Protein 1ICP (pdb70)

InterPro domains:
  IPR001155 NADH:flavin oxidoreductase/NADH oxidase, N-terminal [PF00724] (16-349)
  IPR013785 Aldolase-type TIM barrel [G3DSA:3.20.20.70] (1-376)
  IPR045247 Oxidoreductase Oye-like [PTHR22893] (13-373)

Nearest PDB structures (foldseek):
  1icp-assembly1_A  TM=1.003E+00  e=3.507E-84  Solanum lycopersicum
  6s32-assembly1_A  TM=9.638E-01  e=7.001E-47  Chroococcidiopsis thermalis
  6s32-assembly4_D  TM=9.660E-01  e=2.104E-46  Chroococcidiopsis thermalis
  6s32-assembly3_C  TM=9.618E-01  e=3.647E-46  Chroococcidiopsis thermalis
  3gx9-assembly1_A-2  TM=9.369E-01  e=1.648E-46  Pseudomonas putida

Secondary structure (DSSP, 8-state):
-PPP-GGGS-EEETTEEES-SEEE--------GGGS--HHHHHHHHHT--TT-EEEPPPEE-SGGG--STT--B-SSHHHHHHHHHHHHHHHHTT-EEEEEEE--TTSS-TTTSGGGPPPEESSS-PPPPEE-TTSS-EE--PPPEEPPTTTHHHHHHHHHHHHHHHHHTT-SEEEEEE-TTSHHHHHH-TTT----STTSSSHHHHHHHHHHHHHHHHHHH-GGGEEEEE-TT--TTT---S-HHHHHHHHHHHHGGG--SEEEEEPPS-------SHHHHHH--S-EEEESS--HHHHHHHHHTTS-SEEEESHHHHH-TTHHHHHHHT---PPP-GGGSS---SSTTTT-SPPP-/-----GGG--EEETTEEES-SEEE--------GGG---HHHHHHHHHT--TT-EEEPPPEE-SGGG--STT--B-SSHHHHHHHHHHHHHHHHTT-EEEEEEE--TTSS-GGGSGGGPPPEESSSPPPPPEE-TTSSSEE--PPPEEPPTTTHHHHHHHHHHHHHHHHHTT-SEEEEEE-TTSHHHHHH-TTT---SSTTSSSHHHHHHHHHHHHHHHHHHH-GGGEEEEE-TT--GGG---S-HHHHHHHHHHHHGGG--SEEEEEPPSS-----SHHHHHH--S-EEEESS--HHHHHHHHHTTS-SEEEESHHHHH-TTHHHHHHHT-------GGGSS---SSTTTT-SPPSP-

CATH classification: 3.20.20.70

Organism: Solanum lycopersicum (NCBI:txid4081)

Structure (mmCIF, N/CA/C/O backbone):
data_1ICP
#
_entry.id   1ICP
#
_cell.length_a   53.391
_cell.length_b   71.323
_cell.length_c   71.525
_cell.angle_alpha   63.71
_cell.angle_beta   83.85
_cell.angle_gamma   77.36
#
_symmetry.space_group_name_H-M   'P 1'
#
loop_
_entity.id
_entity.type
_entity.pdbx_description
1 polymer '12-OXOPHYTODIENOATE REDUCTASE 1'
2 non-polymer 'CHLORIDE ION'
3 non-polymer 'SULFATE ION'
4 non-polymer 'FLAVIN MONONUCLEOTIDE'
5 non-polymer 'NONAETHYLENE GLYCOL'
6 water water
#
loop_
_atom_site.group_PDB
_atom_site.id
_atom_site.type_symbol
_atom_site.label_atom_id
_atom_site.label_alt_id
_atom_site.label_comp_id
_atom_site.label_asym_id
_atom_site.label_entity_id
_atom_site.label_seq_id
_atom_site.pdbx_PDB_ins_code
_atom_site.Cartn_x
_atom_site.Cartn_y
_atom_site.Cartn_z
_atom_site.occupancy
_atom_site.B_iso_or_equiv
_atom_site.auth_seq_id
_atom_site.auth_comp_id
_atom_site.auth_asym_id
_atom_site.auth_atom_id
_atom_site.pdbx_PDB_model_num
ATOM 1 N N . GLN A 1 10 ? -27.429 -12.633 -21.255 1.00 51.29 10 GLN A N 1
ATOM 2 C CA . GLN A 1 10 ? -26.307 -12.337 -20.316 1.00 52.12 10 GLN A CA 1
ATOM 3 C C . GLN A 1 10 ? -26.211 -10.838 -20.041 1.00 51.79 10 GLN A C 1
ATOM 4 O O . GLN A 1 10 ? -27.030 -10.049 -20.522 1.00 53.86 10 GLN A O 1
ATOM 6 N N . VAL A 1 11 ? -25.204 -10.450 -19.267 1.00 48.62 11 VAL A N 1
ATOM 7 C CA . VAL A 1 11 ? -25.001 -9.047 -18.928 1.00 43.97 11 VAL A CA 1
ATOM 8 C C . VAL A 1 11 ? -23.973 -8.417 -19.870 1.00 39.02 11 VAL A C 1
ATOM 9 O O . VAL A 1 11 ? -23.062 -9.091 -20.348 1.00 37.61 11 VAL A O 1
ATOM 13 N N . ASP A 1 12 ? -24.134 -7.125 -20.135 1.00 35.34 12 ASP A N 1
ATOM 14 C CA . ASP A 1 12 ? -23.225 -6.392 -21.011 1.00 31.35 12 ASP A CA 1
ATOM 15 C C . ASP A 1 12 ? -21.807 -6.385 -20.453 1.00 30.43 12 ASP A C 1
ATOM 16 O O . ASP A 1 12 ? -21.616 -6.194 -19.251 1.00 25.78 12 ASP A O 1
ATOM 21 N N . LYS A 1 13 ? -20.818 -6.584 -21.323 1.00 27.68 13 LYS A N 1
ATOM 22 C CA . LYS A 1 13 ? -19.421 -6.547 -20.899 1.00 26.40 13 LYS A CA 1
ATOM 23 C C . LYS A 1 13 ? -19.085 -5.143 -20.417 1.00 25.54 13 LYS A C 1
ATOM 24 O O . LYS A 1 13 ? -19.661 -4.160 -20.887 1.00 24.90 13 LYS A O 1
ATOM 30 N N . ILE A 1 14 ? -18.143 -5.048 -19.487 1.00 24.29 14 ILE A N 1
ATOM 31 C CA . ILE A 1 14 ? -17.730 -3.759 -18.958 1.00 21.58 14 ILE A CA 1
ATOM 32 C C . ILE A 1 14 ? -16.221 -3.628 -19.015 1.00 21.52 14 ILE A C 1
ATOM 33 O O . ILE A 1 14 ? -15.496 -4.628 -18.968 1.00 21.14 14 ILE A O 1
ATOM 38 N N . PRO A 1 15 ? -15.724 -2.386 -19.105 1.00 19.89 15 PRO A N 1
ATOM 39 C CA . PRO A 1 15 ? -14.289 -2.088 -19.170 1.00 19.92 15 PRO A CA 1
ATOM 40 C C . PRO A 1 15 ? -13.498 -2.693 -18.003 1.00 18.81 15 PRO A C 1
ATOM 41 O O . PRO A 1 15 ? -12.337 -3.077 -18.165 1.00 18.68 15 PRO A O 1
ATOM 45 N N . LEU A 1 16 ? -14.107 -2.751 -16.821 1.00 17.40 16 LEU A N 1
ATOM 46 C CA . LEU A 1 16 ? -13.400 -3.307 -15.661 1.00 18.69 16 LEU A CA 1
ATOM 47 C C . LEU A 1 16 ? -12.957 -4.763 -15.851 1.00 18.00 16 LEU A C 1
ATOM 48 O O . LEU A 1 16 ? -12.012 -5.204 -15.204 1.00 21.16 16 LEU A O 1
ATOM 53 N N . MET A 1 17 ? -13.645 -5.497 -16.725 1.00 17.79 17 MET A N 1
ATOM 54 C CA . MET A 1 17 ? -13.327 -6.901 -16.993 1.00 17.69 17 MET A CA 1
ATOM 55 C C . MET A 1 17 ? -12.380 -7.083 -18.182 1.00 18.35 17 MET A C 1
ATOM 56 O O . MET A 1 17 ? -12.080 -8.211 -18.579 1.00 19.56 17 MET A O 1
ATOM 61 N N . SER A 1 18 ? -11.918 -5.981 -18.752 1.00 19.25 18 SER A N 1
ATOM 62 C CA . SER A 1 18 ? -11.024 -6.050 -19.909 1.00 21.35 18 SER A CA 1
ATOM 63 C C . SER A 1 18 ? -9.594 -6.444 -19.560 1.00 19.88 18 SER A C 1
ATOM 64 O O . SER A 1 18 ? -9.038 -5.974 -18.573 1.00 22.10 18 SER A O 1
ATOM 67 N N . PRO A 1 19 ? -8.984 -7.326 -20.364 1.00 22.59 19 PRO A N 1
ATOM 68 C CA . PRO A 1 19 ? -7.602 -7.725 -20.095 1.00 21.18 19 PRO A CA 1
ATOM 69 C C . PRO A 1 19 ? -6.731 -6.464 -20.166 1.00 22.30 19 PRO A C 1
ATOM 70 O O . PRO A 1 19 ? -7.104 -5.469 -20.797 1.00 22.30 19 PRO A O 1
ATOM 74 N N . CYS A 1 20 ? -5.576 -6.500 -19.514 1.00 22.67 20 CYS A N 1
ATOM 75 C CA . CYS A 1 20 ? -4.686 -5.354 -19.496 1.00 24.68 20 CYS A CA 1
ATOM 76 C C . CYS A 1 20 ? -3.242 -5.825 -19.417 1.00 28.83 20 CYS A C 1
ATOM 77 O O . CYS A 1 20 ? -2.906 -6.731 -18.645 1.00 26.41 20 CYS A O 1
ATOM 80 N N . LYS A 1 21 ? -2.388 -5.218 -20.225 1.00 29.11 21 LYS A N 1
ATOM 81 C CA . LYS A 1 21 ? -0.981 -5.575 -20.208 1.00 34.58 21 LYS A CA 1
ATOM 82 C C . LYS A 1 21 ? -0.300 -4.610 -19.238 1.00 34.55 21 LYS A C 1
ATOM 83 O O . LYS A 1 21 ? -0.429 -3.390 -19.363 1.00 35.44 21 LYS A O 1
ATOM 89 N N . MET A 1 22 ? 0.402 -5.156 -18.253 1.00 33.29 22 MET A N 1
ATOM 90 C CA . MET A 1 22 ? 1.098 -4.325 -17.284 1.00 33.93 22 MET A CA 1
ATOM 91 C C . MET A 1 22 ? 2.503 -4.844 -17.028 1.00 35.31 22 MET A C 1
ATOM 92 O O . MET A 1 22 ? 2.684 -5.920 -16.463 1.00 32.62 22 MET A O 1
ATOM 97 N N . GLY A 1 23 ? 3.499 -4.063 -17.422 1.00 39.78 23 GLY A N 1
ATOM 98 C CA . GLY A 1 23 ? 4.869 -4.498 -17.232 1.00 41.37 23 GLY A CA 1
ATOM 99 C C . GLY A 1 23 ? 5.053 -5.763 -18.045 1.00 38.21 23 GLY A C 1
ATOM 100 O O . GLY A 1 23 ? 4.779 -5.781 -19.241 1.00 40.42 23 GLY A O 1
ATOM 101 N N . LYS A 1 24 ? 5.495 -6.827 -17.390 1.00 38.70 24 LYS A N 1
ATOM 102 C CA . LYS A 1 24 ? 5.709 -8.106 -18.054 1.00 35.53 24 LYS A CA 1
ATOM 103 C C . LYS A 1 24 ? 4.509 -9.013 -17.819 1.00 34.53 24 LYS A C 1
ATOM 104 O O . LYS A 1 24 ? 4.514 -10.180 -18.207 1.00 32.54 24 LYS A O 1
ATOM 110 N N . PHE A 1 25 ? 3.465 -8.478 -17.196 1.00 31.77 25 PHE A N 1
ATOM 111 C CA . PHE A 1 25 ? 2.305 -9.305 -16.906 1.00 29.35 25 PHE A CA 1
ATOM 112 C C . PHE A 1 25 ? 1.094 -9.088 -17.792 1.00 28.61 25 PHE A C 1
ATOM 113 O O . PHE A 1 25 ? 0.816 -7.978 -18.241 1.00 26.08 25 PHE A O 1
ATOM 121 N N . GLU A 1 26 ? 0.374 -10.177 -18.030 1.00 29.18 26 GLU A N 1
ATOM 122 C CA . GLU A 1 26 ? -0.844 -10.143 -18.825 1.00 30.71 26 GLU A CA 1
ATOM 123 C C . GLU A 1 26 ? -2.015 -10.365 -17.868 1.00 28.18 26 GLU A C 1
ATOM 124 O O . GLU A 1 26 ? -2.309 -11.496 -17.482 1.00 28.03 26 GLU A O 1
ATOM 130 N N . LEU A 1 27 ? -2.660 -9.275 -17.462 1.00 25.49 27 LEU A N 1
ATOM 131 C CA . LEU A 1 27 ? -3.799 -9.369 -16.551 1.00 23.61 27 LEU A CA 1
ATOM 132 C C . LEU A 1 27 ? -5.046 -9.699 -17.369 1.00 25.37 27 LEU A C 1
ATOM 133 O O . LEU A 1 27 ? -5.132 -9.338 -18.544 1.00 24.46 27 LEU A O 1
ATOM 138 N N . CYS A 1 28 ? -6.004 -10.388 -16.751 1.00 24.81 28 CYS A N 1
ATOM 139 C CA . CYS A 1 28 ? -7.235 -10.770 -17.432 1.00 25.30 28 CYS A CA 1
ATOM 140 C C . CYS A 1 28 ? -8.370 -9.792 -17.137 1.00 23.69 28 CYS A C 1
ATOM 141 O O . CYS A 1 28 ? -9.424 -9.855 -17.756 1.00 22.50 28 CYS A O 1
ATOM 144 N N . HIS A 1 29 ? -8.152 -8.899 -16.179 1.00 22.55 29 HIS A N 1
ATOM 145 C CA . HIS A 1 29 ? -9.152 -7.895 -15.847 1.00 20.67 29 HIS A CA 1
ATOM 146 C C . HIS A 1 29 ? -8.504 -6.753 -15.059 1.00 22.37 29 HIS A C 1
ATOM 147 O O . HIS A 1 29 ? -7.329 -6.831 -14.687 1.00 20.07 29 HIS A O 1
ATOM 154 N N . ARG A 1 30 ? -9.268 -5.696 -14.808 1.00 19.57 30 ARG A N 1
ATOM 155 C CA . ARG A 1 30 ? -8.722 -4.519 -14.154 1.00 20.57 30 ARG A CA 1
ATOM 156 C C . ARG A 1 30 ? -9.199 -4.216 -12.737 1.00 20.14 30 ARG A C 1
ATOM 157 O O . ARG A 1 30 ? -9.002 -3.109 -12.242 1.00 19.92 30 ARG A O 1
ATOM 165 N N . VAL A 1 31 ? -9.829 -5.193 -12.093 1.00 19.80 31 VAL A N 1
ATOM 166 C CA . VAL A 1 31 ? -10.285 -5.019 -10.715 1.00 19.69 31 VAL A CA 1
ATOM 167 C C . VAL A 1 31 ? -9.114 -5.488 -9.853 1.00 21.02 31 VAL A C 1
ATOM 168 O O . VAL A 1 31 ? -8.795 -6.677 -9.808 1.00 20.90 31 VAL A O 1
ATOM 172 N N . VAL A 1 32 ? -8.459 -4.544 -9.191 1.00 19.93 32 VAL A N 1
ATOM 173 C CA . VAL A 1 32 ? -7.289 -4.866 -8.377 1.00 19.32 32 VAL A CA 1
ATOM 174 C C . VAL A 1 32 ? -7.595 -4.916 -6.894 1.00 20.49 32 VAL A C 1
ATOM 175 O O . VAL A 1 32 ? -8.384 -4.113 -6.392 1.00 18.15 32 VAL A O 1
ATOM 179 N N . LEU A 1 33 ? -6.995 -5.882 -6.201 1.00 19.79 33 LEU A N 1
ATOM 180 C CA . LEU A 1 33 ? -7.166 -5.978 -4.753 1.00 18.18 33 LEU A CA 1
ATOM 181 C C . LEU A 1 33 ? -6.179 -4.972 -4.162 1.00 18.92 33 LEU A C 1
ATOM 182 O O . LEU A 1 33 ? -4.954 -5.113 -4.311 1.00 19.89 33 LEU A O 1
ATOM 187 N N . ALA A 1 34 ? -6.711 -3.947 -3.504 1.00 15.07 34 ALA A N 1
ATOM 188 C CA . ALA A 1 34 ? -5.874 -2.933 -2.888 1.00 14.82 34 ALA A CA 1
ATOM 189 C C . ALA A 1 34 ? -5.169 -3.532 -1.675 1.00 14.87 34 ALA A C 1
ATOM 190 O O . ALA A 1 34 ? -5.616 -4.546 -1.124 1.00 15.15 34 ALA A O 1
ATOM 192 N N . PRO A 1 35 ? -4.052 -2.917 -1.251 1.00 16.34 35 PRO A N 1
ATOM 193 C CA . PRO A 1 35 ? -3.259 -3.353 -0.089 1.00 15.73 35 PRO A CA 1
ATOM 194 C C . PRO A 1 35 ? -4.133 -3.091 1.137 1.00 16.88 35 PRO A C 1
ATOM 195 O O . PRO A 1 35 ? -4.611 -1.961 1.309 1.00 17.18 35 PRO A O 1
ATOM 199 N N . LEU A 1 36 ? -4.335 -4.102 1.980 1.00 14.74 36 LEU A N 1
ATOM 200 C CA . LEU A 1 36 ? -5.181 -3.941 3.159 1.00 18.36 36 LEU A CA 1
ATOM 201 C C . LEU A 1 36 ? -4.617 -4.568 4.438 1.00 18.25 36 LEU A C 1
ATOM 202 O O . LEU A 1 36 ? -4.621 -5.787 4.605 1.00 18.76 36 LEU A O 1
ATOM 207 N N . THR A 1 37 ? -4.137 -3.723 5.338 1.00 17.02 37 THR A N 1
ATOM 208 C CA . THR A 1 37 ? -3.617 -4.185 6.618 1.00 19.22 37 THR A CA 1
ATOM 209 C C . THR A 1 37 ? -4.791 -4.788 7.391 1.00 20.72 37 THR A C 1
ATOM 210 O O . THR A 1 37 ? -5.805 -4.112 7.597 1.00 20.53 37 THR A O 1
ATOM 214 N N . ARG A 1 38 ? -4.671 -6.047 7.808 1.00 21.37 38 ARG A N 1
ATOM 215 C CA . ARG A 1 38 ? -5.755 -6.698 8.548 1.00 19.60 38 ARG A CA 1
ATOM 216 C C . ARG A 1 38 ? -5.363 -7.117 9.974 1.00 20.02 38 ARG A C 1
ATOM 217 O O . ARG A 1 38 ? -6.181 -7.652 10.719 1.00 18.90 38 ARG A O 1
ATOM 225 N N . GLN A 1 39 ? -4.111 -6.861 10.340 1.00 18.64 39 GLN A N 1
ATOM 226 C CA . GLN A 1 39 ? -3.578 -7.178 11.664 1.00 18.14 39 GLN A CA 1
ATOM 227 C C . GLN A 1 39 ? -3.923 -8.560 12.206 1.00 19.25 39 GLN A C 1
ATOM 228 O O . GLN A 1 39 ? -4.388 -8.716 13.341 1.00 19.27 39 GLN A O 1
ATOM 234 N N . ARG A 1 40 ? -3.688 -9.575 11.389 1.00 19.55 40 ARG A N 1
ATOM 235 C CA . ARG A 1 40 ? -3.953 -10.932 11.816 1.00 20.04 40 ARG A CA 1
ATOM 236 C C . ARG A 1 40 ? -2.704 -11.787 11.619 1.00 20.30 40 ARG A C 1
ATOM 237 O O . ARG A 1 40 ? -2.778 -13.006 11.557 1.00 21.95 40 ARG A O 1
ATOM 245 N N . SER A 1 41 ? -1.551 -11.125 11.535 1.00 20.41 41 SER A N 1
ATOM 246 C CA . SER A 1 41 ? -0.270 -11.808 11.362 1.00 21.01 41 SER A CA 1
ATOM 247 C C . SER A 1 41 ? 0.445 -11.879 12.720 1.00 20.64 41 SER A C 1
ATOM 248 O O . SER A 1 41 ? 1.400 -11.150 12.970 1.00 20.72 41 SER A O 1
ATOM 251 N N . TYR A 1 42 ? -0.034 -12.774 13.585 1.00 21.62 42 TYR A N 1
ATOM 252 C CA . TYR A 1 42 ? 0.498 -12.953 14.942 1.00 19.90 42 TYR A CA 1
ATOM 253 C C . TYR A 1 42 ? 2.026 -13.014 15.003 1.00 20.65 42 TYR A C 1
ATOM 254 O O . TYR A 1 42 ? 2.663 -13.724 14.220 1.00 20.28 42 TYR A O 1
ATOM 263 N N . GLY A 1 43 ? 2.599 -12.259 15.939 1.00 18.68 43 GLY A N 1
ATOM 264 C CA . GLY A 1 43 ? 4.040 -12.218 16.107 1.00 19.15 43 GLY A CA 1
ATOM 265 C C . GLY A 1 43 ? 4.761 -11.675 14.884 1.00 21.08 43 GLY A C 1
ATOM 266 O O . GLY A 1 43 ? 5.941 -11.966 14.678 1.00 18.55 43 GLY A O 1
ATOM 267 N N . TYR A 1 44 ? 4.051 -10.888 14.076 1.00 22.07 44 TYR A N 1
ATOM 268 C CA . TYR A 1 44 ? 4.609 -10.295 12.857 1.00 21.78 44 TYR A CA 1
ATOM 269 C C . TYR A 1 44 ? 4.975 -11.354 11.828 1.00 22.18 44 TYR A C 1
ATOM 270 O O . TYR A 1 44 ? 5.816 -11.130 10.954 1.00 21.28 44 TYR A O 1
ATOM 279 N N . ILE A 1 45 ? 4.327 -12.505 11.931 1.00 22.81 45 ILE A N 1
ATOM 280 C CA . ILE A 1 45 ? 4.581 -13.601 11.011 1.00 22.57 45 ILE A CA 1
ATOM 281 C C . ILE A 1 45 ? 3.311 -13.920 10.235 1.00 21.19 45 ILE A C 1
ATOM 282 O O . ILE A 1 45 ? 2.241 -14.059 10.828 1.00 22.18 45 ILE A O 1
ATOM 287 N N . PRO A 1 46 ? 3.408 -14.023 8.893 1.00 22.58 46 PRO A N 1
ATOM 288 C CA . PRO A 1 46 ? 2.234 -14.335 8.068 1.00 22.70 46 PRO A CA 1
ATOM 289 C C . PRO A 1 46 ? 1.639 -15.637 8.600 1.00 25.48 46 PRO A C 1
ATOM 290 O O . PRO A 1 46 ? 2.381 -16.558 8.957 1.00 26.91 46 PRO A O 1
ATOM 294 N N . GLN A 1 47 ? 0.312 -15.716 8.640 1.00 23.60 47 GLN A N 1
ATOM 295 C CA . GLN A 1 47 ? -0.376 -16.884 9.182 1.00 23.48 47 GLN A CA 1
ATOM 296 C C . GLN A 1 47 ? -1.128 -17.738 8.160 1.00 23.15 47 GLN A C 1
ATOM 297 O O . GLN A 1 47 ? -1.416 -17.294 7.051 1.00 23.32 47 GLN A O 1
ATOM 303 N N . PRO A 1 48 ? -1.459 -18.988 8.535 1.00 25.43 48 PRO A N 1
ATOM 304 C CA . PRO A 1 48 ? -2.179 -19.931 7.672 1.00 24.42 48 PRO A CA 1
ATOM 305 C C . PRO A 1 48 ? -3.495 -19.392 7.129 1.00 24.21 48 PRO A C 1
ATOM 306 O O . PRO A 1 48 ? -3.829 -19.623 5.968 1.00 23.29 48 PRO A O 1
ATOM 310 N N . HIS A 1 49 ? -4.251 -18.689 7.968 1.00 22.41 49 HIS A N 1
ATOM 311 C CA . HIS A 1 49 ? -5.528 -18.149 7.519 1.00 22.53 49 HIS A CA 1
ATOM 312 C C . HIS A 1 49 ? -5.409 -17.158 6.354 1.00 23.65 49 HIS A C 1
ATOM 313 O O . HIS A 1 49 ? -6.368 -16.962 5.605 1.00 24.61 49 HIS A O 1
ATOM 320 N N . ALA A 1 50 ? -4.241 -16.547 6.186 1.00 23.53 50 ALA A N 1
ATOM 321 C CA . ALA A 1 50 ? -4.051 -15.611 5.077 1.00 23.66 50 ALA A CA 1
ATOM 322 C C . ALA A 1 50 ? -4.016 -16.401 3.771 1.00 23.37 50 ALA A C 1
ATOM 323 O O . ALA A 1 50 ? -4.341 -15.879 2.703 1.00 20.06 50 ALA A O 1
ATOM 325 N N . ILE A 1 51 ? -3.614 -17.668 3.857 1.00 24.63 51 ILE A N 1
ATOM 326 C CA . ILE A 1 51 ? -3.570 -18.526 2.673 1.00 22.95 51 ILE A CA 1
ATOM 327 C C . ILE A 1 51 ? -4.980 -18.556 2.087 1.00 22.59 51 ILE A C 1
ATOM 328 O O . ILE A 1 51 ? -5.188 -18.367 0.885 1.00 21.04 51 ILE A O 1
ATOM 333 N N . LEU A 1 52 ? -5.953 -18.810 2.953 1.00 22.82 52 LEU A N 1
ATOM 334 C CA . LEU A 1 52 ? -7.333 -18.859 2.509 1.00 21.88 52 LEU A CA 1
ATOM 335 C C . LEU A 1 52 ? -7.818 -17.478 2.083 1.00 21.03 52 LEU A C 1
ATOM 336 O O . LEU A 1 52 ? -8.420 -17.330 1.022 1.00 24.09 52 LEU A O 1
ATOM 341 N N . HIS A 1 53 ? -7.557 -16.469 2.907 1.00 20.38 53 HIS A N 1
ATOM 342 C CA . HIS A 1 53 ? -8.002 -15.115 2.575 1.00 21.59 53 HIS A CA 1
ATOM 343 C C . HIS A 1 53 ? -7.592 -14.682 1.162 1.00 19.25 53 HIS A C 1
ATOM 344 O O . HIS A 1 53 ? -8.433 -14.307 0.347 1.00 19.32 53 HIS A O 1
ATOM 351 N N . TYR A 1 54 ? -6.297 -14.717 0.879 1.00 19.88 54 TYR A N 1
ATOM 352 C CA . TYR A 1 54 ? -5.815 -14.327 -0.440 1.00 20.75 54 TYR A CA 1
ATOM 353 C C . TYR A 1 54 ? -6.294 -15.278 -1.534 1.00 21.63 54 TYR A C 1
ATOM 354 O O . TYR A 1 54 ? -6.599 -14.852 -2.654 1.00 21.88 54 TYR A O 1
ATOM 363 N N . SER A 1 55 ? -6.361 -16.566 -1.216 1.00 21.72 55 SER A N 1
ATOM 364 C CA . SER A 1 55 ? -6.826 -17.546 -2.182 1.00 21.73 55 SER A CA 1
ATOM 365 C C . SER A 1 55 ? -8.277 -17.244 -2.580 1.00 20.58 55 SER A C 1
ATOM 366 O O . SER A 1 55 ? -8.634 -17.295 -3.758 1.00 20.16 55 SER A O 1
ATOM 369 N N . GLN A 1 56 ? -9.114 -16.924 -1.598 1.00 20.26 56 GLN A N 1
ATOM 370 C CA . GLN A 1 56 ? -10.513 -16.622 -1.881 1.00 21.02 56 GLN A CA 1
ATOM 371 C C . GLN A 1 56 ? -10.668 -15.463 -2.865 1.00 21.68 56 GLN A C 1
ATOM 372 O O . GLN A 1 56 ? -11.649 -15.403 -3.608 1.00 21.60 56 GLN A O 1
ATOM 378 N N . ARG A 1 57 ? -9.713 -14.535 -2.846 1.00 21.77 57 ARG A N 1
ATOM 379 C CA . ARG A 1 57 ? -9.762 -13.345 -3.700 1.00 20.59 57 ARG A CA 1
ATOM 380 C C . ARG A 1 57 ? -8.926 -13.416 -4.974 1.00 21.64 57 ARG A C 1
ATOM 381 O O . ARG A 1 57 ? -8.849 -12.444 -5.734 1.00 22.69 57 ARG A O 1
ATOM 389 N N . SER A 1 58 ? -8.305 -14.567 -5.214 1.00 22.12 58 SER A N 1
ATOM 390 C CA . SER A 1 58 ? -7.481 -14.742 -6.401 1.00 20.61 58 SER A CA 1
ATOM 391 C C . SER A 1 58 ? -8.318 -15.141 -7.610 1.00 22.77 58 SER A C 1
ATOM 392 O O . SER A 1 58 ? -9.285 -15.902 -7.493 1.00 23.74 58 SER A O 1
ATOM 395 N N . THR A 1 59 ? -7.949 -14.614 -8.773 1.00 19.64 59 THR A N 1
ATOM 396 C CA . THR A 1 59 ? -8.628 -14.950 -10.020 1.00 20.93 59 THR A CA 1
ATOM 397 C C . THR A 1 59 ? -7.515 -15.109 -11.049 1.00 19.30 59 THR A C 1
ATOM 398 O O . THR A 1 59 ? -6.404 -14.610 -10.854 1.00 16.82 59 THR A O 1
ATOM 402 N N . ASN A 1 60 ? -7.801 -15.809 -12.135 1.00 21.03 60 ASN A N 1
ATOM 403 C CA . ASN A 1 60 ? -6.783 -15.998 -13.155 1.00 23.48 60 ASN A CA 1
ATOM 404 C C . ASN A 1 60 ? -6.464 -14.662 -13.820 1.00 22.61 60 ASN A C 1
ATOM 405 O O . ASN A 1 60 ? -7.353 -14.012 -14.382 1.00 24.45 60 ASN A O 1
ATOM 410 N N . GLY A 1 61 ? -5.196 -14.255 -13.740 1.00 22.98 61 GLY A N 1
ATOM 411 C CA . GLY A 1 61 ? -4.765 -13.000 -14.336 1.00 21.21 61 GLY A CA 1
ATOM 412 C C . GLY A 1 61 ? -5.177 -11.758 -13.557 1.00 21.38 61 GLY A C 1
ATOM 413 O O . GLY A 1 61 ? -5.112 -10.639 -14.075 1.00 22.30 61 GLY A O 1
ATOM 414 N N . GLY A 1 62 ? -5.619 -11.950 -12.320 1.00 21.20 62 GLY A N 1
ATOM 415 C CA . GLY A 1 62 ? -6.026 -10.825 -11.492 1.00 22.01 62 GLY A CA 1
ATOM 416 C C . GLY A 1 62 ? -4.875 -10.324 -10.645 1.00 22.34 62 GLY A C 1
ATOM 417 O O . GLY A 1 62 ? -4.079 -11.120 -10.133 1.00 23.26 62 GLY A O 1
ATOM 418 N N . LEU A 1 63 ? -4.770 -9.005 -10.496 1.00 22.22 63 LEU A N 1
ATOM 419 C CA . LEU A 1 63 ? -3.691 -8.431 -9.705 1.00 18.04 63 LEU A CA 1
ATOM 420 C C . LEU A 1 63 ? -4.079 -8.265 -8.244 1.00 20.25 63 LEU A C 1
ATOM 421 O O . LEU A 1 63 ? -5.113 -7.673 -7.935 1.00 17.57 63 LEU A O 1
ATOM 426 N N . LEU A 1 64 ? -3.255 -8.815 -7.356 1.00 16.94 64 LEU A N 1
ATOM 427 C CA . LEU A 1 64 ? -3.477 -8.698 -5.922 1.00 20.28 64 LEU A CA 1
ATOM 428 C C . LEU A 1 64 ? -2.288 -7.982 -5.296 1.00 20.80 64 LEU A C 1
ATOM 429 O O . LEU A 1 64 ? -1.129 -8.307 -5.577 1.00 19.18 64 LEU A O 1
ATOM 434 N N . ILE A 1 65 ? -2.567 -6.983 -4.469 1.00 17.10 65 ILE A N 1
ATOM 435 C CA . ILE A 1 65 ? -1.491 -6.289 -3.787 1.00 19.40 65 ILE A CA 1
ATOM 436 C C . ILE A 1 65 ? -1.675 -6.667 -2.320 1.00 21.45 65 ILE A C 1
ATOM 437 O O . ILE A 1 65 ? -2.750 -6.465 -1.738 1.00 17.54 65 ILE A O 1
ATOM 442 N N . GLY A 1 66 ? -0.638 -7.252 -1.735 1.00 21.55 66 GLY A N 1
ATOM 443 C CA . GLY A 1 66 ? -0.733 -7.671 -0.348 1.00 20.64 66 GLY A CA 1
ATOM 444 C C . GLY A 1 66 ? -0.731 -6.537 0.659 1.00 18.55 66 GLY A C 1
ATOM 445 O O . GLY A 1 66 ? -0.374 -5.401 0.352 1.00 17.68 66 GLY A O 1
ATOM 446 N N . GLU A 1 67 ? -1.134 -6.862 1.878 1.00 19.81 67 GLU A N 1
ATOM 447 C CA . GLU A 1 67 ? -1.179 -5.899 2.971 1.00 19.70 67 GLU A CA 1
ATOM 448 C C . GLU A 1 67 ? 0.216 -5.341 3.213 1.00 18.59 67 GLU A C 1
ATOM 449 O O . GLU A 1 67 ? 1.210 -6.013 2.928 1.00 18.14 67 GLU A O 1
ATOM 455 N N . ALA A 1 68 ? 0.288 -4.114 3.724 1.00 17.89 68 ALA A N 1
ATOM 456 C CA . ALA A 1 68 ? 1.576 -3.482 4.019 1.00 18.59 68 ALA A CA 1
ATOM 457 C C . ALA A 1 68 ? 2.424 -4.486 4.804 1.00 19.44 68 ALA A C 1
ATOM 458 O O . ALA A 1 68 ? 1.975 -5.042 5.820 1.00 17.37 68 ALA A O 1
ATOM 460 N N . THR A 1 69 ? 3.644 -4.714 4.322 1.00 16.77 69 THR A N 1
ATOM 461 C CA . THR A 1 69 ? 4.563 -5.677 4.937 1.00 17.97 69 THR A CA 1
ATOM 462 C C . THR A 1 69 ? 5.835 -4.965 5.389 1.00 16.98 69 THR A C 1
ATOM 463 O O . THR A 1 69 ? 6.542 -4.354 4.587 1.00 17.66 69 THR A O 1
ATOM 467 N N . VAL A 1 70 ? 6.107 -5.048 6.688 1.00 18.16 70 VAL A N 1
ATOM 468 C CA . VAL A 1 70 ? 7.247 -4.381 7.315 1.00 18.11 70 VAL A CA 1
ATOM 469 C C . VAL A 1 70 ? 8.618 -4.854 6.839 1.00 18.37 70 VAL A C 1
ATOM 470 O O . VAL A 1 70 ? 8.903 -6.046 6.819 1.00 22.18 70 VAL A O 1
ATOM 474 N N . ILE A 1 71 ? 9.468 -3.902 6.472 1.00 19.71 71 ILE A N 1
ATOM 475 C CA . ILE A 1 71 ? 10.804 -4.214 5.958 1.00 21.33 71 ILE A CA 1
ATOM 476 C C . ILE A 1 71 ? 11.887 -4.476 7.012 1.00 24.59 71 ILE A C 1
ATOM 477 O O . ILE A 1 71 ? 12.950 -5.016 6.688 1.00 24.69 71 ILE A O 1
ATOM 482 N N . SER A 1 72 ? 11.630 -4.105 8.264 1.00 22.60 72 SER A N 1
ATOM 483 C CA . SER A 1 72 ? 12.619 -4.310 9.324 1.00 23.58 72 SER A CA 1
ATOM 484 C C . SER A 1 72 ? 12.019 -4.097 10.703 1.00 24.76 72 SER A C 1
ATOM 485 O O . SER A 1 72 ? 10.877 -3.658 10.829 1.00 22.53 72 SER A O 1
ATOM 488 N N . GLU A 1 73 ? 12.803 -4.392 11.737 1.00 25.58 73 GLU A N 1
ATOM 489 C CA . GLU A 1 73 ? 12.337 -4.234 13.111 1.00 27.67 73 GLU A CA 1
ATOM 490 C C . GLU A 1 73 ? 11.863 -2.825 13.453 1.00 26.36 73 GLU A C 1
ATOM 491 O O . GLU A 1 73 ? 10.900 -2.664 14.207 1.00 28.50 73 GLU A O 1
ATOM 497 N N . THR A 1 74 ? 12.531 -1.811 12.909 1.00 22.14 74 THR A N 1
ATOM 498 C CA . THR A 1 74 ? 12.160 -0.429 13.193 1.00 21.86 74 THR A CA 1
ATOM 499 C C . THR A 1 74 ? 10.908 0.049 12.451 1.00 22.66 74 THR A C 1
ATOM 500 O O . THR A 1 74 ? 10.369 1.105 12.774 1.00 22.54 74 THR A O 1
ATOM 504 N N . GLY A 1 75 ? 10.434 -0.727 11.479 1.00 21.34 75 GLY A N 1
ATOM 505 C CA . GLY A 1 75 ? 9.261 -0.311 10.725 1.00 21.53 75 GLY A CA 1
ATOM 506 C C . GLY A 1 75 ? 7.917 -0.719 11.311 1.00 21.22 75 GLY A C 1
ATOM 507 O O . GLY A 1 75 ? 6.869 -0.526 10.689 1.00 18.49 75 GLY A O 1
ATOM 508 N N . ILE A 1 76 ? 7.946 -1.283 12.511 1.00 17.44 76 ILE A N 1
ATOM 509 C CA . ILE A 1 76 ? 6.736 -1.736 13.176 1.00 18.33 76 ILE A CA 1
ATOM 510 C C . ILE A 1 76 ? 6.059 -0.586 13.911 1.00 17.39 76 ILE A C 1
ATOM 511 O O . ILE A 1 76 ? 6.704 0.140 14.670 1.00 20.94 76 ILE A O 1
ATOM 516 N N . GLY A 1 77 ? 4.759 -0.437 13.690 1.00 19.90 77 GLY A N 1
ATOM 517 C CA . GLY A 1 77 ? 4.001 0.611 14.358 1.00 20.09 77 GLY A CA 1
ATOM 518 C C . GLY A 1 77 ? 2.616 0.131 14.785 1.00 23.01 77 GLY A C 1
ATOM 519 O O . GLY A 1 77 ? 1.819 0.904 15.325 1.00 22.54 77 GLY A O 1
ATOM 520 N N . TYR A 1 78 ? 2.327 -1.147 14.546 1.00 22.56 78 TYR A N 1
ATOM 521 C CA . TYR A 1 78 ? 1.033 -1.734 14.893 1.00 23.47 78 TYR A CA 1
ATOM 522 C C . TYR A 1 78 ? 1.220 -3.206 15.225 1.00 23.79 78 TYR A C 1
ATOM 523 O O . TYR A 1 78 ? 2.147 -3.850 14.731 1.00 25.14 78 TYR A O 1
ATOM 532 N N . LYS A 1 79 ? 0.316 -3.748 16.032 1.00 22.75 79 LYS A N 1
ATOM 533 C CA . LYS A 1 79 ? 0.397 -5.157 16.400 1.00 25.96 79 LYS A CA 1
ATOM 534 C C . LYS A 1 79 ? -0.083 -6.081 15.287 1.00 23.47 79 LYS A C 1
ATOM 535 O O . LYS A 1 79 ? -1.005 -5.754 14.539 1.00 20.48 79 LYS A O 1
ATOM 541 N N . ASP A 1 80 ? 0.553 -7.242 15.200 1.00 21.45 80 ASP A N 1
ATOM 542 C CA . ASP A 1 80 ? 0.164 -8.286 14.264 1.00 22.89 80 ASP A CA 1
ATOM 543 C C . ASP A 1 80 ? 0.147 -7.994 12.764 1.00 20.19 80 ASP A C 1
ATOM 544 O O . ASP A 1 80 ? -0.697 -8.520 12.030 1.00 20.84 80 ASP A O 1
ATOM 549 N N . VAL A 1 81 ? 1.069 -7.156 12.311 1.00 19.21 81 VAL A N 1
ATOM 550 C CA . VAL A 1 81 ? 1.181 -6.874 10.885 1.00 17.85 81 VAL A CA 1
ATOM 551 C C . VAL A 1 81 ? 2.377 -7.720 10.463 1.00 17.41 81 VAL A C 1
ATOM 552 O O . VAL A 1 81 ? 3.330 -7.867 11.224 1.00 19.38 81 VAL A O 1
ATOM 556 N N . PRO A 1 82 ? 2.347 -8.290 9.255 1.00 17.25 82 PRO A N 1
ATOM 557 C CA . PRO A 1 82 ? 3.479 -9.117 8.829 1.00 16.59 82 PRO A CA 1
ATOM 558 C C . PRO A 1 82 ? 4.730 -8.357 8.415 1.00 20.14 82 PRO A C 1
ATOM 559 O O . PRO A 1 82 ? 4.662 -7.206 7.975 1.00 18.67 82 PRO A O 1
ATOM 563 N N . GLY A 1 83 ? 5.877 -9.018 8.572 1.00 18.73 83 GLY A N 1
ATOM 564 C CA . GLY A 1 83 ? 7.144 -8.436 8.183 1.00 18.39 83 GLY A CA 1
ATOM 565 C C . GLY A 1 83 ? 7.734 -9.369 7.136 1.00 19.22 83 GLY A C 1
ATOM 566 O O . GLY A 1 83 ? 7.135 -10.395 6.808 1.00 19.92 83 GLY A O 1
ATOM 567 N N . ILE A 1 84 ? 8.896 -9.029 6.598 1.00 20.11 84 ILE A N 1
ATOM 568 C CA . ILE A 1 84 ? 9.507 -9.891 5.605 1.00 20.89 84 ILE A CA 1
ATOM 569 C C . ILE A 1 84 ? 11.027 -9.721 5.628 1.00 23.24 84 ILE A C 1
ATOM 570 O O . ILE A 1 84 ? 11.695 -9.795 4.592 1.00 23.16 84 ILE A O 1
ATOM 575 N N . TRP A 1 85 ? 11.564 -9.500 6.828 1.00 23.93 85 TRP A N 1
ATOM 576 C CA . TRP A 1 85 ? 13.001 -9.322 6.998 1.00 25.67 85 TRP A CA 1
ATOM 577 C C . TRP A 1 85 ? 13.693 -10.575 7.565 1.00 25.28 85 TRP A C 1
ATOM 578 O O . TRP A 1 85 ? 14.922 -10.645 7.586 1.00 27.66 85 TRP A O 1
ATOM 589 N N . THR A 1 86 ? 12.914 -11.563 8.008 1.00 24.61 86 THR A N 1
ATOM 590 C CA . THR A 1 86 ? 13.500 -12.803 8.545 1.00 25.14 86 THR A CA 1
ATOM 591 C C . THR A 1 86 ? 13.163 -14.012 7.674 1.00 25.96 86 THR A C 1
ATOM 592 O O . THR A 1 86 ? 12.207 -13.976 6.896 1.00 23.26 86 THR A O 1
ATOM 596 N N . LYS A 1 87 ? 13.944 -15.084 7.816 1.00 23.61 87 LYS A N 1
ATOM 597 C CA . LYS A 1 87 ? 13.698 -16.309 7.058 1.00 26.74 87 LYS A CA 1
ATOM 598 C C . LYS A 1 87 ? 12.331 -16.875 7.402 1.00 25.18 87 LYS A C 1
ATOM 599 O O . LYS A 1 87 ? 11.608 -17.361 6.529 1.00 26.21 87 LYS A O 1
ATOM 605 N N . GLU A 1 88 ? 11.993 -16.828 8.688 1.00 25.22 88 GLU A N 1
ATOM 606 C CA . GLU A 1 88 ? 10.711 -17.341 9.173 1.00 25.95 88 GLU A CA 1
ATOM 607 C C . GLU A 1 88 ? 9.544 -16.667 8.460 1.00 24.09 88 GLU A C 1
ATOM 608 O O . GLU A 1 88 ? 8.578 -17.329 8.066 1.00 24.34 88 GLU A O 1
ATOM 614 N N . GLN A 1 89 ? 9.635 -15.353 8.291 1.00 22.32 89 GLN A N 1
ATOM 615 C CA . GLN A 1 89 ? 8.571 -14.611 7.612 1.00 23.74 89 GLN A CA 1
ATOM 616 C C . GLN A 1 89 ? 8.542 -14.959 6.123 1.00 22.75 89 GLN A C 1
ATOM 617 O O . GLN A 1 89 ? 7.475 -15.163 5.538 1.00 23.91 89 GLN A O 1
ATOM 623 N N . VAL A 1 90 ? 9.718 -15.036 5.512 1.00 23.92 90 VAL A N 1
ATOM 624 C CA . VAL A 1 90 ? 9.789 -15.384 4.102 1.00 23.73 90 VAL A CA 1
ATOM 625 C C . VAL A 1 90 ? 9.130 -16.739 3.878 1.00 24.12 90 VAL A C 1
ATOM 626 O O . VAL A 1 90 ? 8.294 -16.886 2.985 1.00 25.36 90 VAL A O 1
ATOM 630 N N . GLU A 1 91 ? 9.484 -17.726 4.703 1.00 22.58 91 GLU A N 1
ATOM 631 C CA . GLU A 1 91 ? 8.912 -19.059 4.572 1.00 22.87 91 GLU A CA 1
ATOM 632 C C . GLU A 1 91 ? 7.413 -19.075 4.825 1.00 24.37 91 GLU A C 1
ATOM 633 O O . GLU A 1 91 ? 6.679 -19.846 4.201 1.00 26.42 91 GLU A O 1
ATOM 639 N N . ALA A 1 92 ? 6.955 -18.237 5.751 1.00 23.27 92 ALA A N 1
ATOM 640 C CA . ALA A 1 92 ? 5.532 -18.181 6.065 1.00 21.75 92 ALA A CA 1
ATOM 641 C C . ALA A 1 92 ? 4.764 -17.549 4.906 1.00 21.95 92 ALA A C 1
ATOM 642 O O . ALA A 1 92 ? 3.582 -17.838 4.704 1.00 22.97 92 ALA A O 1
ATOM 644 N N . TRP A 1 93 ? 5.434 -16.695 4.140 1.00 22.13 93 TRP A N 1
ATOM 645 C CA . TRP A 1 93 ? 4.790 -16.051 2.993 1.00 22.43 93 TRP A CA 1
ATOM 646 C C . TRP A 1 93 ? 4.581 -17.000 1.809 1.00 25.74 93 TRP A C 1
ATOM 647 O O . TRP A 1 93 ? 3.595 -16.878 1.069 1.00 22.41 93 TRP A O 1
ATOM 658 N N . LYS A 1 94 ? 5.500 -17.949 1.634 1.00 23.92 94 LYS A N 1
ATOM 659 C CA . LYS A 1 94 ? 5.432 -18.878 0.506 1.00 26.67 94 LYS A CA 1
ATOM 660 C C . LYS A 1 94 ? 4.102 -19.577 0.231 1.00 26.12 94 LYS A C 1
ATOM 661 O O . LYS A 1 94 ? 3.602 -19.531 -0.896 1.00 27.39 94 LYS A O 1
ATOM 667 N N . PRO A 1 95 ? 3.504 -20.225 1.244 1.00 26.16 95 PRO A N 1
ATOM 668 C CA . PRO A 1 95 ? 2.225 -20.917 1.029 1.00 26.21 95 PRO A CA 1
ATOM 669 C C . PRO A 1 95 ? 1.097 -19.970 0.606 1.00 26.07 95 PRO A C 1
ATOM 670 O O . PRO A 1 95 ? 0.179 -20.356 -0.122 1.00 26.00 95 PRO A O 1
ATOM 674 N N . ILE A 1 96 ? 1.157 -18.736 1.091 1.00 25.26 96 ILE A N 1
ATOM 675 C CA . ILE A 1 96 ? 0.136 -17.748 0.758 1.00 23.23 96 ILE A CA 1
ATOM 676 C C . ILE A 1 96 ? 0.310 -17.385 -0.710 1.00 21.58 96 ILE A C 1
ATOM 677 O O . ILE A 1 96 ? -0.651 -17.358 -1.473 1.00 23.56 96 ILE A O 1
ATOM 682 N N . VAL A 1 97 ? 1.551 -17.130 -1.106 1.00 22.81 97 VAL A N 1
ATOM 683 C CA . VAL A 1 97 ? 1.850 -16.789 -2.489 1.00 22.11 97 VAL A CA 1
ATOM 684 C C . VAL A 1 97 ? 1.483 -17.956 -3.402 1.00 23.75 97 VAL A C 1
ATOM 685 O O . VAL A 1 97 ? 0.938 -17.748 -4.490 1.00 22.73 97 VAL A O 1
ATOM 689 N N . ASP A 1 98 ? 1.780 -19.179 -2.960 1.00 22.11 98 ASP A N 1
ATOM 690 C CA . ASP A 1 98 ? 1.484 -20.373 -3.753 1.00 22.01 98 ASP A CA 1
ATOM 691 C C . ASP A 1 98 ? -0.005 -20.525 -3.996 1.00 22.33 98 ASP A C 1
ATOM 692 O O . ASP A 1 98 ? -0.423 -20.938 -5.072 1.00 22.62 98 ASP A O 1
ATOM 697 N N . ALA A 1 99 ? -0.809 -20.211 -2.988 1.00 21.50 99 ALA A N 1
ATOM 698 C CA . ALA A 1 99 ? -2.252 -20.340 -3.132 1.00 22.54 99 ALA A CA 1
ATOM 699 C C . ALA A 1 99 ? -2.775 -19.356 -4.175 1.00 22.95 99 ALA A C 1
ATOM 700 O O . ALA A 1 99 ? -3.669 -19.688 -4.966 1.00 24.12 99 ALA A O 1
ATOM 702 N N . VAL A 1 100 ? -2.220 -18.147 -4.176 1.00 22.73 100 VAL A N 1
ATOM 703 C CA . VAL A 1 100 ? -2.638 -17.133 -5.138 1.00 20.11 100 VAL A CA 1
ATOM 704 C C . VAL A 1 100 ? -2.250 -17.603 -6.544 1.00 23.76 100 VAL A C 1
ATOM 705 O O . VAL A 1 100 ? -3.060 -17.519 -7.482 1.00 22.49 100 VAL A O 1
ATOM 709 N N . HIS A 1 101 ? -1.034 -18.133 -6.682 1.00 21.03 101 HIS A N 1
ATOM 710 C CA . HIS A 1 101 ? -0.567 -18.609 -7.983 1.00 24.65 101 HIS A CA 1
ATOM 711 C C . HIS A 1 101 ? -1.357 -19.807 -8.490 1.00 26.22 101 HIS A C 1
ATOM 712 O O . HIS A 1 101 ? -1.511 -19.984 -9.702 1.00 26.52 101 HIS A O 1
ATOM 719 N N . ALA A 1 102 ? -1.851 -20.628 -7.567 1.00 26.47 102 ALA A N 1
ATOM 720 C CA . ALA A 1 102 ? -2.629 -21.803 -7.931 1.00 26.66 102 ALA A CA 1
ATOM 721 C C . ALA A 1 102 ? -3.855 -21.403 -8.744 1.00 28.82 102 ALA A C 1
ATOM 722 O O . ALA A 1 102 ? -4.321 -22.172 -9.585 1.00 28.42 102 ALA A O 1
ATOM 724 N N . LYS A 1 103 ? -4.372 -20.199 -8.504 1.00 25.93 103 LYS A N 1
ATOM 725 C CA . LYS A 1 103 ? -5.543 -19.718 -9.237 1.00 26.53 103 LYS A CA 1
ATOM 726 C C . LYS A 1 103 ? -5.202 -18.738 -10.357 1.00 25.10 103 LYS A C 1
ATOM 727 O O . LYS A 1 103 ? -6.090 -18.128 -10.951 1.00 25.07 103 LYS A O 1
ATOM 733 N N . GLY A 1 104 ? -3.912 -18.589 -10.637 1.00 25.06 104 GLY A N 1
ATOM 734 C CA . GLY A 1 104 ? -3.478 -17.718 -11.712 1.00 23.49 104 GLY A CA 1
ATOM 735 C C . GLY A 1 104 ? -3.314 -16.250 -11.389 1.00 21.95 104 GLY A C 1
ATOM 736 O O . GLY A 1 104 ? -3.152 -15.432 -12.292 1.00 23.66 104 GLY A O 1
ATOM 737 N N . GLY A 1 105 ? -3.342 -15.903 -10.109 1.00 23.50 105 GLY A N 1
ATOM 738 C CA . GLY A 1 105 ? -3.193 -14.506 -9.744 1.00 22.03 105 GLY A CA 1
ATOM 739 C C . GLY A 1 105 ? -1.768 -13.992 -9.803 1.00 22.66 105 GLY A C 1
ATOM 740 O O . GLY A 1 105 ? -0.811 -14.769 -9.742 1.00 22.70 105 GLY A O 1
ATOM 741 N N . ILE A 1 106 ? -1.636 -12.676 -9.961 1.00 22.02 106 ILE A N 1
ATOM 742 C CA . ILE A 1 106 ? -0.346 -11.997 -9.973 1.00 21.80 106 ILE A CA 1
ATOM 743 C C . ILE A 1 106 ? -0.330 -11.308 -8.608 1.00 23.75 106 ILE A C 1
ATOM 744 O O . ILE A 1 106 ? -1.243 -10.541 -8.273 1.00 21.87 106 ILE A O 1
ATOM 749 N N . PHE A 1 107 ? 0.717 -11.577 -7.834 1.00 23.31 107 PHE A N 1
ATOM 750 C CA . PHE A 1 107 ? 0.825 -11.101 -6.454 1.00 22.10 107 PHE A CA 1
ATOM 751 C C . PHE A 1 107 ? 1.991 -10.149 -6.186 1.00 22.15 107 PHE A C 1
ATOM 752 O O . PHE A 1 107 ? 3.165 -10.516 -6.335 1.00 20.25 107 PHE A O 1
ATOM 760 N N . PHE A 1 108 ? 1.679 -8.916 -5.795 1.00 20.36 108 PHE A N 1
ATOM 761 C CA . PHE A 1 108 ? 2.739 -7.967 -5.467 1.00 20.04 108 PHE A CA 1
ATOM 762 C C . PHE A 1 108 ? 2.742 -7.779 -3.964 1.00 21.91 108 PHE A C 1
ATOM 763 O O . PHE A 1 108 ? 1.679 -7.681 -3.348 1.00 22.86 108 PHE A O 1
ATOM 771 N N . CYS A 1 109 ? 3.934 -7.735 -3.376 1.00 19.77 109 CYS A N 1
ATOM 772 C CA . CYS A 1 109 ? 4.068 -7.535 -1.935 1.00 21.59 109 CYS A CA 1
ATOM 773 C C . CYS A 1 109 ? 4.287 -6.050 -1.681 1.00 21.15 109 CYS A C 1
ATOM 774 O O . CYS A 1 109 ? 5.192 -5.458 -2.276 1.00 20.92 109 CYS A O 1
ATOM 777 N N . GLN A 1 110 ? 3.464 -5.433 -0.830 1.00 17.06 110 GLN A N 1
ATOM 778 C CA . GLN A 1 110 ? 3.666 -4.015 -0.538 1.00 19.18 110 GLN A CA 1
ATOM 779 C C . GLN A 1 110 ? 4.715 -3.933 0.570 1.00 18.65 110 GLN A C 1
ATOM 780 O O . GLN A 1 110 ? 4.525 -4.503 1.652 1.00 21.69 110 GLN A O 1
ATOM 786 N N . ILE A 1 111 ? 5.826 -3.250 0.310 1.00 18.60 111 ILE A N 1
ATOM 787 C CA . ILE A 1 111 ? 6.863 -3.130 1.332 1.00 20.38 111 ILE A CA 1
ATOM 788 C C . ILE A 1 111 ? 6.724 -1.786 2.026 1.00 20.64 111 ILE A C 1
ATOM 789 O O . ILE A 1 111 ? 6.577 -0.742 1.386 1.00 19.95 111 ILE A O 1
ATOM 794 N N . TRP A 1 112 ? 6.789 -1.843 3.353 1.00 20.90 112 TRP A N 1
ATOM 795 C CA . TRP A 1 112 ? 6.489 -0.705 4.218 1.00 21.01 112 TRP A CA 1
ATOM 796 C C . TRP A 1 112 ? 7.377 -0.474 5.450 1.00 20.39 112 TRP A C 1
ATOM 797 O O . TRP A 1 112 ? 7.959 -1.406 6.005 1.00 20.24 112 TRP A O 1
ATOM 808 N N . HIS A 1 113 ? 7.470 0.791 5.852 1.00 20.27 113 HIS A N 1
ATOM 809 C CA . HIS A 1 113 ? 8.184 1.202 7.056 1.00 20.43 113 HIS A CA 1
ATOM 810 C C . HIS A 1 113 ? 7.370 2.385 7.595 1.00 20.03 113 HIS A C 1
ATOM 811 O O . HIS A 1 113 ? 7.151 3.377 6.883 1.00 17.12 113 HIS A O 1
ATOM 818 N N . VAL A 1 114 ? 6.925 2.295 8.845 1.00 19.14 114 VAL A N 1
ATOM 819 C CA . VAL A 1 114 ? 6.082 3.348 9.409 1.00 18.92 114 VAL A CA 1
ATOM 820 C C . VAL A 1 114 ? 6.763 4.661 9.760 1.00 19.69 114 VAL A C 1
ATOM 821 O O . VAL A 1 114 ? 6.090 5.686 9.936 1.00 18.14 114 VAL A O 1
ATOM 825 N N . GLY A 1 115 ? 8.086 4.651 9.877 1.00 18.28 115 GLY A N 1
ATOM 826 C CA . GLY A 1 115 ? 8.759 5.880 10.254 1.00 16.62 115 GLY A CA 1
ATOM 827 C C . GLY A 1 115 ? 8.298 6.322 11.642 1.00 18.72 115 GLY A C 1
ATOM 828 O O . GLY A 1 115 ? 8.226 5.508 12.567 1.00 17.25 115 GLY A O 1
ATOM 829 N N . ARG A 1 116 ? 7.969 7.603 11.799 1.00 15.81 116 ARG A N 1
ATOM 830 C CA . ARG A 1 116 ? 7.544 8.108 13.104 1.00 18.18 116 ARG A CA 1
ATOM 831 C C . ARG A 1 116 ? 6.197 7.603 13.605 1.00 17.45 116 ARG A C 1
ATOM 832 O O . ARG A 1 116 ? 5.842 7.862 14.746 1.00 22.33 116 ARG A O 1
ATOM 840 N N . VAL A 1 117 ? 5.435 6.893 12.778 1.00 17.75 117 VAL A N 1
ATOM 841 C CA . VAL A 1 117 ? 4.131 6.410 13.228 1.00 17.51 117 VAL A CA 1
ATOM 842 C C . VAL A 1 117 ? 4.335 5.132 14.033 1.00 18.35 117 VAL A C 1
ATOM 843 O O . VAL A 1 117 ? 3.884 4.052 13.653 1.00 18.76 117 VAL A O 1
ATOM 847 N N . SER A 1 118 ? 5.025 5.278 15.161 1.00 19.36 118 SER A N 1
ATOM 848 C CA . SER A 1 118 ? 5.339 4.153 16.030 1.00 20.94 118 SER A CA 1
ATOM 849 C C . SER A 1 118 ? 5.547 4.621 17.463 1.00 21.77 118 SER A C 1
ATOM 850 O O . SER A 1 118 ? 5.396 5.803 17.778 1.00 23.07 118 SER A O 1
ATOM 853 N N . ASN A 1 119 ? 5.899 3.681 18.329 1.00 23.06 119 ASN A N 1
ATOM 854 C CA . ASN A 1 119 ? 6.126 3.970 19.741 1.00 25.67 119 ASN A CA 1
ATOM 855 C C . ASN A 1 119 ? 7.365 3.174 20.123 1.00 24.89 119 ASN A C 1
ATOM 856 O O . ASN A 1 119 ? 7.599 2.110 19.563 1.00 21.59 119 ASN A O 1
ATOM 861 N N . LYS A 1 120 ? 8.164 3.667 21.061 1.00 24.67 120 LYS A N 1
ATOM 862 C CA . LYS A 1 120 ? 9.360 2.925 21.429 1.00 26.68 120 LYS A CA 1
ATOM 863 C C . LYS A 1 120 ? 9.060 1.504 21.930 1.00 26.24 120 LYS A C 1
ATOM 864 O O . LYS A 1 120 ? 9.935 0.632 21.876 1.00 27.16 120 LYS A O 1
ATOM 870 N N . ASP A 1 121 ? 7.836 1.257 22.398 1.00 26.93 121 ASP A N 1
ATOM 871 C CA . ASP A 1 121 ? 7.473 -0.084 22.868 1.00 26.32 121 ASP A CA 1
ATOM 872 C C . ASP A 1 121 ? 7.402 -1.086 21.717 1.00 26.39 121 ASP A C 1
ATOM 873 O O . ASP A 1 121 ? 7.383 -2.294 21.944 1.00 25.98 121 ASP A O 1
ATOM 878 N N . PHE A 1 122 ? 7.345 -0.585 20.483 1.00 24.87 122 PHE A N 1
ATOM 879 C CA . PHE A 1 122 ? 7.312 -1.450 19.305 1.00 25.44 122 PHE A CA 1
ATOM 880 C C . PHE A 1 122 ? 8.734 -1.594 18.761 1.00 23.94 122 PHE A C 1
ATOM 881 O O . PHE A 1 122 ? 9.023 -2.499 17.979 1.00 25.97 122 PHE A O 1
ATOM 889 N N . GLN A 1 123 ? 9.614 -0.692 19.180 1.00 23.55 123 GLN A N 1
ATOM 890 C CA . GLN A 1 123 ? 10.987 -0.661 18.678 1.00 25.22 123 GLN A CA 1
ATOM 891 C C . GLN A 1 123 ? 12.007 -1.589 19.314 1.00 26.58 123 GLN A C 1
ATOM 892 O O . GLN A 1 123 ? 11.861 -2.000 20.458 1.00 27.26 123 GLN A O 1
ATOM 898 N N . PRO A 1 124 ? 13.071 -1.919 18.565 1.00 29.27 124 PRO A N 1
ATOM 899 C CA . PRO A 1 124 ? 14.137 -2.794 19.061 1.00 30.95 124 PRO A CA 1
ATOM 900 C C . PRO A 1 124 ? 14.808 -2.074 20.234 1.00 30.77 124 PRO A C 1
ATOM 901 O O . PRO A 1 124 ? 15.105 -0.876 20.139 1.00 30.68 124 PRO A O 1
ATOM 905 N N . ASN A 1 125 ? 15.028 -2.794 21.331 1.00 28.85 125 ASN A N 1
ATOM 906 C CA . ASN A 1 125 ? 15.666 -2.225 22.517 1.00 30.83 125 ASN A CA 1
ATOM 907 C C . ASN A 1 125 ? 14.990 -0.947 23.011 1.00 30.79 125 ASN A C 1
ATOM 908 O O . ASN A 1 125 ? 15.630 -0.108 23.642 1.00 29.71 125 ASN A O 1
ATOM 913 N N . GLY A 1 126 ? 13.699 -0.797 22.728 1.00 29.67 126 GLY A N 1
ATOM 914 C CA . GLY A 1 126 ? 12.996 0.391 23.178 1.00 27.80 126 GLY A CA 1
ATOM 915 C C . GLY A 1 126 ? 13.523 1.685 22.582 1.00 27.45 126 GLY A C 1
ATOM 916 O O . GLY A 1 126 ? 13.343 2.757 23.157 1.00 27.11 126 GLY A O 1
ATOM 917 N N . GLU A 1 127 ? 14.181 1.589 21.431 1.00 25.98 127 GLU A N 1
ATOM 918 C CA . GLU A 1 127 ? 14.721 2.769 20.761 1.00 27.36 127 GLU A CA 1
ATOM 919 C C . GLU A 1 127 ? 13.598 3.672 20.241 1.00 24.71 127 GLU A C 1
ATOM 920 O O . GLU A 1 127 ? 12.444 3.262 20.165 1.00 24.94 127 GLU A O 1
ATOM 926 N N . ASP A 1 128 ? 13.941 4.905 19.893 1.00 25.06 128 ASP A N 1
ATOM 927 C CA . ASP A 1 128 ? 12.953 5.825 19.346 1.00 25.31 128 ASP A CA 1
ATOM 928 C C . ASP A 1 128 ? 12.706 5.511 17.872 1.00 24.95 128 ASP A C 1
ATOM 929 O O . ASP A 1 128 ? 13.606 5.054 17.160 1.00 22.41 128 ASP A O 1
ATOM 934 N N . PRO A 1 129 ? 11.473 5.736 17.396 1.00 24.12 129 PRO A N 1
ATOM 935 C CA . PRO A 1 129 ? 11.158 5.478 15.986 1.00 23.63 129 PRO A CA 1
ATOM 936 C C . PRO A 1 129 ? 12.061 6.397 15.159 1.00 22.69 129 PRO A C 1
ATOM 937 O O . PRO A 1 129 ? 12.603 7.360 15.699 1.00 23.58 129 PRO A O 1
ATOM 941 N N . ILE A 1 130 ? 12.236 6.114 13.869 1.00 21.49 130 ILE A N 1
ATOM 942 C CA . ILE A 1 130 ? 13.080 6.973 13.031 1.00 21.11 130 ILE A CA 1
ATOM 943 C C . ILE A 1 130 ? 12.242 7.707 11.998 1.00 21.19 130 ILE A C 1
ATOM 944 O O . ILE A 1 130 ? 11.185 7.217 11.577 1.00 22.16 130 ILE A O 1
ATOM 949 N N . SER A 1 131 ? 12.714 8.879 11.586 1.00 20.57 131 SER A N 1
ATOM 950 C CA . SER A 1 131 ? 11.994 9.695 10.614 1.00 21.74 131 SER A CA 1
ATOM 951 C C . SER A 1 131 ? 12.890 10.733 9.955 1.00 24.72 131 SER A C 1
ATOM 952 O O . SER A 1 131 ? 14.083 10.846 10.263 1.00 25.06 131 SER A O 1
ATOM 955 N N . CYS A 1 132 ? 12.300 11.501 9.041 1.00 26.27 132 CYS A N 1
ATOM 956 C CA . CYS A 1 132 ? 13.024 12.555 8.343 1.00 24.80 132 CYS A CA 1
ATOM 957 C C . CYS A 1 132 ? 13.143 13.741 9.295 1.00 23.92 132 CYS A C 1
ATOM 958 O O . CYS A 1 132 ? 13.997 14.608 9.121 1.00 21.72 132 CYS A O 1
ATOM 961 N N . THR A 1 133 ? 12.276 13.766 10.302 1.00 22.73 133 THR A N 1
ATOM 962 C CA . THR A 1 133 ? 12.245 14.863 11.261 1.00 22.38 133 THR A CA 1
ATOM 963 C C . THR A 1 133 ? 12.280 14.343 12.701 1.00 23.47 133 THR A C 1
ATOM 964 O O . THR A 1 133 ? 12.302 13.124 12.935 1.00 21.61 133 THR A O 1
ATOM 968 N N . ASP A 1 134 ? 12.301 15.257 13.666 1.00 22.57 134 ASP A N 1
ATOM 969 C CA . ASP A 1 134 ? 12.325 14.864 15.071 1.00 24.75 134 ASP A CA 1
ATOM 970 C C . ASP A 1 134 ? 11.060 15.300 15.793 1.00 26.94 134 ASP A C 1
ATOM 971 O O . ASP A 1 134 ? 11.059 15.450 17.014 1.00 28.49 134 ASP A O 1
ATOM 976 N N . ARG A 1 135 ? 9.984 15.486 15.031 1.00 24.92 135 ARG A N 1
ATOM 977 C CA . ARG A 1 135 ? 8.706 15.912 15.586 1.00 25.71 135 ARG A CA 1
ATOM 978 C C . ARG A 1 135 ? 7.731 14.750 15.589 1.00 26.24 135 ARG A C 1
ATOM 979 O O . ARG A 1 135 ? 7.562 14.070 14.575 1.00 24.63 135 ARG A O 1
ATOM 987 N N . GLY A 1 136 ? 7.079 14.539 16.732 1.00 26.16 136 GLY A N 1
ATOM 988 C CA . GLY A 1 136 ? 6.153 13.431 16.872 1.00 24.58 136 GLY A CA 1
ATOM 989 C C . GLY A 1 136 ? 4.702 13.720 16.569 1.00 26.37 136 GLY A C 1
ATOM 990 O O . GLY A 1 136 ? 4.294 14.871 16.450 1.00 26.92 136 GLY A O 1
ATOM 991 N N . LEU A 1 137 ? 3.923 12.650 16.448 1.00 24.03 137 LEU A N 1
ATOM 992 C CA . LEU A 1 137 ? 2.501 12.746 16.163 1.00 23.76 137 LEU A CA 1
ATOM 993 C C . LEU A 1 137 ? 1.709 12.930 17.443 1.00 23.32 137 LEU A C 1
ATOM 994 O O . LEU A 1 137 ? 2.145 12.512 18.512 1.00 22.48 137 LEU A O 1
ATOM 999 N N . THR A 1 138 ? 0.542 13.550 17.327 1.00 22.93 138 THR A N 1
ATOM 1000 C CA . THR A 1 138 ? -0.325 13.718 18.483 1.00 26.83 138 THR A CA 1
ATOM 1001 C C . THR A 1 138 ? -1.108 12.403 18.595 1.00 25.52 138 THR A C 1
ATOM 1002 O O . THR A 1 138 ? -1.215 11.647 17.623 1.00 25.30 138 THR A O 1
ATOM 1006 N N . PRO A 1 139 ? -1.645 12.101 19.783 1.00 26.34 139 PRO A N 1
ATOM 1007 C CA . PRO A 1 139 ? -2.410 10.869 20.010 1.00 24.17 139 PRO A CA 1
ATOM 1008 C C . PRO A 1 139 ? -3.531 10.611 19.003 1.00 24.44 139 PRO A C 1
ATOM 1009 O O . PRO A 1 139 ? -4.141 11.540 18.471 1.00 24.18 139 PRO A O 1
ATOM 1013 N N . GLN A 1 140 ? -3.800 9.338 18.748 1.00 24.19 140 GLN A N 1
ATOM 1014 C CA . GLN A 1 140 ? -4.864 8.944 17.829 1.00 25.59 140 GLN A CA 1
ATOM 1015 C C . GLN A 1 140 ? -5.729 7.878 18.489 1.00 25.58 140 GLN A C 1
ATOM 1016 O O . GLN A 1 140 ? -5.248 7.084 19.303 1.00 27.00 140 GLN A O 1
ATOM 1022 N N . ILE A 1 141 ? -7.008 7.859 18.140 1.00 23.72 141 ILE A N 1
ATOM 1023 C CA . ILE A 1 141 ? -7.906 6.862 18.688 1.00 26.18 141 ILE A CA 1
ATOM 1024 C C . ILE A 1 141 ? -7.638 5.589 17.901 1.00 25.80 141 ILE A C 1
ATOM 1025 O O . ILE A 1 141 ? -7.633 5.607 16.675 1.00 23.73 141 ILE A O 1
ATOM 1030 N N . MET A 1 142 ? -7.404 4.490 18.609 1.00 27.44 142 MET A N 1
ATOM 1031 C CA . MET A 1 142 ? -7.125 3.214 17.953 1.00 28.27 142 MET A CA 1
ATOM 1032 C C . MET A 1 142 ? -8.354 2.645 17.267 1.00 29.02 142 MET A C 1
ATOM 1033 O O . MET A 1 142 ? -9.484 3.048 17.561 1.00 28.70 142 MET A O 1
ATOM 1038 N N . SER A 1 143 ? -8.129 1.709 16.349 1.00 28.61 143 SER A N 1
ATOM 1039 C CA . SER A 1 143 ? -9.213 1.101 15.585 1.00 30.72 143 SER A CA 1
ATOM 1040 C C . SER A 1 143 ? -10.371 0.557 16.414 1.00 31.29 143 SER A C 1
ATOM 1041 O O . SER A 1 143 ? -11.505 0.543 15.941 1.00 30.70 143 SER A O 1
ATOM 1044 N N . ASN A 1 144 ? -10.111 0.101 17.636 1.00 32.04 144 ASN A N 1
ATOM 1045 C CA . ASN A 1 144 ? -11.209 -0.431 18.438 1.00 34.17 144 ASN A CA 1
ATOM 1046 C C . ASN A 1 144 ? -12.129 0.665 18.982 1.00 33.38 144 ASN A C 1
ATOM 1047 O O . ASN A 1 144 ? -13.188 0.373 19.545 1.00 34.75 144 ASN A O 1
ATOM 1052 N N . GLY A 1 145 ? -11.728 1.922 18.798 1.00 30.81 145 GLY A N 1
ATOM 1053 C CA . GLY A 1 145 ? -12.540 3.042 19.253 1.00 30.10 145 GLY A CA 1
ATOM 1054 C C . GLY A 1 145 ? -12.581 3.237 20.756 1.00 31.11 145 GLY A C 1
ATOM 1055 O O . GLY A 1 145 ? -13.308 4.095 21.261 1.00 31.70 145 GLY A O 1
ATOM 1056 N N . ILE A 1 146 ? -11.791 2.453 21.478 1.00 30.27 146 ILE A N 1
ATOM 1057 C CA . ILE A 1 146 ? -11.760 2.534 22.932 1.00 29.97 146 ILE A CA 1
ATOM 1058 C C . ILE A 1 146 ? -10.423 3.029 23.458 1.00 29.26 146 ILE A C 1
ATOM 1059 O O . ILE A 1 146 ? -10.360 3.841 24.381 1.00 26.27 146 ILE A O 1
ATOM 1064 N N . ASP A 1 147 ? -9.348 2.529 22.871 1.00 28.12 147 ASP A N 1
ATOM 1065 C CA . ASP A 1 147 ? -8.026 2.908 23.323 1.00 28.41 147 ASP A CA 1
ATOM 1066 C C . ASP A 1 147 ? -7.390 4.031 22.517 1.00 28.66 147 ASP A C 1
ATOM 1067 O O . ASP A 1 147 ? -7.732 4.270 21.357 1.00 27.49 147 ASP A O 1
ATOM 1072 N N . ILE A 1 148 ? -6.471 4.728 23.167 1.00 28.75 148 ILE A N 1
ATOM 1073 C CA . ILE A 1 148 ? -5.758 5.824 22.543 1.00 29.31 148 ILE A CA 1
ATOM 1074 C C . ILE A 1 148 ? -4.306 5.441 22.317 1.00 30.21 148 ILE A C 1
ATOM 1075 O O . ILE A 1 148 ? -3.617 4.963 23.227 1.00 28.87 148 ILE A O 1
ATOM 1080 N N . ALA A 1 149 ? -3.857 5.645 21.085 1.00 27.60 149 ALA A N 1
ATOM 1081 C CA . ALA A 1 149 ? -2.485 5.358 20.702 1.00 25.48 149 ALA A CA 1
ATOM 1082 C C . ALA A 1 149 ? -1.626 6.599 20.886 1.00 26.29 149 ALA A C 1
ATOM 1083 O O . ALA A 1 149 ? -1.969 7.688 20.397 1.00 26.51 149 ALA A O 1
ATOM 1085 N N . HIS A 1 150 ? -0.516 6.443 21.602 1.00 25.08 150 HIS A N 1
ATOM 1086 C CA . HIS A 1 150 ? 0.416 7.543 21.804 1.00 27.18 150 HIS A CA 1
ATOM 1087 C C . HIS A 1 150 ? 1.646 7.212 20.979 1.00 26.74 150 HIS A C 1
ATOM 1088 O O . HIS A 1 150 ? 1.989 6.039 20.817 1.00 26.72 150 HIS A O 1
ATOM 1095 N N . PHE A 1 151 ? 2.299 8.236 20.446 1.00 26.03 151 PHE A N 1
ATOM 1096 C CA . PHE A 1 151 ? 3.483 8.017 19.626 1.00 24.52 151 PHE A CA 1
ATOM 1097 C C . PHE A 1 151 ? 4.702 8.638 20.264 1.00 25.15 151 PHE A C 1
ATOM 1098 O O . PHE A 1 151 ? 4.610 9.651 20.955 1.00 28.45 151 PHE A O 1
ATOM 1106 N N . THR A 1 152 ? 5.851 8.018 20.028 1.00 26.36 152 THR A N 1
ATOM 1107 C CA . THR A 1 152 ? 7.105 8.502 20.574 1.00 25.08 152 THR A CA 1
ATOM 1108 C C . THR A 1 152 ? 7.719 9.458 19.563 1.00 27.49 152 THR A C 1
ATOM 1109 O O . THR A 1 152 ? 7.681 9.201 18.357 1.00 27.11 152 THR A O 1
ATOM 1113 N N . ARG A 1 153 ? 8.267 10.565 20.053 1.00 27.54 153 ARG A N 1
ATOM 1114 C CA . ARG A 1 153 ? 8.913 11.538 19.182 1.00 27.89 153 ARG A CA 1
ATOM 1115 C C . ARG A 1 153 ? 10.035 10.786 18.476 1.00 25.92 153 ARG A C 1
ATOM 1116 O O . ARG A 1 153 ? 10.819 10.081 19.116 1.00 22.49 153 ARG A O 1
ATOM 1124 N N . PRO A 1 154 ? 10.126 10.922 17.144 1.00 24.07 154 PRO A N 1
ATOM 1125 C CA . PRO A 1 154 ? 11.165 10.220 16.387 1.00 21.51 154 PRO A CA 1
ATOM 1126 C C . PRO A 1 154 ? 12.541 10.826 16.454 1.00 22.63 154 PRO A C 1
ATOM 1127 O O . PRO A 1 154 ? 12.713 12.000 16.775 1.00 23.98 154 PRO A O 1
ATOM 1131 N N . ARG A 1 155 ? 13.522 10.003 16.120 1.00 22.65 155 ARG A N 1
ATOM 1132 C CA . ARG A 1 155 ? 14.901 10.434 16.059 1.00 22.53 155 ARG A CA 1
ATOM 1133 C C . ARG A 1 155 ? 15.083 10.820 14.596 1.00 23.98 155 ARG A C 1
ATOM 1134 O O . ARG A 1 155 ? 14.711 10.046 13.709 1.00 25.96 155 ARG A O 1
ATOM 1142 N N . ARG A 1 156 ? 15.633 12.002 14.335 1.00 21.29 156 ARG A N 1
ATOM 1143 C CA . ARG A 1 156 ? 15.855 12.438 12.959 1.00 23.23 156 ARG A CA 1
ATOM 1144 C C . ARG A 1 156 ? 17.022 11.645 12.358 1.00 22.35 156 ARG A C 1
ATOM 1145 O O . ARG A 1 156 ? 18.138 11.695 12.868 1.00 22.88 156 ARG A O 1
ATOM 1153 N N . LEU A 1 157 ? 16.767 10.906 11.286 1.00 22.41 157 LEU A N 1
ATOM 1154 C CA . LEU A 1 157 ? 17.829 10.133 10.645 1.00 23.07 157 LEU A CA 1
ATOM 1155 C C . LEU A 1 157 ? 18.930 11.070 10.156 1.00 24.34 157 LEU A C 1
ATOM 1156 O O . LEU A 1 157 ? 18.648 12.176 9.684 1.00 23.83 157 LEU A O 1
ATOM 1161 N N . THR A 1 158 ? 20.184 10.641 10.260 1.00 24.12 158 THR A N 1
ATOM 1162 C CA . THR A 1 158 ? 21.276 11.480 9.773 1.00 24.94 158 THR A CA 1
ATOM 1163 C C . THR A 1 158 ? 21.400 11.272 8.261 1.00 24.78 158 THR A C 1
ATOM 1164 O O . THR A 1 158 ? 20.918 10.271 7.721 1.00 24.73 158 THR A O 1
ATOM 1168 N N . THR A 1 159 ? 22.029 12.221 7.579 1.00 23.81 159 THR A N 1
ATOM 1169 C CA . THR A 1 159 ? 22.205 12.134 6.135 1.00 23.15 159 THR A CA 1
ATOM 1170 C C . THR A 1 159 ? 22.851 10.804 5.723 1.00 24.59 159 THR A C 1
ATOM 1171 O O . THR A 1 159 ? 22.413 10.157 4.765 1.00 24.14 159 THR A O 1
ATOM 1175 N N . ASP A 1 160 ? 23.881 10.377 6.447 1.00 23.92 160 ASP A N 1
ATOM 1176 C CA . ASP A 1 160 ? 24.540 9.135 6.070 1.00 27.15 160 ASP A CA 1
ATOM 1177 C C . ASP A 1 160 ? 23.840 7.858 6.539 1.00 27.57 160 ASP A C 1
ATOM 1178 O O . ASP A 1 160 ? 24.242 6.759 6.164 1.00 26.40 160 ASP A O 1
ATOM 1183 N N . GLU A 1 161 ? 22.789 8.000 7.345 1.00 26.90 161 GLU A N 1
ATOM 1184 C CA . GLU A 1 161 ? 22.036 6.840 7.835 1.00 27.41 161 GLU A CA 1
ATOM 1185 C C . GLU A 1 161 ? 20.967 6.453 6.820 1.00 28.22 161 GLU A C 1
ATOM 1186 O O . GLU A 1 161 ? 20.591 5.284 6.704 1.00 27.54 161 GLU A O 1
ATOM 1192 N N . ILE A 1 162 ? 20.490 7.446 6.080 1.00 26.25 162 ILE A N 1
ATOM 1193 C CA . ILE A 1 162 ? 19.430 7.237 5.107 1.00 27.38 162 ILE A CA 1
ATOM 1194 C C . ILE A 1 162 ? 19.668 6.130 4.079 1.00 27.97 162 ILE A C 1
ATOM 1195 O O . ILE A 1 162 ? 18.767 5.341 3.798 1.00 26.46 162 ILE A O 1
ATOM 1200 N N . PRO A 1 163 ? 20.878 6.042 3.513 1.00 27.61 163 PRO A N 1
ATOM 1201 C CA . PRO A 1 163 ? 21.117 4.977 2.530 1.00 27.63 163 PRO A CA 1
ATOM 1202 C C . PRO A 1 163 ? 20.909 3.584 3.132 1.00 27.82 163 PRO A C 1
ATOM 1203 O O . PRO A 1 163 ? 20.589 2.626 2.425 1.00 25.92 163 PRO A O 1
ATOM 1207 N N . GLN A 1 164 ? 21.113 3.473 4.439 1.00 28.92 164 GLN A N 1
ATOM 1208 C CA . GLN A 1 164 ? 20.934 2.206 5.128 1.00 28.13 164 GLN A CA 1
ATOM 1209 C C . GLN A 1 164 ? 19.457 1.814 5.105 1.00 27.84 164 GLN A C 1
ATOM 1210 O O . GLN A 1 164 ? 19.131 0.635 4.979 1.00 25.92 164 GLN A O 1
ATOM 1216 N N . ILE A 1 165 ? 18.571 2.804 5.235 1.00 27.55 165 ILE A N 1
ATOM 1217 C CA . ILE A 1 165 ? 17.127 2.554 5.212 1.00 25.27 165 ILE A CA 1
ATOM 1218 C C . ILE A 1 165 ? 16.692 2.221 3.789 1.00 22.95 165 ILE A C 1
ATOM 1219 O O . ILE A 1 165 ? 15.810 1.393 3.570 1.00 25.31 165 ILE A O 1
ATOM 1224 N N . VAL A 1 166 ? 17.315 2.880 2.819 1.00 26.17 166 VAL A N 1
ATOM 1225 C CA . VAL A 1 166 ? 17.017 2.622 1.417 1.00 25.48 166 VAL A CA 1
ATOM 1226 C C . VAL A 1 166 ? 17.334 1.152 1.160 1.00 27.00 166 VAL A C 1
ATOM 1227 O O . VAL A 1 166 ? 16.578 0.441 0.495 1.00 26.52 166 VAL A O 1
ATOM 1231 N N . ASN A 1 167 ? 18.455 0.705 1.716 1.00 24.08 167 ASN A N 1
ATOM 1232 C CA . ASN A 1 167 ? 18.892 -0.668 1.552 1.00 27.34 167 ASN A CA 1
ATOM 1233 C C . ASN A 1 167 ? 17.920 -1.646 2.194 1.00 26.95 167 ASN A C 1
ATOM 1234 O O . ASN A 1 167 ? 17.803 -2.789 1.750 1.00 26.51 167 ASN A O 1
ATOM 1239 N N . GLU A 1 168 ? 17.222 -1.211 3.241 1.00 27.27 168 GLU A N 1
ATOM 1240 C CA . GLU A 1 168 ? 16.257 -2.103 3.887 1.00 24.67 168 GLU A CA 1
ATOM 1241 C C . GLU A 1 168 ? 15.113 -2.381 2.922 1.00 19.83 168 GLU A C 1
ATOM 1242 O O . GLU A 1 168 ? 14.590 -3.491 2.884 1.00 20.56 168 GLU A O 1
ATOM 1248 N N . PHE A 1 169 ? 14.707 -1.367 2.157 1.00 21.06 169 PHE A N 1
ATOM 1249 C CA . PHE A 1 169 ? 13.640 -1.559 1.167 1.00 21.35 169 PHE A CA 1
ATOM 1250 C C . PHE A 1 169 ? 14.171 -2.494 0.068 1.00 20.36 169 PHE A C 1
ATOM 1251 O O . PHE A 1 169 ? 13.449 -3.361 -0.431 1.00 20.40 169 PHE A O 1
ATOM 1259 N N . ARG A 1 170 ? 15.436 -2.310 -0.307 1.00 20.60 170 ARG A N 1
ATOM 1260 C CA . ARG A 1 170 ? 16.043 -3.151 -1.336 1.00 22.1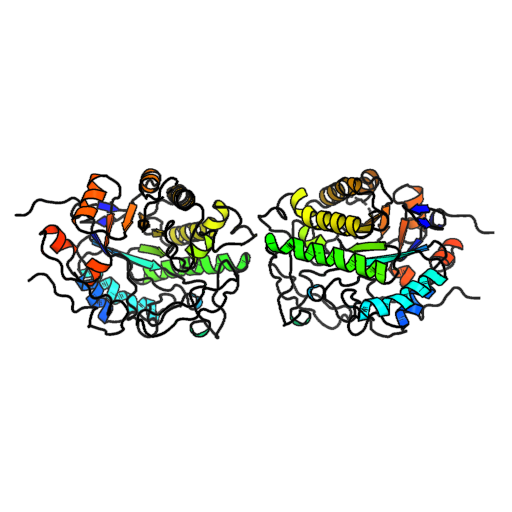1 170 ARG A CA 1
ATOM 1261 C C . ARG A 1 170 ? 16.038 -4.610 -0.906 1.00 22.51 170 ARG A C 1
ATOM 1262 O O . ARG A 1 170 ? 15.616 -5.480 -1.663 1.00 23.71 170 ARG A O 1
ATOM 1270 N N . VAL A 1 171 ? 16.501 -4.874 0.313 1.00 23.15 171 VAL A N 1
ATOM 1271 C CA . VAL A 1 171 ? 16.534 -6.236 0.828 1.00 24.97 171 VAL A CA 1
ATOM 1272 C C . VAL A 1 171 ? 15.125 -6.812 0.949 1.00 24.56 171 VAL A C 1
ATOM 1273 O O . VAL A 1 171 ? 14.892 -7.974 0.604 1.00 23.35 171 VAL A O 1
ATOM 1277 N N . ALA A 1 172 ? 14.180 -6.004 1.429 1.00 24.58 172 ALA A N 1
ATOM 1278 C CA . ALA A 1 172 ? 12.801 -6.482 1.564 1.00 24.68 172 ALA A CA 1
ATOM 1279 C C . ALA A 1 172 ? 12.266 -6.940 0.207 1.00 22.97 172 ALA A C 1
ATOM 1280 O O . ALA A 1 172 ? 11.606 -7.983 0.111 1.00 23.90 172 ALA A O 1
ATOM 1282 N N . ALA A 1 173 ? 12.550 -6.156 -0.837 1.00 22.38 173 ALA A N 1
ATOM 1283 C CA . ALA A 1 173 ? 12.099 -6.487 -2.186 1.00 20.65 173 ALA A CA 1
ATOM 1284 C C . ALA A 1 173 ? 12.674 -7.839 -2.621 1.00 21.97 173 ALA A C 1
ATOM 1285 O O . ALA A 1 173 ? 11.974 -8.662 -3.205 1.00 23.47 173 ALA A O 1
ATOM 1287 N N . ARG A 1 174 ? 13.951 -8.063 -2.327 1.00 24.35 174 ARG A N 1
ATOM 1288 C CA . ARG A 1 174 ? 14.601 -9.323 -2.674 1.00 25.27 174 ARG A CA 1
ATOM 1289 C C . ARG A 1 174 ? 13.904 -10.463 -1.943 1.00 24.08 174 ARG A C 1
ATOM 1290 O O . ARG A 1 174 ? 13.581 -11.489 -2.535 1.00 24.97 174 ARG A O 1
ATOM 1298 N N . ASN A 1 175 ? 13.667 -10.273 -0.648 1.00 23.90 175 ASN A N 1
ATOM 1299 C CA . ASN A 1 175 ? 13.016 -11.302 0.158 1.00 20.11 175 ASN A CA 1
ATOM 1300 C C . ASN A 1 175 ? 11.629 -11.613 -0.376 1.00 20.41 175 ASN A C 1
ATOM 1301 O O . ASN A 1 175 ? 11.168 -12.752 -0.293 1.00 22.34 175 ASN A O 1
ATOM 1306 N N . ALA A 1 176 ? 10.957 -10.607 -0.930 1.00 20.61 176 ALA A N 1
ATOM 1307 C CA . ALA A 1 176 ? 9.624 -10.842 -1.478 1.00 21.17 176 ALA A CA 1
ATOM 1308 C C . ALA A 1 176 ? 9.774 -11.755 -2.690 1.00 19.85 176 ALA A C 1
ATOM 1309 O O . ALA A 1 176 ? 9.002 -12.694 -2.873 1.00 20.54 176 ALA A O 1
ATOM 1311 N N . ILE A 1 177 ? 10.776 -11.470 -3.518 1.00 22.27 177 ILE A N 1
ATOM 1312 C CA . ILE A 1 177 ? 11.012 -12.294 -4.696 1.00 25.00 177 ILE A CA 1
ATOM 1313 C C . ILE A 1 177 ? 11.332 -13.709 -4.238 1.00 24.82 177 ILE A C 1
ATOM 1314 O O . ILE A 1 177 ? 10.835 -14.677 -4.807 1.00 25.50 177 ILE A O 1
ATOM 1319 N N . GLU A 1 178 ? 12.138 -13.829 -3.187 1.00 25.64 178 GLU A N 1
ATOM 1320 C CA . GLU A 1 178 ? 12.493 -15.149 -2.665 1.00 27.34 178 GLU A CA 1
ATOM 1321 C C . GLU A 1 178 ? 11.239 -15.897 -2.186 1.00 25.85 178 GLU A C 1
ATOM 1322 O O . GLU A 1 178 ? 11.135 -17.117 -2.326 1.00 26.04 178 GLU A O 1
ATOM 1328 N N . ALA A 1 179 ? 10.281 -15.160 -1.632 1.00 23.22 179 ALA A N 1
ATOM 1329 C CA . ALA A 1 179 ? 9.034 -15.761 -1.157 1.00 22.98 179 ALA A CA 1
ATOM 1330 C C . ALA A 1 179 ? 8.136 -16.149 -2.337 1.00 21.88 179 ALA A C 1
ATOM 1331 O O . ALA A 1 179 ? 7.103 -16.789 -2.152 1.00 25.03 179 ALA A O 1
ATOM 1333 N N . GLY A 1 180 ? 8.538 -15.762 -3.546 1.00 22.04 180 GLY A N 1
ATOM 1334 C CA . GLY A 1 180 ? 7.762 -16.100 -4.726 1.00 21.26 180 GLY A CA 1
ATOM 1335 C C . GLY A 1 180 ? 6.858 -15.016 -5.290 1.00 22.16 180 GLY A C 1
ATOM 1336 O O . GLY A 1 180 ? 6.205 -15.238 -6.304 1.00 22.36 180 GLY A O 1
ATOM 1337 N N . PHE A 1 181 ? 6.799 -13.853 -4.643 1.00 23.79 181 PHE A N 1
ATOM 1338 C CA . PHE A 1 181 ? 5.953 -12.764 -5.134 1.00 23.89 181 PHE A CA 1
ATOM 1339 C C . PHE A 1 181 ? 6.331 -12.395 -6.567 1.00 24.90 181 PHE A C 1
ATOM 1340 O O . PHE A 1 181 ? 7.486 -12.491 -6.955 1.00 25.12 181 PHE A O 1
ATOM 1348 N N . ASP A 1 182 ? 5.353 -11.957 -7.345 1.00 23.93 182 ASP A N 1
ATOM 1349 C CA . ASP A 1 182 ? 5.598 -11.553 -8.720 1.00 25.31 182 ASP A CA 1
ATOM 1350 C C . ASP A 1 182 ? 6.274 -10.184 -8.781 1.00 25.07 182 ASP A C 1
ATOM 1351 O O . ASP A 1 182 ? 6.967 -9.858 -9.748 1.00 24.99 182 ASP A O 1
ATOM 1356 N N . GLY A 1 183 ? 6.077 -9.387 -7.734 1.00 24.15 183 GLY A N 1
ATOM 1357 C CA . GLY A 1 183 ? 6.673 -8.063 -7.687 1.00 22.72 183 GLY A CA 1
ATOM 1358 C C . GLY A 1 183 ? 6.439 -7.405 -6.340 1.00 23.44 183 GLY A C 1
ATOM 1359 O O . GLY A 1 183 ? 5.942 -8.043 -5.402 1.00 21.87 183 GLY A O 1
ATOM 1360 N N . VAL A 1 184 ? 6.807 -6.136 -6.228 1.00 21.39 184 VAL A N 1
ATOM 1361 C CA . VAL A 1 184 ? 6.610 -5.427 -4.980 1.00 24.25 184 VAL A CA 1
ATOM 1362 C C . VAL A 1 184 ? 6.076 -4.028 -5.233 1.00 23.09 184 VAL A C 1
ATOM 1363 O O . VAL A 1 184 ? 6.351 -3.420 -6.274 1.00 22.10 184 VAL A O 1
ATOM 1367 N N . GLU A 1 185 ? 5.290 -3.532 -4.285 1.00 19.80 185 GLU A N 1
ATOM 1368 C CA . GLU A 1 185 ? 4.767 -2.184 -4.376 1.00 18.47 185 GLU A CA 1
ATOM 1369 C C . GLU A 1 185 ? 5.401 -1.408 -3.234 1.00 20.49 185 GLU A C 1
ATOM 1370 O O . GLU A 1 185 ? 5.288 -1.800 -2.068 1.00 20.28 185 GLU A O 1
ATOM 1376 N N . ILE A 1 186 ? 6.082 -0.318 -3.569 1.00 19.02 186 ILE A N 1
ATOM 1377 C CA . ILE A 1 186 ? 6.725 0.516 -2.558 1.00 19.69 186 ILE A CA 1
ATOM 1378 C C . ILE A 1 186 ? 5.650 1.368 -1.884 1.00 20.53 186 ILE A C 1
ATOM 1379 O O . ILE A 1 186 ? 4.912 2.077 -2.569 1.00 22.76 186 ILE A O 1
ATOM 1384 N N . HIS A 1 187 ? 5.558 1.297 -0.555 1.00 18.67 187 HIS A N 1
ATOM 1385 C CA . HIS A 1 187 ? 4.537 2.062 0.169 1.00 16.59 187 HIS A CA 1
ATOM 1386 C C . HIS A 1 187 ? 4.995 3.500 0.365 1.00 15.64 187 HIS A C 1
ATOM 1387 O O . HIS A 1 187 ? 5.622 3.836 1.367 1.00 19.10 187 HIS A O 1
ATOM 1394 N N . GLY A 1 188 ? 4.689 4.355 -0.604 1.00 15.11 188 GLY A N 1
ATOM 1395 C CA . GLY A 1 188 ? 5.084 5.749 -0.488 1.00 14.82 188 GLY A CA 1
ATOM 1396 C C . GLY A 1 188 ? 3.897 6.627 -0.119 1.00 19.23 188 GLY A C 1
ATOM 1397 O O . GLY A 1 188 ? 3.865 7.815 -0.463 1.00 15.91 188 GLY A O 1
ATOM 1398 N N . ALA A 1 189 ? 2.929 6.060 0.601 1.00 17.59 189 ALA A N 1
ATOM 1399 C CA . ALA A 1 189 ? 1.730 6.818 0.955 1.00 17.85 189 ALA A CA 1
ATOM 1400 C C . ALA A 1 189 ? 1.383 6.924 2.436 1.00 18.87 189 ALA A C 1
ATOM 1401 O O . ALA A 1 189 ? 2.109 6.452 3.311 1.00 18.80 189 ALA A O 1
ATOM 1403 N N . HIS A 1 190 ? 0.261 7.603 2.681 1.00 18.76 190 HIS A N 1
ATOM 1404 C CA . HIS A 1 190 ? -0.344 7.760 3.998 1.00 17.09 190 HIS A CA 1
ATOM 1405 C C . HIS A 1 190 ? 0.476 8.170 5.214 1.00 16.32 190 HIS A C 1
ATOM 1406 O O . HIS A 1 190 ? 0.228 7.700 6.332 1.00 18.62 190 HIS A O 1
ATOM 1413 N N . GLY A 1 191 ? 1.439 9.056 5.004 1.00 18.55 191 GLY A N 1
ATOM 1414 C CA . GLY A 1 191 ? 2.236 9.548 6.112 1.00 17.84 191 GLY A CA 1
ATOM 1415 C C . GLY A 1 191 ? 3.224 8.589 6.729 1.00 19.18 191 GLY A C 1
ATOM 1416 O O . GLY A 1 191 ? 3.733 8.861 7.815 1.00 21.74 191 GLY A O 1
ATOM 1417 N N . TYR A 1 192 ? 3.488 7.464 6.078 1.00 16.47 192 TYR A N 1
ATOM 1418 C CA . TYR A 1 192 ? 4.474 6.538 6.616 1.00 17.42 192 TYR A CA 1
ATOM 1419 C C . TYR A 1 192 ? 5.882 7.031 6.233 1.00 18.71 192 TYR A C 1
ATOM 1420 O O . TYR A 1 192 ? 6.007 8.136 5.696 1.00 17.40 192 TYR A O 1
ATOM 1429 N N . LEU A 1 193 ? 6.934 6.259 6.502 1.00 20.78 193 LEU A N 1
ATOM 1430 C CA . LEU A 1 193 ? 8.296 6.761 6.259 1.00 20.54 193 LEU A CA 1
ATOM 1431 C C . LEU A 1 193 ? 8.599 7.486 4.953 1.00 20.90 193 LEU A C 1
ATOM 1432 O O . LEU A 1 193 ? 9.123 8.602 4.977 1.00 20.11 193 LEU A O 1
ATOM 1437 N N . ILE A 1 194 ? 8.282 6.880 3.818 1.00 18.73 194 ILE A N 1
ATOM 1438 C CA . ILE A 1 194 ? 8.583 7.540 2.555 1.00 21.38 194 ILE A CA 1
ATOM 1439 C C . ILE A 1 194 ? 7.784 8.833 2.359 1.00 21.22 194 ILE A C 1
ATOM 1440 O O . ILE A 1 194 ? 8.323 9.837 1.882 1.00 18.77 194 ILE A O 1
ATOM 1445 N N . ASP A 1 195 ? 6.509 8.813 2.743 1.00 21.43 195 ASP A N 1
ATOM 1446 C CA . ASP A 1 195 ? 5.657 9.993 2.613 1.00 19.19 195 ASP A CA 1
ATOM 1447 C C . ASP A 1 195 ? 6.133 11.107 3.561 1.00 19.19 195 ASP A C 1
ATOM 1448 O O . ASP A 1 195 ? 6.036 12.291 3.233 1.00 16.30 195 ASP A O 1
ATOM 1453 N N . GLN A 1 196 ? 6.664 10.728 4.723 1.00 17.88 196 GLN A N 1
ATOM 1454 C CA . GLN A 1 196 ? 7.177 11.708 5.690 1.00 20.68 196 GLN A CA 1
ATOM 1455 C C . GLN A 1 196 ? 8.244 12.589 5.039 1.00 19.20 196 GLN A C 1
ATOM 1456 O O . GLN A 1 196 ? 8.283 13.793 5.264 1.00 20.71 196 GLN A O 1
ATOM 1462 N N . PHE A 1 197 ? 9.104 11.982 4.226 1.00 19.04 197 PHE A N 1
ATOM 1463 C CA . PHE A 1 197 ? 10.140 12.730 3.526 1.00 20.12 197 PHE A CA 1
ATOM 1464 C C . PHE A 1 197 ? 9.565 13.607 2.406 1.00 18.84 197 PHE A C 1
ATOM 1465 O O . PHE A 1 197 ? 10.039 14.720 2.183 1.00 19.78 197 PHE A O 1
ATOM 1473 N N . MET A 1 198 ? 8.550 13.110 1.700 1.00 19.50 198 MET A N 1
ATOM 1474 C CA . MET A 1 198 ? 7.955 13.868 0.597 1.00 18.08 198 MET A CA 1
ATOM 1475 C C . MET A 1 198 ? 7.116 15.064 1.013 1.00 21.14 198 MET A C 1
ATOM 1476 O O . MET A 1 198 ? 7.149 16.108 0.358 1.00 23.96 198 MET A O 1
ATOM 1481 N N . LYS A 1 199 ? 6.353 14.905 2.088 1.00 19.33 199 LYS A N 1
ATOM 1482 C CA . LYS A 1 199 ? 5.447 15.947 2.555 1.00 19.63 199 LYS A CA 1
ATOM 1483 C C . LYS A 1 199 ? 6.142 17.123 3.250 1.00 23.73 199 LYS A C 1
ATOM 1484 O O . LYS A 1 199 ? 6.909 16.921 4.203 1.00 24.29 199 LYS A O 1
ATOM 1490 N N . ASP A 1 200 ? 5.857 18.351 2.797 1.00 22.85 200 ASP A N 1
ATOM 1491 C CA . ASP A 1 200 ? 6.509 19.512 3.395 1.00 23.77 200 ASP A CA 1
ATOM 1492 C C . ASP A 1 200 ? 6.018 19.917 4.787 1.00 25.17 200 ASP A C 1
ATOM 1493 O O . ASP A 1 200 ? 6.622 20.768 5.436 1.00 26.65 200 ASP A O 1
ATOM 1498 N N . GLN A 1 201 ? 4.939 19.309 5.263 1.00 25.45 201 GLN A N 1
ATOM 1499 C CA . GLN A 1 201 ? 4.476 19.617 6.616 1.00 26.64 201 GLN A CA 1
ATOM 1500 C C . GLN A 1 201 ? 5.258 18.743 7.598 1.00 25.28 201 GLN A C 1
ATOM 1501 O O . GLN A 1 201 ? 5.251 18.983 8.803 1.00 26.42 201 GLN A O 1
ATOM 1507 N N . VAL A 1 202 ? 5.944 17.734 7.068 1.00 24.25 202 VAL A N 1
ATOM 1508 C CA . VAL A 1 202 ? 6.713 16.818 7.901 1.00 21.38 202 VAL A CA 1
ATOM 1509 C C . VAL A 1 202 ? 8.217 17.008 7.736 1.00 24.39 202 VAL A C 1
ATOM 1510 O O . VAL A 1 202 ? 8.954 17.106 8.716 1.00 22.46 202 VAL A O 1
ATOM 1514 N N . ASN A 1 203 ? 8.668 17.072 6.488 1.00 22.90 203 ASN A N 1
ATOM 1515 C CA . ASN A 1 203 ? 10.091 17.220 6.214 1.00 22.57 203 ASN A CA 1
ATOM 1516 C C . ASN A 1 203 ? 10.627 18.645 6.336 1.00 22.41 203 ASN A C 1
ATOM 1517 O O . ASN A 1 203 ? 10.456 19.464 5.426 1.00 21.97 203 ASN A O 1
ATOM 1522 N N . ASP A 1 204 ? 11.286 18.930 7.455 1.00 23.60 204 ASP A N 1
ATOM 1523 C CA . ASP A 1 204 ? 11.897 20.241 7.685 1.00 24.90 204 ASP A CA 1
ATOM 1524 C C . ASP A 1 204 ? 13.415 20.068 7.702 1.00 25.88 204 ASP A C 1
ATOM 1525 O O . ASP A 1 204 ? 14.121 20.799 8.398 1.00 26.54 204 ASP A O 1
ATOM 1530 N N . ARG A 1 205 ? 13.911 19.091 6.944 1.00 24.36 205 ARG A N 1
ATOM 1531 C CA . ARG A 1 205 ? 15.351 18.833 6.879 1.00 22.97 205 ARG A CA 1
ATOM 1532 C C . ARG A 1 205 ? 16.097 19.956 6.162 1.00 24.68 205 ARG A C 1
ATOM 1533 O O . ARG A 1 205 ? 15.529 20.649 5.311 1.00 25.32 205 ARG A O 1
ATOM 1541 N N . SER A 1 206 ? 17.376 20.120 6.494 1.00 23.62 206 SER A N 1
ATOM 1542 C CA . SER A 1 206 ? 18.189 21.141 5.851 1.00 23.83 206 SER A CA 1
ATOM 1543 C C . SER A 1 206 ? 19.422 20.561 5.155 1.00 23.64 206 SER A C 1
ATOM 1544 O O . SER A 1 206 ? 20.407 21.272 4.932 1.00 25.00 206 SER A O 1
ATOM 1547 N N . ASP A 1 207 ? 19.372 19.268 4.832 1.00 21.44 207 ASP A N 1
ATOM 1548 C CA . ASP A 1 207 ? 20.457 18.624 4.096 1.00 22.68 207 ASP A CA 1
ATOM 1549 C C . ASP A 1 207 ? 19.893 18.339 2.710 1.00 23.72 207 ASP A C 1
ATOM 1550 O O . ASP A 1 207 ? 18.855 18.893 2.345 1.00 22.81 207 ASP A O 1
ATOM 1555 N N . LYS A 1 208 ? 20.559 17.489 1.937 1.00 23.37 208 LYS A N 1
ATOM 1556 C CA . LYS A 1 208 ? 20.109 17.190 0.586 1.00 24.91 208 LYS A CA 1
ATOM 1557 C C . LYS A 1 208 ? 18.768 16.461 0.471 1.00 25.80 208 LYS A C 1
ATOM 1558 O O . LYS A 1 208 ? 18.238 16.316 -0.637 1.00 24.61 208 LYS A O 1
ATOM 1564 N N . TYR A 1 209 ? 18.222 16.000 1.597 1.00 24.88 209 TYR A N 1
ATOM 1565 C CA . TYR A 1 209 ? 16.941 15.290 1.589 1.00 23.88 209 TYR A CA 1
ATOM 1566 C C . TYR A 1 209 ? 15.767 16.195 1.945 1.00 26.02 209 TYR A C 1
ATOM 1567 O O . TYR A 1 209 ? 14.675 15.712 2.249 1.00 26.61 209 TYR A O 1
ATOM 1576 N N . GLY A 1 210 ? 15.993 17.505 1.910 1.00 25.48 210 GLY A N 1
ATOM 1577 C CA . GLY A 1 210 ? 14.928 18.447 2.214 1.00 27.03 210 GLY A CA 1
ATOM 1578 C C . GLY A 1 210 ? 15.207 19.833 1.657 1.00 27.84 210 GLY A C 1
ATOM 1579 O O . GLY A 1 210 ? 16.230 20.054 1.004 1.00 24.85 210 GLY A O 1
ATOM 1580 N N . GLY A 1 211 ? 14.284 20.762 1.896 1.00 28.59 211 GLY A N 1
ATOM 1581 C CA . GLY A 1 211 ? 14.471 22.130 1.444 1.00 30.55 211 GLY A CA 1
ATOM 1582 C C . GLY A 1 211 ? 13.832 22.515 0.124 1.00 31.25 211 GLY A C 1
ATOM 1583 O O . GLY A 1 211 ? 13.660 23.705 -0.153 1.00 31.10 211 GLY A O 1
ATOM 1584 N N . SER A 1 212 ? 13.494 21.517 -0.688 1.00 29.37 212 SER A N 1
ATOM 1585 C CA . SER A 1 212 ? 12.870 21.739 -1.989 1.00 31.46 212 SER A CA 1
ATOM 1586 C C . SER A 1 212 ? 12.105 20.485 -2.384 1.00 32.36 212 SER A C 1
ATOM 1587 O O . SER A 1 212 ? 12.383 19.395 -1.876 1.00 32.56 212 SER A O 1
ATOM 1590 N N . LEU A 1 213 ? 11.159 20.637 -3.306 1.00 33.04 213 LEU A N 1
ATOM 1591 C CA . LEU A 1 213 ? 10.365 19.507 -3.768 1.00 31.41 213 LEU A CA 1
ATOM 1592 C C . LEU A 1 213 ? 11.307 18.397 -4.232 1.00 30.80 213 LEU A C 1
ATOM 1593 O O . LEU A 1 213 ? 11.144 17.228 -3.869 1.00 25.53 213 LEU A O 1
ATOM 1598 N N . GLU A 1 214 ? 12.309 18.774 -5.018 1.00 30.52 214 GLU A N 1
ATOM 1599 C CA . GLU A 1 214 ? 13.284 17.813 -5.522 1.00 31.84 214 GLU A CA 1
ATOM 1600 C C . GLU A 1 214 ? 13.966 17.045 -4.388 1.00 30.33 214 GLU A C 1
ATOM 1601 O O . GLU A 1 214 ? 14.055 15.815 -4.426 1.00 30.15 214 GLU A O 1
ATOM 1607 N N . ASN A 1 215 ? 14.449 17.770 -3.383 1.00 27.33 215 ASN A N 1
ATOM 1608 C CA . ASN A 1 215 ? 15.132 17.135 -2.256 1.00 25.56 215 ASN A CA 1
ATOM 1609 C C . ASN A 1 215 ? 14.200 16.250 -1.432 1.00 22.35 215 ASN A C 1
ATOM 1610 O O . ASN A 1 215 ? 14.582 15.161 -1.015 1.00 21.11 215 ASN A O 1
ATOM 1615 N N . ARG A 1 216 ? 12.978 16.713 -1.199 1.00 24.61 216 ARG A N 1
ATOM 1616 C CA . ARG A 1 216 ? 12.021 15.929 -0.428 1.00 23.46 216 ARG A CA 1
ATOM 1617 C C . ARG A 1 216 ? 11.659 14.609 -1.119 1.00 24.08 216 ARG A C 1
ATOM 1618 O O . ARG A 1 216 ? 11.302 13.633 -0.456 1.00 24.08 216 ARG A O 1
ATOM 1626 N N . CYS A 1 217 ? 11.756 14.568 -2.443 1.00 24.05 217 CYS A N 1
ATOM 1627 C CA . CYS A 1 217 ? 11.422 13.345 -3.170 1.00 24.02 217 CYS A CA 1
ATOM 1628 C C . CYS A 1 217 ? 12.638 12.476 -3.401 1.00 22.53 217 CYS A C 1
ATOM 1629 O O . CYS A 1 217 ? 12.512 11.361 -3.889 1.00 22.05 217 CYS A O 1
ATOM 1632 N N . ARG A 1 218 ? 13.814 12.977 -3.036 1.00 23.11 218 ARG A N 1
ATOM 1633 C CA . ARG A 1 218 ? 15.040 12.212 -3.230 1.00 22.77 218 ARG A CA 1
ATOM 1634 C C . ARG A 1 218 ? 14.991 10.819 -2.616 1.00 24.33 218 ARG A C 1
ATOM 1635 O O . ARG A 1 218 ? 15.350 9.839 -3.271 1.00 24.98 218 ARG A O 1
ATOM 1643 N N . PHE A 1 219 ? 14.565 10.737 -1.356 1.00 24.93 219 PHE A N 1
ATOM 1644 C CA . PHE A 1 219 ? 14.491 9.460 -0.638 1.00 22.71 219 PHE A CA 1
ATOM 1645 C C . PHE A 1 219 ? 13.622 8.439 -1.377 1.00 24.71 219 PHE A C 1
ATOM 1646 O O . PHE A 1 219 ? 14.040 7.292 -1.582 1.00 21.08 219 PHE A O 1
ATOM 1654 N N . ALA A 1 220 ? 12.419 8.858 -1.776 1.00 21.59 220 ALA A N 1
ATOM 1655 C CA . ALA A 1 220 ? 11.511 7.972 -2.494 1.00 23.09 220 ALA A CA 1
ATOM 1656 C C . ALA A 1 220 ? 12.138 7.487 -3.796 1.00 22.95 220 ALA A C 1
ATOM 1657 O O . ALA A 1 220 ? 12.066 6.305 -4.117 1.00 24.02 220 ALA A O 1
ATOM 1659 N N . LEU A 1 221 ? 12.757 8.395 -4.545 1.00 22.15 221 LEU A N 1
ATOM 1660 C CA . LEU A 1 221 ? 13.365 7.999 -5.812 1.00 21.88 221 LEU A CA 1
ATOM 1661 C C . LEU A 1 221 ? 14.614 7.131 -5.643 1.00 21.83 221 LEU A C 1
ATOM 1662 O O . LEU A 1 221 ? 14.893 6.305 -6.506 1.00 21.36 221 LEU A O 1
ATOM 1667 N N . GLU A 1 222 ? 15.361 7.297 -4.549 1.00 21.84 222 GLU A N 1
ATOM 1668 C CA . GLU A 1 222 ? 16.536 6.440 -4.325 1.00 23.24 222 GLU A CA 1
ATOM 1669 C C . GLU A 1 222 ? 16.046 5.030 -4.006 1.00 23.56 222 GLU A C 1
ATOM 1670 O O . GLU A 1 222 ? 16.704 4.035 -4.336 1.00 22.83 222 GLU A O 1
ATOM 1676 N N . ILE A 1 223 ? 14.886 4.937 -3.357 1.00 22.00 223 ILE A N 1
ATOM 1677 C CA . ILE A 1 223 ? 14.312 3.633 -3.033 1.00 21.11 223 ILE A CA 1
ATOM 1678 C C . ILE A 1 223 ? 13.848 2.935 -4.315 1.00 22.22 223 ILE A C 1
ATOM 1679 O O . ILE A 1 223 ? 14.068 1.733 -4.500 1.00 24.48 223 ILE A O 1
ATOM 1684 N N . VAL A 1 224 ? 13.200 3.686 -5.202 1.00 22.05 224 VAL A N 1
ATOM 1685 C CA . VAL A 1 224 ? 12.729 3.119 -6.466 1.00 21.64 224 VAL A CA 1
ATOM 1686 C C . VAL A 1 224 ? 13.926 2.578 -7.245 1.00 24.48 224 VAL A C 1
ATOM 1687 O O . VAL A 1 224 ? 13.908 1.442 -7.733 1.00 23.92 224 VAL A O 1
ATOM 1691 N N . GLU A 1 225 ? 14.976 3.384 -7.340 1.00 27.58 225 GLU A N 1
ATOM 1692 C CA . GLU A 1 225 ? 16.171 2.965 -8.064 1.00 30.27 225 GLU A CA 1
ATOM 1693 C C . GLU A 1 225 ? 16.761 1.694 -7.470 1.00 29.00 225 GLU A C 1
ATOM 1694 O O . GLU A 1 225 ? 16.984 0.716 -8.179 1.00 30.10 225 GLU A O 1
ATOM 1700 N N . ALA A 1 226 ? 17.014 1.714 -6.165 1.00 29.20 226 ALA A N 1
ATOM 1701 C CA . ALA A 1 226 ? 17.582 0.565 -5.471 1.00 27.41 226 ALA A CA 1
ATOM 1702 C C . ALA A 1 226 ? 16.728 -0.683 -5.651 1.00 28.07 226 ALA A C 1
ATOM 1703 O O . ALA A 1 226 ? 17.248 -1.756 -5.953 1.00 28.31 226 ALA A O 1
ATOM 1705 N N . VAL A 1 227 ? 15.414 -0.551 -5.470 1.00 27.05 227 VAL A N 1
ATOM 1706 C CA . VAL A 1 227 ? 14.527 -1.698 -5.633 1.00 22.94 227 VAL A CA 1
ATOM 1707 C C . VAL A 1 227 ? 14.463 -2.172 -7.091 1.00 24.04 227 VAL A C 1
ATOM 1708 O O . VAL A 1 227 ? 14.528 -3.374 -7.367 1.00 24.73 227 VAL A O 1
ATOM 1712 N N . ALA A 1 228 ? 14.337 -1.230 -8.022 1.00 24.73 228 ALA A N 1
ATOM 1713 C CA . ALA A 1 228 ? 14.272 -1.578 -9.435 1.00 25.68 228 ALA A CA 1
ATOM 1714 C C . ALA A 1 228 ? 15.563 -2.286 -9.873 1.00 27.58 228 ALA A C 1
ATOM 1715 O O . ALA A 1 228 ? 15.521 -3.291 -10.585 1.00 27.20 228 ALA A O 1
ATOM 1717 N N . ASN A 1 229 ? 16.708 -1.770 -9.444 1.00 28.83 229 ASN A N 1
ATOM 1718 C CA . ASN A 1 229 ? 17.970 -2.395 -9.821 1.00 33.80 229 ASN A CA 1
ATOM 1719 C C . ASN A 1 229 ? 18.086 -3.778 -9.186 1.00 33.42 229 ASN A C 1
ATOM 1720 O O . ASN A 1 229 ? 18.727 -4.667 -9.735 1.00 32.88 229 ASN A O 1
ATOM 1725 N N . GLU A 1 230 ? 17.450 -3.966 -8.033 1.00 32.34 230 GLU A N 1
ATOM 1726 C CA . GLU A 1 230 ? 17.518 -5.253 -7.349 1.00 30.69 230 GLU A CA 1
ATOM 1727 C C . GLU A 1 230 ? 16.671 -6.352 -7.976 1.00 29.84 230 GLU A C 1
ATOM 1728 O O . GLU A 1 230 ? 17.133 -7.484 -8.138 1.00 27.24 230 GLU A O 1
ATOM 1734 N N . ILE A 1 231 ? 15.430 -6.042 -8.331 1.00 27.06 231 ILE A N 1
ATOM 1735 C CA . ILE A 1 231 ? 14.576 -7.085 -8.889 1.00 25.53 231 ILE A CA 1
ATOM 1736 C C . ILE A 1 231 ? 14.078 -6.851 -10.308 1.00 23.59 231 ILE A C 1
ATOM 1737 O O . ILE A 1 231 ? 13.396 -7.706 -10.871 1.00 26.73 231 ILE A O 1
ATOM 1742 N N . GLY A 1 232 ? 14.438 -5.713 -10.888 1.00 25.56 232 GLY A N 1
ATOM 1743 C CA . GLY A 1 232 ? 13.982 -5.396 -12.229 1.00 26.53 232 GLY A CA 1
ATOM 1744 C C . GLY A 1 232 ? 12.799 -4.450 -12.123 1.00 29.03 232 GLY A C 1
ATOM 1745 O O . GLY A 1 232 ? 11.882 -4.686 -11.334 1.00 28.15 232 GLY A O 1
ATOM 1746 N N . SER A 1 233 ? 12.806 -3.383 -12.914 1.00 28.07 233 SER A N 1
ATOM 1747 C CA . SER A 1 233 ? 11.728 -2.399 -12.866 1.00 28.34 233 SER A CA 1
ATOM 1748 C C . SER A 1 233 ? 10.349 -2.928 -13.280 1.00 29.73 233 SER A C 1
ATOM 1749 O O . SER A 1 233 ? 9.318 -2.393 -12.856 1.00 27.78 233 SER A O 1
ATOM 1752 N N . ASP A 1 234 ? 10.318 -3.976 -14.098 1.00 28.98 234 ASP A N 1
ATOM 1753 C CA . ASP A 1 234 ? 9.041 -4.528 -14.539 1.00 31.38 234 ASP A CA 1
ATOM 1754 C C . ASP A 1 234 ? 8.346 -5.340 -13.442 1.00 30.15 234 ASP A C 1
ATOM 1755 O O . ASP A 1 234 ? 7.258 -5.873 -13.650 1.00 28.99 234 ASP A O 1
ATOM 1760 N N . ARG A 1 235 ? 8.992 -5.441 -12.282 1.00 30.00 235 ARG A N 1
ATOM 1761 C CA . ARG A 1 235 ? 8.439 -6.155 -11.128 1.00 29.55 235 ARG A CA 1
ATOM 1762 C C . ARG A 1 235 ? 8.263 -5.150 -9.986 1.00 27.54 235 ARG A C 1
ATOM 1763 O O . ARG A 1 235 ? 8.131 -5.530 -8.819 1.00 25.03 235 ARG A O 1
ATOM 1771 N N . VAL A 1 236 ? 8.253 -3.865 -10.328 1.00 25.68 236 VAL A N 1
ATOM 1772 C CA . VAL A 1 236 ? 8.148 -2.832 -9.317 1.00 23.46 236 VAL A CA 1
ATOM 1773 C C . VAL A 1 236 ? 7.059 -1.795 -9.544 1.00 24.78 236 VAL A C 1
ATOM 1774 O O . VAL A 1 236 ? 6.903 -1.254 -10.645 1.00 22.70 236 VAL A O 1
ATOM 1778 N N . GLY A 1 237 ? 6.307 -1.529 -8.482 1.00 22.44 237 GLY A N 1
ATOM 1779 C CA . GLY A 1 237 ? 5.278 -0.512 -8.531 1.00 19.76 237 GLY A CA 1
ATOM 1780 C C . GLY A 1 237 ? 5.506 0.376 -7.318 1.00 22.88 237 GLY A C 1
ATOM 1781 O O . GLY A 1 237 ? 6.267 0.024 -6.416 1.00 21.23 237 GLY A O 1
ATOM 1782 N N . ILE A 1 238 ? 4.878 1.544 -7.294 1.00 21.40 238 ILE A N 1
ATOM 1783 C CA . ILE A 1 238 ? 5.016 2.429 -6.149 1.00 20.71 238 ILE A CA 1
ATOM 1784 C C . ILE A 1 238 ? 3.661 3.084 -5.920 1.00 20.16 238 ILE A C 1
ATOM 1785 O O . ILE A 1 238 ? 2.952 3.405 -6.883 1.00 20.54 238 ILE A O 1
ATOM 1790 N N . ARG A 1 239 ? 3.284 3.247 -4.655 1.00 20.37 239 ARG A N 1
ATOM 1791 C CA . ARG A 1 239 ? 2.007 3.870 -4.327 1.00 18.09 239 ARG A CA 1
ATOM 1792 C C . ARG A 1 239 ? 2.239 5.182 -3.606 1.00 18.44 239 ARG A C 1
ATOM 1793 O O . ARG A 1 239 ? 3.061 5.261 -2.692 1.00 18.61 239 ARG A O 1
ATOM 1801 N N . ILE A 1 240 ? 1.515 6.215 -4.023 1.00 17.10 240 ILE A N 1
ATOM 1802 C CA . ILE A 1 240 ? 1.634 7.526 -3.396 1.00 16.26 240 ILE A CA 1
ATOM 1803 C C . ILE A 1 240 ? 0.236 8.110 -3.140 1.00 16.15 240 ILE A C 1
ATOM 1804 O O . ILE A 1 240 ? -0.747 7.696 -3.762 1.00 15.22 240 ILE A O 1
ATOM 1809 N N . SER A 1 241 ? 0.164 9.059 -2.213 1.00 15.96 241 SER A N 1
ATOM 1810 C CA . SER A 1 241 ? -1.081 9.712 -1.838 1.00 18.81 241 SER A CA 1
ATOM 1811 C C . SER A 1 241 ? -0.739 11.184 -1.579 1.00 18.58 241 SER A C 1
ATOM 1812 O O . SER A 1 241 ? -0.791 11.658 -0.445 1.00 18.27 241 SER A O 1
ATOM 1815 N N . PRO A 1 242 ? -0.395 11.926 -2.647 1.00 20.79 242 PRO A N 1
ATOM 1816 C CA . PRO A 1 242 ? -0.024 13.344 -2.592 1.00 20.53 242 PRO A CA 1
ATOM 1817 C C . PRO A 1 242 ? -1.038 14.228 -1.885 1.00 21.79 242 PRO A C 1
ATOM 1818 O O . PRO A 1 242 ? -0.662 15.183 -1.197 1.00 21.06 242 PRO A O 1
ATOM 1822 N N . PHE A 1 243 ? -2.319 13.908 -2.057 1.00 21.12 243 PHE A N 1
ATOM 1823 C CA . PHE A 1 243 ? -3.394 14.696 -1.460 1.00 22.69 243 PHE A CA 1
ATOM 1824 C C . PHE A 1 243 ? -3.838 14.266 -0.068 1.00 22.97 243 PHE A C 1
ATOM 1825 O O . PHE A 1 243 ? -4.636 14.954 0.569 1.00 24.49 243 PHE A O 1
ATOM 1833 N N . ALA A 1 244 ? -3.324 13.144 0.417 1.00 20.19 244 ALA A N 1
ATOM 1834 C CA . ALA A 1 244 ? -3.717 12.669 1.741 1.00 22.58 244 ALA A CA 1
ATOM 1835 C C . ALA A 1 244 ? -2.981 13.402 2.860 1.00 22.44 244 ALA A C 1
ATOM 1836 O O . ALA A 1 244 ? -1.823 13.782 2.698 1.00 22.83 244 ALA A O 1
ATOM 1838 N N . HIS A 1 245 ? -3.668 13.607 3.986 1.00 22.38 245 HIS A N 1
ATOM 1839 C CA . HIS A 1 245 ? -3.071 14.257 5.154 1.00 24.72 245 HIS A CA 1
ATOM 1840 C C . HIS A 1 245 ? -2.933 13.247 6.292 1.00 22.76 245 HIS A C 1
ATOM 1841 O O . HIS A 1 245 ? -2.481 13.580 7.385 1.00 22.00 245 HIS A O 1
ATOM 1848 N N . TYR A 1 246 ? -3.329 12.011 6.020 1.00 22.72 246 TYR A N 1
ATOM 1849 C CA . TYR A 1 246 ? -3.260 10.923 6.995 1.00 23.30 246 TYR A CA 1
ATOM 1850 C C . TYR A 1 246 ? -1.937 10.952 7.773 1.00 23.50 246 TYR A C 1
ATOM 1851 O O . TYR A 1 246 ? -0.864 11.159 7.195 1.00 21.65 246 TYR A O 1
ATOM 1860 N N . ASN A 1 247 ? -2.019 10.735 9.083 1.00 21.69 247 ASN A N 1
ATOM 1861 C CA . ASN A 1 247 ? -0.848 10.760 9.954 1.00 22.74 247 ASN A CA 1
ATOM 1862 C C . ASN A 1 247 ? -0.123 12.105 9.930 1.00 23.76 247 ASN A C 1
ATOM 1863 O O . ASN A 1 247 ? 1.109 12.164 9.912 1.00 22.32 247 ASN A O 1
ATOM 1868 N N . GLU A 1 248 ? -0.904 13.186 9.929 1.00 24.43 248 GLU A N 1
ATOM 1869 C CA . GLU A 1 248 ? -0.370 14.546 9.942 1.00 23.16 248 GLU A CA 1
ATOM 1870 C C . GLU A 1 248 ? 0.699 14.762 8.885 1.00 23.23 248 GLU A C 1
ATOM 1871 O O . GLU A 1 248 ? 1.742 15.371 9.156 1.00 22.93 248 GLU A O 1
ATOM 1877 N N . ALA A 1 249 ? 0.434 14.285 7.674 1.00 21.81 249 ALA A N 1
ATOM 1878 C CA . ALA A 1 249 ? 1.411 14.401 6.597 1.00 22.52 249 ALA A CA 1
ATOM 1879 C C . ALA A 1 249 ? 0.865 15.082 5.342 1.00 22.21 249 ALA A C 1
ATOM 1880 O O . ALA A 1 249 ? 0.870 14.502 4.257 1.00 22.30 249 ALA A O 1
ATOM 1882 N N . GLY A 1 250 ? 0.404 16.318 5.489 1.00 22.95 250 GLY A N 1
ATOM 1883 C CA . GLY A 1 250 ? -0.108 17.035 4.338 1.00 24.17 250 GLY A CA 1
ATOM 1884 C C . GLY A 1 250 ? 1.002 17.812 3.657 1.00 25.60 250 GLY A C 1
ATOM 1885 O O . GLY A 1 250 ? 2.131 17.844 4.142 1.00 24.93 250 GLY A O 1
ATOM 1886 N N . ASP A 1 251 ? 0.675 18.445 2.534 1.00 26.90 251 ASP A N 1
ATOM 1887 C CA . ASP A 1 251 ? 1.634 19.229 1.766 1.00 25.67 251 ASP A CA 1
ATOM 1888 C C . ASP A 1 251 ? 0.945 20.494 1.265 1.00 24.90 251 ASP A C 1
ATOM 1889 O O . ASP A 1 251 ? -0.235 20.469 0.923 1.00 24.71 251 ASP A O 1
ATOM 1894 N N . THR A 1 252 ? 1.680 21.600 1.227 1.00 26.28 252 THR A N 1
ATOM 1895 C CA . THR A 1 252 ? 1.113 22.872 0.778 1.00 28.84 252 THR A CA 1
ATOM 1896 C C . THR A 1 252 ? 0.831 22.924 -0.724 1.00 28.64 252 THR A C 1
ATOM 1897 O O . THR A 1 252 ? 0.036 23.745 -1.179 1.00 29.52 252 THR A O 1
ATOM 1901 N N . ASN A 1 253 ? 1.472 22.052 -1.494 1.00 27.32 253 ASN A N 1
ATOM 1902 C CA . ASN A 1 253 ? 1.264 22.039 -2.940 1.00 26.83 253 ASN A CA 1
ATOM 1903 C C . ASN A 1 253 ? 1.203 20.596 -3.448 1.00 24.79 253 ASN A C 1
ATOM 1904 O O . ASN A 1 253 ? 2.104 20.134 -4.144 1.00 24.27 253 ASN A O 1
ATOM 1909 N N . PRO A 1 254 ? 0.115 19.879 -3.122 1.00 24.31 254 PRO A N 1
ATOM 1910 C CA . PRO A 1 254 ? -0.104 18.480 -3.511 1.00 24.27 254 PRO A CA 1
ATOM 1911 C C . PRO A 1 254 ? -0.048 18.213 -5.007 1.00 23.88 254 PRO A C 1
ATOM 1912 O O . PRO A 1 254 ? 0.474 17.179 -5.440 1.00 23.22 254 PRO A O 1
ATOM 1916 N N . THR A 1 255 ? -0.592 19.130 -5.801 1.00 22.61 255 THR A N 1
ATOM 1917 C CA . THR A 1 255 ? -0.603 18.932 -7.244 1.00 23.40 255 THR A CA 1
ATOM 1918 C C . THR A 1 255 ? 0.817 18.902 -7.790 1.00 23.62 255 THR A C 1
ATOM 1919 O O . THR A 1 255 ? 1.156 18.032 -8.590 1.00 21.95 255 THR A O 1
ATOM 1923 N N . ALA A 1 256 ? 1.647 19.844 -7.350 1.00 22.40 256 ALA A N 1
ATOM 1924 C CA . ALA A 1 256 ? 3.036 19.906 -7.804 1.00 24.51 256 ALA A CA 1
ATOM 1925 C C . ALA A 1 256 ? 3.781 18.657 -7.344 1.00 24.34 256 ALA A C 1
ATOM 1926 O O . ALA A 1 256 ? 4.534 18.053 -8.113 1.00 24.63 256 ALA A O 1
ATOM 1928 N N . LEU A 1 257 ? 3.574 18.277 -6.084 1.00 23.86 257 LEU A N 1
ATOM 1929 C CA . LEU A 1 257 ? 4.220 17.083 -5.543 1.00 21.66 257 LEU A CA 1
ATOM 1930 C C . LEU A 1 257 ? 3.881 15.870 -6.400 1.00 21.10 257 LEU A C 1
ATOM 1931 O O . LEU A 1 257 ? 4.775 15.162 -6.858 1.00 21.07 257 LEU A O 1
ATOM 1936 N N . GLY A 1 258 ? 2.589 15.622 -6.611 1.00 20.19 258 GLY A N 1
ATOM 1937 C CA . GLY A 1 258 ? 2.193 14.479 -7.423 1.00 20.73 258 GLY A CA 1
ATOM 1938 C C . GLY A 1 258 ? 2.736 14.532 -8.846 1.00 21.10 258 GLY A C 1
ATOM 1939 O O . GLY A 1 258 ? 3.183 13.524 -9.389 1.00 20.34 258 GLY A O 1
ATOM 1940 N N . LEU A 1 259 ? 2.700 15.708 -9.465 1.00 24.82 259 LEU A N 1
ATOM 1941 C CA . LEU A 1 259 ? 3.198 15.838 -10.833 1.00 25.02 259 LEU A CA 1
ATOM 1942 C C . LEU A 1 259 ? 4.700 15.554 -10.896 1.00 24.50 259 LEU A C 1
ATOM 1943 O O . LEU A 1 259 ? 5.176 14.831 -11.783 1.00 23.80 259 LEU A O 1
ATOM 1948 N N . TYR A 1 260 ? 5.446 16.121 -9.953 1.00 24.20 260 TYR A N 1
ATOM 1949 C CA . TYR A 1 260 ? 6.886 15.922 -9.927 1.00 25.83 260 TYR A CA 1
ATOM 1950 C C . TYR A 1 260 ? 7.234 14.442 -9.809 1.00 25.12 260 TYR A C 1
ATOM 1951 O O . TYR A 1 260 ? 8.135 13.952 -10.488 1.00 25.67 260 TYR A O 1
ATOM 1960 N N . MET A 1 261 ? 6.522 13.733 -8.936 1.00 25.33 261 MET A N 1
ATOM 1961 C CA . MET A 1 261 ? 6.777 12.311 -8.734 1.00 22.21 261 MET A CA 1
ATOM 1962 C C . MET A 1 261 ? 6.514 11.472 -9.984 1.00 22.47 261 MET A C 1
ATOM 1963 O O . MET A 1 261 ? 7.361 10.666 -10.383 1.00 20.24 261 MET A O 1
ATOM 1968 N N . VAL A 1 262 ? 5.352 11.642 -10.612 1.00 22.07 262 VAL A N 1
ATOM 1969 C CA . VAL A 1 262 ? 5.084 10.836 -11.797 1.00 23.61 262 VAL A CA 1
ATOM 1970 C C . VAL A 1 262 ? 6.050 11.174 -12.934 1.00 24.72 262 VAL A C 1
ATOM 1971 O O . VAL A 1 262 ? 6.516 10.271 -13.633 1.00 26.29 262 VAL A O 1
ATOM 1975 N N . GLU A 1 263 ? 6.376 12.455 -13.113 1.00 24.59 263 GLU A N 1
ATOM 1976 C CA . GLU A 1 263 ? 7.312 12.816 -14.177 1.00 26.17 263 GLU A CA 1
ATOM 1977 C C . GLU A 1 263 ? 8.681 12.184 -13.904 1.00 27.02 263 GLU A C 1
ATOM 1978 O O . GLU A 1 263 ? 9.332 11.692 -14.827 1.00 26.33 263 GLU A O 1
ATOM 1984 N N . SER A 1 264 ? 9.104 12.181 -12.637 1.00 25.62 264 SER A N 1
ATOM 1985 C CA . SER A 1 264 ? 10.394 11.594 -12.256 1.00 26.65 264 SER A CA 1
ATOM 1986 C C . SER A 1 264 ? 10.392 10.073 -12.342 1.00 25.26 264 SER A C 1
ATOM 1987 O O . SER A 1 264 ? 11.427 9.459 -12.597 1.00 28.22 264 SER A O 1
ATOM 1990 N N . LEU A 1 265 ? 9.232 9.464 -12.119 1.00 25.55 265 LEU A N 1
ATOM 1991 C CA . LEU A 1 265 ? 9.106 8.011 -12.166 1.00 24.32 265 LEU A CA 1
ATOM 1992 C C . LEU A 1 265 ? 9.147 7.465 -13.598 1.00 24.57 265 LEU A C 1
ATOM 1993 O O . LEU A 1 265 ? 9.463 6.294 -13.808 1.00 24.73 265 LEU A O 1
ATOM 1998 N N . ASN A 1 266 ? 8.833 8.306 -14.579 1.00 23.82 266 ASN A N 1
ATOM 1999 C CA . ASN A 1 266 ? 8.827 7.860 -15.971 1.00 25.36 266 ASN A CA 1
ATOM 2000 C C . ASN A 1 266 ? 10.110 7.174 -16.417 1.00 25.70 266 ASN A C 1
ATOM 2001 O O . ASN A 1 266 ? 10.070 6.120 -17.057 1.00 27.60 266 ASN A O 1
ATOM 2006 N N . LYS A 1 267 ? 11.247 7.764 -16.072 1.00 25.16 267 LYS A N 1
ATOM 2007 C CA . LYS A 1 267 ? 12.531 7.210 -16.476 1.00 27.43 267 LYS A CA 1
ATOM 2008 C C . LYS A 1 267 ? 12.839 5.831 -15.904 1.00 27.81 267 LYS A C 1
ATOM 2009 O O . LYS A 1 267 ? 13.711 5.137 -16.423 1.00 27.76 267 LYS A O 1
ATOM 2015 N N . TYR A 1 268 ? 12.143 5.425 -14.844 1.00 27.83 268 TYR A N 1
ATOM 2016 C CA . TYR A 1 268 ? 12.413 4.115 -14.244 1.00 28.94 268 TYR A CA 1
ATOM 2017 C C . TYR A 1 268 ? 11.693 2.941 -14.891 1.00 28.89 268 TYR A C 1
ATOM 2018 O O . TYR A 1 268 ? 11.990 1.786 -14.587 1.00 28.65 268 TYR A O 1
ATOM 2027 N N . ASP A 1 269 ? 10.745 3.232 -15.778 1.00 29.88 269 ASP A N 1
ATOM 2028 C CA . ASP A 1 269 ? 10.027 2.184 -16.494 1.00 30.41 269 ASP A CA 1
ATOM 2029 C C . ASP A 1 269 ? 9.467 1.110 -15.554 1.00 29.86 269 ASP A C 1
ATOM 2030 O O . ASP A 1 269 ? 9.743 -0.080 -15.697 1.00 27.22 269 ASP A O 1
ATOM 2035 N N . LEU A 1 270 ? 8.657 1.549 -14.598 1.00 28.81 270 LEU A N 1
ATOM 2036 C CA . LEU A 1 270 ? 8.065 0.651 -13.618 1.00 27.00 270 LEU A CA 1
ATOM 2037 C C . LEU A 1 270 ? 6.871 -0.140 -14.137 1.00 25.19 270 LEU A C 1
ATOM 2038 O O . LEU A 1 270 ? 6.326 0.141 -15.208 1.00 23.70 270 LEU A O 1
ATOM 2043 N N . ALA A 1 271 ? 6.471 -1.136 -13.357 1.00 25.16 271 ALA A N 1
ATOM 2044 C CA . ALA A 1 271 ? 5.320 -1.956 -13.698 1.00 22.12 271 ALA A CA 1
ATOM 2045 C C . ALA A 1 271 ? 4.093 -1.051 -13.619 1.00 22.88 271 ALA A C 1
ATOM 2046 O O . ALA A 1 271 ? 3.158 -1.204 -14.402 1.00 23.71 271 ALA A O 1
ATOM 2048 N N . TYR A 1 272 ? 4.103 -0.109 -12.674 1.00 22.12 272 TYR A N 1
ATOM 2049 C CA . TYR A 1 272 ? 2.968 0.805 -12.511 1.00 21.63 272 TYR A CA 1
ATOM 2050 C C . TYR A 1 272 ? 3.164 1.874 -11.437 1.00 21.40 272 TYR A C 1
ATOM 2051 O O . TYR A 1 272 ? 4.090 1.800 -10.625 1.00 20.94 272 TYR A O 1
ATOM 2060 N N . CYS A 1 273 ? 2.287 2.874 -11.456 1.00 20.22 273 CYS A N 1
ATOM 2061 C CA . CYS A 1 273 ? 2.264 3.927 -10.443 1.00 21.70 273 CYS A CA 1
ATOM 2062 C C . CYS A 1 273 ? 0.820 3.860 -9.934 1.00 22.38 273 CYS A C 1
ATOM 2063 O O . CYS A 1 273 ? -0.121 3.910 -10.726 1.00 18.85 273 CYS A O 1
ATOM 2066 N N . HIS A 1 274 ? 0.673 3.753 -8.616 1.00 20.93 274 HIS A N 1
ATOM 2067 C CA . HIS A 1 274 ? -0.608 3.590 -7.917 1.00 20.34 274 HIS A CA 1
ATOM 2068 C C . HIS A 1 274 ? -0.876 4.868 -7.107 1.00 18.33 274 HIS A C 1
ATOM 2069 O O . HIS A 1 274 ? -0.104 5.208 -6.219 1.00 17.53 274 HIS A O 1
ATOM 2076 N N . VAL A 1 275 ? -1.964 5.574 -7.418 1.00 17.05 275 VAL A N 1
ATOM 2077 C CA . VAL A 1 275 ? -2.273 6.823 -6.724 1.00 16.61 275 VAL A CA 1
ATOM 2078 C C . VAL A 1 275 ? -3.659 6.841 -6.078 1.00 18.30 275 VAL A C 1
ATOM 2079 O O . VAL A 1 275 ? -4.659 6.428 -6.685 1.00 18.15 275 VAL A O 1
ATOM 2083 N N . VAL A 1 276 ? -3.718 7.340 -4.847 1.00 16.77 276 VAL A N 1
ATOM 2084 C CA . VAL A 1 276 ? -4.980 7.402 -4.133 1.00 19.58 276 VAL A CA 1
ATOM 2085 C C . VAL A 1 276 ? -5.678 8.724 -4.437 1.00 19.34 276 VAL A C 1
ATOM 2086 O O . VAL A 1 276 ? -5.054 9.784 -4.412 1.00 18.53 276 VAL A O 1
ATOM 2090 N N . GLU A 1 277 ? -6.969 8.645 -4.733 1.00 21.35 277 GLU A N 1
ATOM 2091 C CA . GLU A 1 277 ? -7.767 9.824 -5.039 1.00 21.18 277 GLU A CA 1
ATOM 2092 C C . GLU A 1 277 ? -7.809 10.760 -3.849 1.00 23.67 277 GLU A C 1
ATOM 2093 O O . GLU A 1 277 ? -7.697 10.327 -2.697 1.00 25.37 277 GLU A O 1
ATOM 2099 N N . PRO A 1 278 ? -7.964 12.066 -4.107 1.00 24.17 278 PRO A N 1
ATOM 2100 C CA . PRO A 1 278 ? -8.031 13.037 -3.016 1.00 26.98 278 PRO A CA 1
ATOM 2101 C C . PRO A 1 278 ? -9.402 12.849 -2.380 1.00 29.52 278 PRO A C 1
ATOM 2102 O O . PRO A 1 278 ? -10.352 12.488 -3.070 1.00 30.71 278 PRO A O 1
ATOM 2106 N N . ARG A 1 279 ? -9.513 13.071 -1.075 1.00 35.29 279 ARG A N 1
ATOM 2107 C CA . ARG A 1 279 ? -10.797 12.911 -0.407 1.00 40.73 279 ARG A CA 1
ATOM 2108 C C . ARG A 1 279 ? -11.783 14.008 -0.775 1.00 42.60 279 ARG A C 1
ATOM 2109 O O . ARG A 1 279 ? -12.988 13.785 -0.754 1.00 42.16 279 ARG A O 1
ATOM 2117 N N . MET A 1 280 ? -11.281 15.193 -1.108 1.00 47.10 280 MET A N 1
ATOM 2118 C CA . MET A 1 280 ? -12.166 16.288 -1.495 1.00 51.01 280 MET A CA 1
ATOM 2119 C C . MET A 1 280 ? -11.539 17.188 -2.558 1.00 52.14 280 MET A C 1
ATOM 2120 O O . MET A 1 280 ? -10.317 17.275 -2.676 1.00 52.35 280 MET A O 1
ATOM 2125 N N . LYS A 1 281 ? -12.389 17.856 -3.331 1.00 53.50 281 LYS A N 1
ATOM 2126 C CA . LYS A 1 281 ? -11.927 18.750 -4.388 1.00 55.41 281 LYS A CA 1
ATOM 2127 C C . LYS A 1 281 ? -12.212 20.198 -4.004 1.00 55.50 281 LYS A C 1
ATOM 2128 O O . LYS A 1 281 ? -13.368 20.592 -3.861 1.00 55.96 281 LYS A O 1
ATOM 2130 N N . THR A 1 282 ? -11.153 20.985 -3.842 1.00 55.68 282 THR A N 1
ATOM 2131 C CA . THR A 1 282 ? -11.289 22.389 -3.471 1.00 55.46 282 THR A CA 1
ATOM 2132 C C . THR A 1 282 ? -11.446 23.286 -4.701 1.00 54.99 282 THR A C 1
ATOM 2133 O O . THR A 1 282 ? -10.684 23.183 -5.666 1.00 53.92 282 THR A O 1
ATOM 2137 N N . CYS A 1 289 ? -4.692 23.235 -10.492 1.00 48.87 289 CYS A N 1
ATOM 2138 C CA . CYS A 1 289 ? -4.994 23.901 -9.228 1.00 49.18 289 CYS A CA 1
ATOM 2139 C C . CYS A 1 289 ? -5.790 22.979 -8.308 1.00 48.73 289 CYS A C 1
ATOM 2140 O O . CYS A 1 289 ? -5.300 22.553 -7.258 1.00 49.19 289 CYS A O 1
ATOM 2142 N N . THR A 1 290 ? -7.020 22.674 -8.709 1.00 47.81 290 THR A N 1
ATOM 2143 C CA . THR A 1 290 ? -7.885 21.806 -7.922 1.00 46.14 290 THR A CA 1
ATOM 2144 C C . THR A 1 290 ? -7.317 20.389 -7.858 1.00 45.15 290 THR A C 1
ATOM 2145 O O . THR A 1 290 ? -6.651 19.928 -8.786 1.00 45.48 290 THR A O 1
ATOM 2149 N N . GLU A 1 291 ? -7.587 19.701 -6.756 1.00 41.23 291 GLU A N 1
ATOM 2150 C CA . GLU A 1 291 ? -7.083 18.352 -6.561 1.00 38.38 291 GLU A CA 1
ATOM 2151 C C . GLU A 1 291 ? -7.711 17.367 -7.536 1.00 34.54 291 GLU A C 1
ATOM 2152 O O . GLU A 1 291 ? -8.930 17.222 -7.595 1.00 33.47 291 GLU A O 1
ATOM 2158 N N . SER A 1 292 ? -6.858 16.698 -8.306 1.00 30.79 292 SER A N 1
ATOM 2159 C CA . SER A 1 292 ? -7.294 15.726 -9.302 1.00 28.03 292 SER A CA 1
ATOM 2160 C C . SER A 1 292 ? -6.115 14.860 -9.717 1.00 25.53 292 SER A C 1
ATOM 2161 O O . SER A 1 292 ? -4.973 15.302 -9.675 1.00 25.79 292 SER A O 1
ATOM 2164 N N . LEU A 1 293 ? -6.388 13.631 -10.130 1.00 24.49 293 LEU A N 1
ATOM 2165 C CA . LEU A 1 293 ? -5.313 12.748 -10.566 1.00 23.52 293 LEU A CA 1
ATOM 2166 C C . LEU A 1 293 ? -5.130 12.807 -12.091 1.00 23.23 293 LEU A C 1
ATOM 2167 O O . LEU A 1 293 ? -4.171 12.254 -12.622 1.00 21.99 293 LEU A O 1
ATOM 2172 N N . VAL A 1 294 ? -6.034 13.492 -12.791 1.00 23.50 294 VAL A N 1
ATOM 2173 C CA . VAL A 1 294 ? -5.949 13.573 -14.252 1.00 24.51 294 VAL A CA 1
ATOM 2174 C C . VAL A 1 294 ? -4.605 14.087 -14.771 1.00 22.05 294 VAL A C 1
ATOM 2175 O O . VAL A 1 294 ? -3.991 13.467 -15.640 1.00 23.90 294 VAL A O 1
ATOM 2179 N N . PRO A 1 295 ? -4.128 15.227 -14.252 1.00 24.29 295 PRO A N 1
ATOM 2180 C CA . PRO A 1 295 ? -2.842 15.750 -14.723 1.00 24.26 295 PRO A CA 1
ATOM 2181 C C . PRO A 1 295 ? -1.698 14.762 -14.496 1.00 24.13 295 PRO A C 1
ATOM 2182 O O . PRO A 1 295 ? -0.733 14.719 -15.259 1.00 23.03 295 PRO A O 1
ATOM 2186 N N . MET A 1 296 ? -1.806 13.975 -13.432 1.00 24.69 296 MET A N 1
ATOM 2187 C CA . MET A 1 296 ? -0.770 13.000 -13.109 1.00 23.42 296 MET A CA 1
ATOM 2188 C C . MET A 1 296 ? -0.845 11.827 -14.074 1.00 24.77 296 MET A C 1
ATOM 2189 O O . MET A 1 296 ? 0.179 11.318 -14.517 1.00 24.20 296 MET A O 1
ATOM 2194 N N . ARG A 1 297 ? -2.065 11.403 -14.400 1.00 24.99 297 ARG A N 1
ATOM 2195 C CA . ARG A 1 297 ? -2.253 10.301 -15.338 1.00 25.68 297 ARG A CA 1
ATOM 2196 C C . ARG A 1 297 ? -1.694 10.742 -16.690 1.00 26.98 297 ARG A C 1
ATOM 2197 O O . ARG A 1 297 ? -1.001 9.983 -17.367 1.00 26.35 297 ARG A O 1
ATOM 2205 N N . LYS A 1 298 ? -1.988 11.978 -17.077 1.00 26.44 298 LYS A N 1
ATOM 2206 C CA . LYS A 1 298 ? -1.501 12.483 -18.354 1.00 30.40 298 LYS A CA 1
ATOM 2207 C C . LYS A 1 298 ? 0.019 12.563 -18.397 1.00 29.41 298 LYS A C 1
ATOM 2208 O O . LYS A 1 298 ? 0.627 12.233 -19.412 1.00 31.58 298 LYS A O 1
ATOM 2214 N N . ALA A 1 299 ? 0.632 12.968 -17.287 1.00 26.86 299 ALA A N 1
ATOM 2215 C CA . ALA A 1 299 ? 2.083 13.088 -17.224 1.00 26.87 299 ALA A CA 1
ATOM 2216 C C . ALA A 1 299 ? 2.803 11.751 -17.085 1.00 27.91 299 ALA A C 1
ATOM 2217 O O . ALA A 1 299 ? 3.969 11.626 -17.475 1.00 26.51 299 ALA A O 1
ATOM 2219 N N . TYR A 1 300 ? 2.125 10.749 -16.533 1.00 25.11 300 TYR A N 1
ATOM 2220 C CA . TYR A 1 300 ? 2.757 9.448 -16.359 1.00 23.31 300 TYR A CA 1
ATOM 2221 C C . TYR A 1 300 ? 2.590 8.615 -17.619 1.00 23.18 300 TYR A C 1
ATOM 2222 O O . TYR A 1 300 ? 1.469 8.422 -18.095 1.00 21.18 300 TYR A O 1
ATOM 2231 N N . LYS A 1 301 ? 3.702 8.097 -18.133 1.00 23.71 301 LYS A N 1
ATOM 2232 C CA . LYS A 1 301 ? 3.689 7.305 -19.364 1.00 27.44 301 LYS A CA 1
ATOM 2233 C C . LYS A 1 301 ? 3.445 5.813 -19.202 1.00 28.97 301 LYS A C 1
ATOM 2234 O O . LYS A 1 301 ? 3.253 5.111 -20.195 1.00 29.66 301 LYS A O 1
ATOM 2240 N N . GLY A 1 302 ? 3.446 5.321 -17.966 1.00 27.38 302 GLY A N 1
ATOM 2241 C CA . GLY A 1 302 ? 3.229 3.904 -17.752 1.00 25.57 302 GLY A CA 1
ATOM 2242 C C . GLY A 1 302 ? 1.821 3.552 -17.310 1.00 27.06 302 GLY A C 1
ATOM 2243 O O . GLY A 1 302 ? 0.875 4.311 -17.548 1.00 25.97 302 GLY A O 1
ATOM 2244 N N . THR A 1 303 ? 1.687 2.391 -16.667 1.00 25.48 303 THR A N 1
ATOM 2245 C CA . THR A 1 303 ? 0.398 1.910 -16.174 1.00 23.96 303 THR A CA 1
ATOM 2246 C C . THR A 1 303 ? 0.031 2.671 -14.910 1.00 22.87 303 THR A C 1
ATOM 2247 O O . THR A 1 303 ? 0.834 2.811 -13.978 1.00 19.06 303 THR A O 1
ATOM 2251 N N . PHE A 1 304 ? -1.204 3.152 -14.888 1.00 21.51 304 PHE A N 1
ATOM 2252 C CA . PHE A 1 304 ? -1.703 3.973 -13.801 1.00 20.43 304 PHE A CA 1
ATOM 2253 C C . PHE A 1 304 ? -2.843 3.276 -13.047 1.00 21.34 304 PHE A C 1
ATOM 2254 O O . PHE A 1 304 ? -3.848 2.874 -13.645 1.00 20.26 304 PHE A O 1
ATOM 2262 N N . ILE A 1 305 ? -2.677 3.130 -11.735 1.00 19.16 305 ILE A N 1
ATOM 2263 C CA . ILE A 1 305 ? -3.700 2.498 -10.905 1.00 17.01 305 ILE A CA 1
ATOM 2264 C C . ILE A 1 305 ? -4.301 3.577 -10.001 1.00 17.40 305 ILE A C 1
ATOM 2265 O O . ILE A 1 305 ? -3.570 4.363 -9.400 1.00 19.27 305 ILE A O 1
ATOM 2270 N N . VAL A 1 306 ? -5.626 3.634 -9.927 1.00 17.52 306 VAL A N 1
ATOM 2271 C CA . VAL A 1 306 ? -6.277 4.604 -9.053 1.00 18.83 306 VAL A CA 1
ATOM 2272 C C . VAL A 1 306 ? -7.043 3.851 -7.979 1.00 19.34 306 VAL A C 1
ATOM 2273 O O . VAL A 1 306 ? -7.431 2.702 -8.178 1.00 19.07 306 VAL A O 1
ATOM 2277 N N . ALA A 1 307 ? -7.244 4.494 -6.833 1.00 19.78 307 ALA A N 1
ATOM 2278 C CA . ALA A 1 307 ? -7.959 3.870 -5.732 1.00 20.98 307 ALA A CA 1
ATOM 2279 C C . ALA A 1 307 ? -8.535 4.948 -4.844 1.00 18.80 307 ALA A C 1
ATOM 2280 O O . ALA A 1 307 ? -8.070 6.081 -4.858 1.00 19.38 307 ALA A O 1
ATOM 2282 N N . GLY A 1 308 ? -9.551 4.587 -4.072 1.00 21.92 308 GLY A N 1
ATOM 2283 C CA . GLY A 1 308 ? -10.154 5.542 -3.164 1.00 20.12 308 GLY A CA 1
ATOM 2284 C C . GLY A 1 308 ? -11.610 5.833 -3.447 1.00 21.78 308 GLY A C 1
ATOM 2285 O O . GLY A 1 308 ? -11.914 6.720 -4.238 1.00 19.91 308 GLY A O 1
ATOM 2286 N N . GLY A 1 309 ? -12.499 5.072 -2.810 1.00 22.72 309 GLY A N 1
ATOM 2287 C CA . GLY A 1 309 ? -13.930 5.274 -2.956 1.00 23.33 309 GLY A CA 1
ATOM 2288 C C . GLY A 1 309 ? -14.615 4.787 -4.219 1.00 24.54 309 GLY A C 1
ATOM 2289 O O . GLY A 1 309 ? -15.745 5.182 -4.488 1.00 23.17 309 GLY A O 1
ATOM 2290 N N . TYR A 1 310 ? -13.960 3.934 -4.997 1.00 21.36 310 TYR A N 1
ATOM 2291 C CA . TYR A 1 310 ? -14.574 3.446 -6.224 1.00 21.50 310 TYR A CA 1
ATOM 2292 C C . TYR A 1 310 ? -15.629 2.363 -6.036 1.00 21.38 310 TYR A C 1
ATOM 2293 O O . TYR A 1 310 ? -15.590 1.594 -5.079 1.00 21.74 310 TYR A O 1
ATOM 2302 N N . ASP A 1 311 ? -16.591 2.326 -6.949 1.00 21.60 311 ASP A N 1
ATOM 2303 C CA . ASP A 1 311 ? -17.607 1.277 -6.939 1.00 20.94 311 ASP A CA 1
ATOM 2304 C C . ASP A 1 311 ? -17.594 0.752 -8.370 1.00 20.82 311 ASP A C 1
ATOM 2305 O O . ASP A 1 311 ? -16.682 1.087 -9.123 1.00 21.33 311 ASP A O 1
ATOM 2310 N N . ARG A 1 312 ? -18.566 -0.064 -8.752 1.00 20.33 312 ARG A N 1
ATOM 2311 C CA . ARG A 1 312 ? -18.579 -0.611 -10.108 1.00 22.65 312 ARG A CA 1
ATOM 2312 C C . ARG A 1 312 ? -18.709 0.502 -11.144 1.00 24.77 312 ARG A C 1
ATOM 2313 O O . ARG A 1 312 ? -17.928 0.584 -12.096 1.00 20.96 312 ARG A O 1
ATOM 2321 N N . GLU A 1 313 ? -19.711 1.353 -10.942 1.00 23.00 313 GLU A N 1
ATOM 2322 C CA . GLU A 1 313 ? -19.981 2.470 -11.840 1.00 24.78 313 GLU A CA 1
ATOM 2323 C C . GLU A 1 313 ? -18.802 3.433 -12.011 1.00 23.79 313 GLU A C 1
ATOM 2324 O O . GLU A 1 313 ? -18.436 3.780 -13.139 1.00 20.17 313 GLU A O 1
ATOM 2330 N N . ASP A 1 314 ? -18.211 3.872 -10.901 1.00 22.48 314 ASP A N 1
ATOM 2331 C CA . ASP A 1 314 ? -17.096 4.808 -10.976 1.00 22.79 314 ASP A CA 1
ATOM 2332 C C . ASP A 1 314 ? -15.877 4.142 -11.594 1.00 22.70 314 ASP A C 1
ATOM 2333 O O . ASP A 1 314 ? -15.091 4.789 -12.282 1.00 20.23 314 ASP A O 1
ATOM 2338 N N . GLY A 1 315 ? -15.730 2.844 -11.349 1.00 21.28 315 GLY A N 1
ATOM 2339 C CA . GLY A 1 315 ? -14.600 2.112 -11.896 1.00 19.93 315 GLY A CA 1
ATOM 2340 C C . GLY A 1 315 ? -14.664 2.064 -13.405 1.00 17.89 315 GLY A C 1
ATOM 2341 O O . GLY A 1 315 ? -13.670 2.333 -14.078 1.00 17.80 315 GLY A O 1
ATOM 2342 N N . ASN A 1 316 ? -15.830 1.725 -13.952 1.00 18.90 316 ASN A N 1
ATOM 2343 C CA . ASN A 1 316 ? -15.960 1.677 -15.404 1.00 20.91 316 ASN A CA 1
ATOM 2344 C C . ASN A 1 316 ? -15.794 3.079 -15.977 1.00 21.77 316 ASN A C 1
ATOM 2345 O O . ASN A 1 316 ? -15.159 3.261 -17.007 1.00 20.21 316 ASN A O 1
ATOM 2350 N N . ARG A 1 317 ? -16.363 4.075 -15.307 1.00 21.37 317 ARG A N 1
ATOM 2351 C CA . ARG A 1 317 ? -16.250 5.449 -15.786 1.00 23.87 317 ARG A CA 1
ATOM 2352 C C . ARG A 1 317 ? -14.783 5.916 -15.861 1.00 22.34 317 ARG A C 1
ATOM 2353 O O . ARG A 1 317 ? -14.380 6.558 -16.831 1.00 22.16 317 ARG A O 1
ATOM 2361 N N . ALA A 1 318 ? -13.986 5.592 -14.845 1.00 18.32 318 ALA A N 1
ATOM 2362 C CA . ALA A 1 318 ? -12.585 5.989 -14.842 1.00 17.17 318 ALA A CA 1
ATOM 2363 C C . ALA A 1 318 ? -11.902 5.441 -16.099 1.00 18.07 318 ALA A C 1
ATOM 2364 O O . ALA A 1 318 ? -11.129 6.141 -16.747 1.00 17.54 318 ALA A O 1
ATOM 2366 N N . LEU A 1 319 ? -12.212 4.198 -16.455 1.00 17.87 319 LEU A N 1
ATOM 2367 C CA . LEU A 1 319 ? -11.631 3.581 -17.644 1.00 18.84 319 LEU A CA 1
ATOM 2368 C C . LEU A 1 319 ? -12.159 4.222 -18.944 1.00 19.53 319 LEU A C 1
ATOM 2369 O O . LEU A 1 319 ? -11.394 4.473 -19.875 1.00 19.56 319 LEU A O 1
ATOM 2374 N N . ILE A 1 320 ? -13.460 4.493 -19.005 1.00 18.48 320 ILE A N 1
ATOM 2375 C CA . ILE A 1 320 ? -14.047 5.116 -20.196 1.00 21.88 320 ILE A CA 1
ATOM 2376 C C . ILE A 1 320 ? -13.462 6.510 -20.430 1.00 22.70 320 ILE A C 1
ATOM 2377 O O . ILE A 1 320 ? -13.264 6.925 -21.570 1.00 23.36 320 ILE A O 1
ATOM 2382 N N . GLU A 1 321 ? -13.178 7.227 -19.347 1.00 23.67 321 GLU A N 1
ATOM 2383 C CA . GLU A 1 321 ? -12.614 8.564 -19.451 1.00 22.33 321 GLU A CA 1
ATOM 2384 C C . GLU A 1 321 ? -11.101 8.515 -19.539 1.00 21.27 321 GLU A C 1
ATOM 2385 O O . GLU A 1 321 ? -10.444 9.545 -19.590 1.00 20.63 321 GLU A O 1
ATOM 2391 N N . ASP A 1 322 ? -10.562 7.302 -19.569 1.00 21.05 322 ASP A N 1
ATOM 2392 C CA . ASP A 1 322 ? -9.125 7.076 -19.682 1.00 21.54 322 ASP A CA 1
ATOM 2393 C C . ASP A 1 322 ? -8.315 7.755 -18.584 1.00 22.66 322 ASP A C 1
ATOM 2394 O O . ASP A 1 322 ? -7.218 8.254 -18.816 1.00 22.34 322 ASP A O 1
ATOM 2399 N N . ARG A 1 323 ? -8.868 7.753 -17.379 1.00 21.02 323 ARG A N 1
ATOM 2400 C CA . ARG A 1 323 ? -8.214 8.336 -16.219 1.00 21.58 323 ARG A CA 1
ATOM 2401 C C . ARG A 1 323 ? -7.303 7.314 -15.524 1.00 19.47 323 ARG A C 1
ATOM 2402 O O . ARG A 1 323 ? -6.513 7.658 -14.638 1.00 21.70 323 ARG A O 1
ATOM 2410 N N . ALA A 1 324 ? -7.403 6.059 -15.938 1.00 18.12 324 ALA A N 1
ATOM 2411 C CA . ALA A 1 324 ? -6.586 5.008 -15.340 1.00 19.04 324 ALA A CA 1
ATOM 2412 C C . ALA A 1 324 ? -6.626 3.752 -16.187 1.00 19.51 324 ALA A C 1
ATOM 2413 O O . ALA A 1 324 ? -7.467 3.619 -17.071 1.00 18.79 324 ALA A O 1
ATOM 2415 N N . ASP A 1 325 ? -5.714 2.828 -15.906 1.00 20.42 325 ASP A N 1
ATOM 2416 C CA . ASP A 1 325 ? -5.674 1.554 -16.611 1.00 20.87 325 ASP A CA 1
ATOM 2417 C C . ASP A 1 325 ? -6.198 0.454 -15.688 1.00 19.54 325 ASP A C 1
ATOM 2418 O O . ASP A 1 325 ? -6.715 -0.568 -16.151 1.00 18.88 325 ASP A O 1
ATOM 2423 N N . LEU A 1 326 ? -6.053 0.676 -14.382 1.00 19.25 326 LEU A N 1
ATOM 2424 C CA . LEU A 1 326 ? -6.480 -0.287 -13.371 1.00 19.83 326 LEU A CA 1
ATOM 2425 C C . LEU A 1 326 ? -7.157 0.419 -12.210 1.00 18.64 326 LEU A C 1
ATOM 2426 O O . LEU A 1 326 ? -6.813 1.550 -11.875 1.00 17.61 326 LEU A O 1
ATOM 2431 N N . VAL A 1 327 ? -8.118 -0.256 -11.594 1.00 17.52 327 VAL A N 1
ATOM 2432 C CA . VAL A 1 327 ? -8.825 0.322 -10.462 1.00 17.64 327 VAL A CA 1
ATOM 2433 C C . VAL A 1 327 ? -8.717 -0.633 -9.270 1.00 17.11 327 VAL A C 1
ATOM 2434 O O . VAL A 1 327 ? -9.137 -1.792 -9.343 1.00 18.30 327 VAL A O 1
ATOM 2438 N N . ALA A 1 328 ? -8.119 -0.145 -8.190 1.00 16.89 328 ALA A N 1
ATOM 2439 C CA . ALA A 1 328 ? -7.940 -0.940 -6.982 1.00 19.19 328 ALA A CA 1
ATOM 2440 C C . ALA A 1 328 ? -9.103 -0.719 -6.022 1.00 18.55 328 ALA A C 1
ATOM 2441 O O . ALA A 1 328 ? -9.529 0.419 -5.796 1.00 20.77 328 ALA A O 1
ATOM 2443 N N . TYR A 1 329 ? -9.603 -1.814 -5.457 1.00 17.58 329 TYR A N 1
ATOM 2444 C CA . TYR A 1 329 ? -10.718 -1.781 -4.521 1.00 15.89 329 TYR A CA 1
ATOM 2445 C C . TYR A 1 329 ? -10.273 -2.303 -3.157 1.00 19.12 329 TYR A C 1
ATOM 2446 O O . TYR A 1 329 ? -9.624 -3.346 -3.055 1.00 17.01 329 TYR A O 1
ATOM 2455 N N . GLY A 1 330 ? -10.627 -1.575 -2.110 1.00 16.82 330 GLY A N 1
ATOM 2456 C CA . GLY A 1 330 ? -10.262 -1.998 -0.776 1.00 16.66 330 GLY A CA 1
ATOM 2457 C C . GLY A 1 330 ? -11.425 -2.604 -0.007 1.00 18.55 330 GLY A C 1
ATOM 2458 O O . GLY A 1 330 ? -11.598 -3.816 0.021 1.00 15.11 330 GLY A O 1
ATOM 2459 N N . ARG A 1 331 ? -12.246 -1.752 0.600 1.00 17.51 331 ARG A N 1
ATOM 2460 C CA . ARG A 1 331 ? -13.371 -2.223 1.400 1.00 18.51 331 ARG A CA 1
ATOM 2461 C C . ARG A 1 331 ? -14.331 -3.207 0.734 1.00 18.20 331 ARG A C 1
ATOM 2462 O O . ARG A 1 331 ? -14.705 -4.213 1.345 1.00 17.88 331 ARG A O 1
ATOM 2470 N N . LEU A 1 332 ? -14.729 -2.948 -0.508 1.00 17.04 332 LEU A N 1
ATOM 2471 C CA . LEU A 1 332 ? -15.633 -3.871 -1.174 1.00 17.47 332 LEU A CA 1
ATOM 2472 C C . LEU A 1 332 ? -14.968 -5.229 -1.380 1.00 16.90 332 LEU A C 1
ATOM 2473 O O . LEU A 1 332 ? -15.655 -6.238 -1.457 1.00 17.79 332 LEU A O 1
ATOM 2478 N N . PHE A 1 333 ? -13.641 -5.260 -1.486 1.00 18.08 333 PHE A N 1
ATOM 2479 C CA . PHE A 1 333 ? -12.951 -6.541 -1.681 1.00 16.69 333 PHE A CA 1
ATOM 2480 C C . PHE A 1 333 ? -12.859 -7.249 -0.330 1.00 18.95 333 PHE A C 1
ATOM 2481 O O . PHE A 1 333 ? -12.749 -8.479 -0.258 1.00 19.62 333 PHE A O 1
ATOM 2489 N N . ILE A 1 334 ? -12.902 -6.477 0.750 1.00 18.21 334 ILE A N 1
ATOM 2490 C CA . ILE A 1 334 ? -12.859 -7.105 2.063 1.00 17.90 334 ILE A CA 1
ATOM 2491 C C . ILE A 1 334 ? -14.121 -7.956 2.206 1.00 20.49 334 ILE A C 1
ATOM 2492 O O . ILE A 1 334 ? -14.041 -9.133 2.554 1.00 21.57 334 ILE A O 1
ATOM 2497 N N . SER A 1 335 ? -15.279 -7.381 1.888 1.00 21.56 335 SER A N 1
ATOM 2498 C CA . SER A 1 335 ? -16.553 -8.098 2.027 1.00 22.91 335 SER A CA 1
ATOM 2499 C C . SER A 1 335 ? -17.018 -8.947 0.834 1.00 21.98 335 SER A C 1
ATOM 2500 O O . SER A 1 335 ? -18.006 -9.678 0.933 1.00 21.87 335 SER A O 1
ATOM 2503 N N . ASN A 1 336 ? -16.314 -8.862 -0.289 1.00 21.80 336 ASN A N 1
ATOM 2504 C CA . ASN A 1 336 ? -16.689 -9.638 -1.468 1.00 20.39 336 ASN A CA 1
ATOM 2505 C C . ASN A 1 336 ? -15.459 -10.363 -2.027 1.00 19.91 336 ASN A C 1
ATOM 2506 O O . ASN A 1 336 ? -14.716 -9.808 -2.834 1.00 16.65 336 ASN A O 1
ATOM 2511 N N . PRO A 1 337 ? -15.233 -11.620 -1.597 1.00 20.80 337 PRO A N 1
ATOM 2512 C CA . PRO A 1 337 ? -14.082 -12.406 -2.061 1.00 20.79 337 PRO A CA 1
ATOM 2513 C C . PRO A 1 337 ? -14.056 -12.431 -3.578 1.00 22.02 337 PRO A C 1
ATOM 2514 O O . PRO A 1 337 ? -13.001 -12.284 -4.206 1.00 22.06 337 PRO A O 1
ATOM 2518 N N . ASP A 1 338 ? -15.236 -12.643 -4.151 1.00 19.62 338 ASP A N 1
ATOM 2519 C CA . ASP A 1 338 ? -15.402 -12.710 -5.594 1.00 20.04 338 ASP A CA 1
ATOM 2520 C C . ASP A 1 338 ? -15.889 -11.380 -6.197 1.00 22.02 338 ASP A C 1
ATOM 2521 O O . ASP A 1 338 ? -16.805 -11.362 -7.023 1.00 21.42 338 ASP A O 1
ATOM 2526 N N . LEU A 1 339 ? -15.253 -10.276 -5.798 1.00 19.43 339 LEU A N 1
ATOM 2527 C CA . LEU A 1 339 ? -15.618 -8.946 -6.294 1.00 21.12 339 LEU A CA 1
ATOM 2528 C C . LEU A 1 339 ? -15.571 -8.874 -7.820 1.00 21.49 339 LEU A C 1
ATOM 2529 O O . LEU A 1 339 ? -16.507 -8.386 -8.450 1.00 21.57 339 LEU A O 1
ATOM 2534 N N . PRO A 1 340 ? -14.471 -9.346 -8.435 1.00 20.21 340 PRO A N 1
ATOM 2535 C CA . PRO A 1 340 ? -14.398 -9.292 -9.898 1.00 20.57 340 PRO A CA 1
ATOM 2536 C C . PRO A 1 340 ? -15.603 -9.963 -10.555 1.00 22.58 340 PRO A C 1
ATOM 2537 O O . PRO A 1 340 ? -16.228 -9.399 -11.460 1.00 19.76 340 PRO A O 1
ATOM 2541 N N . LYS A 1 341 ? -15.933 -11.167 -10.094 1.00 21.75 341 LYS A N 1
ATOM 2542 C CA . LYS A 1 341 ? -17.062 -11.898 -10.657 1.00 22.66 341 LYS A CA 1
ATOM 2543 C C . LYS A 1 341 ? -18.382 -11.147 -10.466 1.00 23.46 341 LYS A C 1
ATOM 2544 O O . LYS A 1 341 ? -19.206 -11.064 -11.386 1.00 20.18 341 LYS A O 1
ATOM 2550 N N . ARG A 1 342 ? -18.594 -10.622 -9.265 1.00 21.09 342 ARG A N 1
ATOM 2551 C CA . ARG A 1 342 ? -19.823 -9.894 -8.989 1.00 21.82 342 ARG A CA 1
ATOM 2552 C C . ARG A 1 342 ? -19.953 -8.675 -9.899 1.00 22.13 342 ARG A C 1
ATOM 2553 O O . ARG A 1 342 ? -21.042 -8.380 -10.388 1.00 23.74 342 ARG A O 1
ATOM 2561 N N . PHE A 1 343 ? -18.848 -7.970 -10.127 1.00 20.81 343 PHE A N 1
ATOM 2562 C CA . PHE A 1 343 ? -18.880 -6.804 -11.003 1.00 21.55 343 PHE A CA 1
ATOM 2563 C C . PHE A 1 343 ? -19.283 -7.289 -12.388 1.00 23.19 343 PHE A C 1
ATOM 2564 O O . PHE A 1 343 ? -20.163 -6.718 -13.035 1.00 25.24 343 PHE A O 1
ATOM 2572 N N . GLU A 1 344 ? -18.659 -8.375 -12.825 1.00 22.85 344 GLU A N 1
ATOM 2573 C CA . GLU A 1 344 ? -18.935 -8.935 -14.136 1.00 25.69 344 GLU A CA 1
ATOM 2574 C C . GLU A 1 344 ? -20.398 -9.318 -14.359 1.00 26.27 344 GLU A C 1
ATOM 2575 O O . GLU A 1 344 ? -20.914 -9.177 -15.466 1.00 24.49 344 GLU A O 1
ATOM 2581 N N . LEU A 1 345 ? -21.059 -9.806 -13.315 1.00 23.31 345 LEU A N 1
ATOM 2582 C CA . LEU A 1 345 ? -22.459 -10.205 -13.413 1.00 24.60 345 LEU A CA 1
ATOM 2583 C C . LEU A 1 345 ? -23.378 -9.077 -12.951 1.00 26.41 345 LEU A C 1
ATOM 2584 O O . LEU A 1 345 ? -24.600 -9.184 -13.042 1.00 27.96 345 LEU A O 1
ATOM 2589 N N . ASN A 1 346 ? -22.781 -7.996 -12.466 1.00 26.11 346 ASN A N 1
ATOM 2590 C CA . ASN A 1 346 ? -23.536 -6.865 -11.940 1.00 26.75 346 ASN A CA 1
ATOM 2591 C C . ASN A 1 346 ? -24.414 -7.387 -10.805 1.00 26.33 346 ASN A C 1
ATOM 2592 O O . ASN A 1 346 ? -25.568 -6.987 -10.641 1.00 27.97 346 ASN A O 1
ATOM 2597 N N . ALA A 1 347 ? -23.844 -8.295 -10.023 1.00 25.12 347 ALA A N 1
ATOM 2598 C CA . ALA A 1 347 ? -24.538 -8.899 -8.890 1.00 26.26 347 ALA A CA 1
ATOM 2599 C C . ALA A 1 347 ? -24.492 -8.000 -7.655 1.00 26.00 347 ALA A C 1
ATOM 2600 O O . ALA A 1 347 ? -23.634 -7.122 -7.544 1.00 23.45 347 ALA A O 1
ATOM 2602 N N . PRO A 1 348 ? -25.425 -8.206 -6.711 1.00 26.99 348 PRO A N 1
ATOM 2603 C CA . PRO A 1 348 ? -25.452 -7.395 -5.486 1.00 27.36 348 PRO A CA 1
ATOM 2604 C C . PRO A 1 348 ? -24.137 -7.630 -4.736 1.00 26.14 348 PRO A C 1
ATOM 2605 O O . PRO A 1 348 ? -23.478 -8.646 -4.943 1.00 26.02 348 PRO A O 1
ATOM 2609 N N . LEU A 1 349 ? -23.766 -6.706 -3.860 1.00 25.91 349 LEU A N 1
ATOM 2610 C CA . LEU A 1 349 ? -22.520 -6.829 -3.110 1.00 25.61 349 LEU A CA 1
ATOM 2611 C C . LEU A 1 349 ? -22.751 -6.974 -1.602 1.00 28.01 349 LEU A C 1
ATOM 2612 O O . LEU A 1 349 ? -23.692 -6.390 -1.054 1.00 28.60 349 LEU A O 1
ATOM 2617 N N . ASN A 1 350 ? -21.898 -7.749 -0.933 1.00 24.62 350 ASN A N 1
ATOM 2618 C CA . ASN A 1 350 ? -22.013 -7.902 0.519 1.00 25.95 350 ASN A CA 1
ATOM 2619 C C . ASN A 1 350 ? -21.567 -6.579 1.134 1.00 24.42 350 ASN A C 1
ATOM 2620 O O . ASN A 1 350 ? -20.625 -5.952 0.648 1.00 22.35 350 ASN A O 1
ATOM 2625 N N . LYS A 1 351 ? -22.219 -6.156 2.208 1.00 24.77 351 LYS A N 1
ATOM 2626 C CA . LYS A 1 351 ? -21.804 -4.926 2.865 1.00 26.82 351 LYS A CA 1
ATOM 2627 C C . LYS A 1 351 ? -20.585 -5.276 3.722 1.00 22.93 351 LYS A C 1
ATOM 2628 O O . LYS A 1 351 ? -20.430 -6.415 4.141 1.00 21.00 351 LYS A O 1
ATOM 2634 N N . TYR A 1 352 ? -19.705 -4.315 3.961 1.00 24.24 352 TYR A N 1
ATOM 2635 C CA . TYR A 1 352 ? -18.535 -4.592 4.790 1.00 24.01 352 TYR A CA 1
ATOM 2636 C C . TYR A 1 352 ? -18.738 -4.093 6.208 1.00 23.65 352 TYR A C 1
ATOM 2637 O O . TYR A 1 352 ? -19.449 -3.122 6.433 1.00 23.31 352 TYR A O 1
ATOM 2646 N N . ASN A 1 353 ? -18.111 -4.772 7.163 1.00 25.33 353 ASN A N 1
ATOM 2647 C CA . ASN A 1 353 ? -18.219 -4.415 8.576 1.00 25.16 353 ASN A CA 1
ATOM 2648 C C . ASN A 1 353 ? -16.891 -3.832 9.044 1.00 24.31 353 ASN A C 1
ATOM 2649 O O . ASN A 1 353 ? -15.940 -4.569 9.317 1.00 23.50 353 ASN A O 1
ATOM 2654 N N . ARG A 1 354 ? -16.821 -2.509 9.151 1.00 24.98 354 ARG A N 1
ATOM 2655 C CA . ARG A 1 354 ? -15.573 -1.866 9.556 1.00 29.17 354 ARG A CA 1
ATOM 2656 C C . ARG A 1 354 ? -15.121 -2.271 10.957 1.00 28.08 354 ARG A C 1
ATOM 2657 O O . ARG A 1 354 ? -13.947 -2.150 11.293 1.00 25.63 354 ARG A O 1
ATOM 2665 N N . ASP A 1 355 ? -16.041 -2.768 11.775 1.00 27.55 355 ASP A N 1
ATOM 2666 C CA . ASP A 1 355 ? -15.655 -3.158 13.123 1.00 26.72 355 ASP A CA 1
ATOM 2667 C C . ASP A 1 355 ? -14.747 -4.383 13.150 1.00 24.12 355 ASP A C 1
ATOM 2668 O O . ASP A 1 355 ? -14.137 -4.669 14.174 1.00 25.31 355 ASP A O 1
ATOM 2673 N N . THR A 1 356 ? -14.650 -5.107 12.041 1.00 20.11 356 THR A N 1
ATOM 2674 C CA . THR A 1 356 ? -13.765 -6.275 12.019 1.00 22.45 356 THR A CA 1
ATOM 2675 C C . THR A 1 356 ? -12.641 -6.153 10.985 1.00 20.10 356 THR A C 1
ATOM 2676 O O . THR A 1 356 ? -11.992 -7.138 10.640 1.00 21.42 356 THR A O 1
ATOM 2680 N N . PHE A 1 357 ? -12.410 -4.935 10.504 1.00 20.11 357 PHE A N 1
ATOM 2681 C CA . PHE A 1 357 ? -11.340 -4.684 9.545 1.00 19.91 357 PHE A CA 1
ATOM 2682 C C . PHE A 1 357 ? -9.984 -4.998 10.181 1.00 19.04 357 PHE A C 1
ATOM 2683 O O . PHE A 1 357 ? -9.127 -5.638 9.562 1.00 21.42 357 PHE A O 1
ATOM 2691 N N . TYR A 1 358 ? -9.811 -4.555 11.426 1.00 16.87 358 TYR A N 1
ATOM 2692 C CA . TYR A 1 358 ? -8.554 -4.713 12.146 1.00 18.58 358 TYR A CA 1
ATOM 2693 C C . TYR A 1 358 ? -8.570 -5.619 13.369 1.00 21.18 358 TYR A C 1
ATOM 2694 O O . TYR A 1 358 ? -7.623 -5.605 14.158 1.00 20.53 358 TYR A O 1
ATOM 2703 N N . THR A 1 359 ? -9.633 -6.389 13.545 1.00 22.62 359 THR A N 1
ATOM 2704 C CA . THR A 1 359 ? -9.691 -7.292 14.682 1.00 23.27 359 THR A CA 1
ATOM 2705 C C . THR A 1 359 ? -8.799 -8.501 14.383 1.00 21.58 359 THR A C 1
ATOM 2706 O O . THR A 1 359 ? -8.370 -8.694 13.246 1.00 19.01 359 THR A O 1
ATOM 2710 N N . SER A 1 360 ? -8.517 -9.315 15.393 1.00 23.54 360 SER A N 1
ATOM 2711 C CA . SER A 1 360 ? -7.576 -10.419 15.214 1.00 23.58 360 SER A CA 1
ATOM 2712 C C . SER A 1 360 ? -8.057 -11.848 14.962 1.00 23.69 360 SER A C 1
ATOM 2713 O O . SER A 1 360 ? -7.231 -12.763 14.906 1.00 21.21 360 SER A O 1
ATOM 2716 N N . ASP A 1 361 ? -9.358 -12.059 14.794 1.00 23.04 361 ASP A N 1
ATOM 2717 C CA . ASP A 1 361 ? -9.844 -13.417 14.557 1.00 22.46 361 ASP A CA 1
ATOM 2718 C C . ASP A 1 361 ? -9.371 -13.967 13.218 1.00 22.56 361 ASP A C 1
ATOM 2719 O O . ASP A 1 361 ? -9.355 -13.256 12.215 1.00 20.35 361 ASP A O 1
ATOM 2724 N N . PRO A 1 362 ? -8.989 -15.253 13.187 1.00 20.53 362 PRO A N 1
ATOM 2725 C CA . PRO A 1 362 ? -8.510 -15.931 11.976 1.00 20.91 362 PRO A CA 1
ATOM 2726 C C . PRO A 1 362 ? -9.599 -16.059 10.925 1.00 21.07 362 PRO A C 1
ATOM 2727 O O . PRO A 1 362 ? -9.314 -16.169 9.734 1.00 20.01 362 PRO A O 1
ATOM 2731 N N . ILE A 1 363 ? -10.850 -16.055 11.376 1.00 20.78 363 ILE A N 1
ATOM 2732 C CA . ILE A 1 363 ? -11.987 -16.212 10.474 1.00 23.25 363 ILE A CA 1
ATOM 2733 C C . ILE A 1 363 ? -12.996 -15.058 10.430 1.00 23.32 363 ILE A C 1
ATOM 2734 O O . ILE A 1 363 ? -13.336 -14.561 9.354 1.00 25.11 363 ILE A O 1
ATOM 2739 N N . VAL A 1 364 ? -13.478 -14.640 11.595 1.00 21.20 364 VAL A N 1
ATOM 2740 C CA . VAL A 1 364 ? -14.497 -13.601 11.656 1.00 19.20 364 VAL A CA 1
ATOM 2741 C C . VAL A 1 364 ? -14.120 -12.257 11.047 1.00 19.70 364 VAL A C 1
ATOM 2742 O O . VAL A 1 364 ? -13.198 -11.589 11.504 1.00 20.12 364 VAL A O 1
ATOM 2746 N N . GLY A 1 365 ? -14.869 -11.875 10.016 1.00 20.23 365 GLY A N 1
ATOM 2747 C CA . GLY A 1 365 ? -14.638 -10.620 9.330 1.00 21.10 365 GLY A CA 1
ATOM 2748 C C . GLY A 1 365 ? -13.434 -10.713 8.424 1.00 21.93 365 GLY A C 1
ATOM 2749 O O . GLY A 1 365 ? -13.029 -9.709 7.838 1.00 22.99 365 GLY A O 1
ATOM 2750 N N . TYR A 1 366 ? -12.872 -11.919 8.292 1.00 21.86 366 TYR A N 1
ATOM 2751 C CA . TYR A 1 366 ? -11.679 -12.119 7.472 1.00 21.10 366 TYR A CA 1
ATOM 2752 C C . TYR A 1 366 ? -11.913 -13.093 6.324 1.00 23.24 366 TYR A C 1
ATOM 2753 O O . TYR A 1 366 ? -11.719 -12.735 5.158 1.00 23.13 366 TYR A O 1
ATOM 2762 N N . THR A 1 367 ? -12.325 -14.320 6.640 1.00 22.30 367 THR A N 1
ATOM 2763 C CA . THR A 1 367 ? -12.594 -15.305 5.596 1.00 22.70 367 THR A CA 1
ATOM 2764 C C . THR A 1 367 ? -14.060 -15.725 5.547 1.00 24.32 367 THR A C 1
ATOM 2765 O O . THR A 1 367 ? -14.438 -16.550 4.717 1.00 25.17 367 THR A O 1
ATOM 2769 N N . ASP A 1 368 ? -14.900 -15.142 6.400 1.00 22.73 368 ASP A N 1
ATOM 2770 C CA . ASP A 1 368 ? -16.301 -15.549 6.408 1.00 23.79 368 ASP A CA 1
ATOM 2771 C C . ASP A 1 368 ? -17.291 -14.717 5.603 1.00 26.12 368 ASP A C 1
ATOM 2772 O O . ASP A 1 368 ? -18.499 -14.845 5.792 1.00 27.77 368 ASP A O 1
ATOM 2777 N N . TYR A 1 369 ? -16.796 -13.855 4.717 1.00 24.72 369 TYR A N 1
ATOM 2778 C CA . TYR A 1 369 ? -17.698 -13.102 3.847 1.00 24.34 369 TYR A CA 1
ATOM 2779 C C . TYR A 1 369 ? -18.012 -14.114 2.739 1.00 24.59 369 TYR A C 1
ATOM 2780 O O . TYR A 1 369 ? -17.108 -14.719 2.151 1.00 23.36 369 TYR A O 1
ATOM 2789 N N . PRO A 1 370 ? -19.303 -14.318 2.444 1.00 25.84 370 PRO A N 1
ATOM 2790 C CA . PRO A 1 370 ? -19.766 -15.268 1.428 1.00 24.77 370 PRO A CA 1
ATOM 2791 C C . PRO A 1 370 ? -19.554 -14.970 -0.057 1.00 25.79 370 PRO A C 1
ATOM 2792 O O . PRO A 1 370 ? -19.523 -13.814 -0.485 1.00 26.45 370 PRO A O 1
ATOM 2796 N N . PHE A 1 371 ? -19.414 -16.041 -0.831 1.00 24.89 371 PHE A N 1
ATOM 2797 C CA . PHE A 1 371 ? -19.275 -15.945 -2.275 1.00 28.18 371 PHE A CA 1
ATOM 2798 C C . PHE A 1 371 ? -20.705 -15.884 -2.808 1.00 29.90 371 PHE A C 1
ATOM 2799 O O . PHE A 1 371 ? -21.649 -16.197 -2.080 1.00 24.93 371 PHE A O 1
ATOM 2807 N N . LEU A 1 372 ? -20.870 -15.475 -4.064 1.00 30.51 372 LEU A N 1
ATOM 2808 C CA . LEU A 1 372 ? -22.200 -15.404 -4.669 1.00 34.07 372 LEU A CA 1
ATOM 2809 C C . LEU A 1 372 ? -22.865 -16.776 -4.623 1.00 37.96 372 LEU A C 1
ATOM 2810 O O . LEU A 1 372 ? -22.221 -17.791 -4.894 1.00 36.96 372 LEU A O 1
ATOM 2815 N N . GLU A 1 373 ? -24.152 -16.801 -4.291 1.00 41.52 373 GLU A N 1
ATOM 2816 C CA . GLU A 1 373 ? -24.887 -18.060 -4.202 1.00 46.61 373 GLU A CA 1
ATOM 2817 C C . GLU A 1 373 ? -24.804 -18.852 -5.506 1.00 49.42 373 GLU A C 1
ATOM 2818 O O . GLU A 1 373 ? -24.305 -20.000 -5.456 1.00 51.62 373 GLU A O 1
ATOM 2820 N N . GLN B 1 10 ? 70.772 53.434 25.331 1.00 53.59 10 GLN B N 1
ATOM 2821 C CA . GLN B 1 10 ? 69.619 53.764 24.442 1.00 53.18 10 GLN B CA 1
ATOM 2822 C C . GLN B 1 10 ? 69.199 52.539 23.633 1.00 50.15 10 GLN B C 1
ATOM 2823 O O . GLN B 1 10 ? 70.014 51.654 23.362 1.00 52.04 10 GLN B O 1
ATOM 2825 N N . VAL B 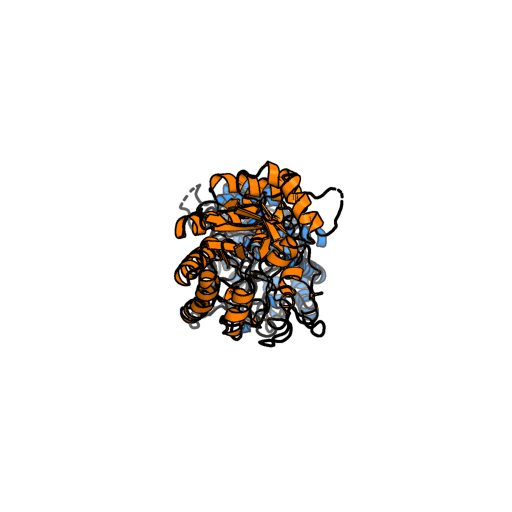1 11 ? 67.926 52.489 23.257 1.00 45.63 11 VAL B N 1
ATOM 2826 C CA . VAL B 1 11 ? 67.406 51.378 22.466 1.00 41.42 11 VAL B CA 1
ATOM 2827 C C . VAL B 1 11 ? 66.724 51.923 21.215 1.00 36.40 11 VAL B C 1
ATOM 2828 O O . VAL B 1 11 ? 65.861 52.795 21.306 1.00 33.81 11 VAL B O 1
ATOM 2830 N N . ASP B 1 12 ? 67.120 51.423 20.048 1.00 32.48 12 ASP B N 1
ATOM 2831 C CA . ASP B 1 12 ? 66.517 51.877 18.795 1.00 29.23 12 ASP B CA 1
ATOM 2832 C C . ASP B 1 12 ? 65.065 51.412 18.738 1.00 30.02 12 ASP B C 1
ATOM 2833 O O . ASP B 1 12 ? 64.759 50.268 19.104 1.00 26.51 12 ASP B O 1
ATOM 2838 N N . LYS B 1 13 ? 64.173 52.290 18.276 1.00 27.37 13 LYS B N 1
ATOM 2839 C CA . LYS B 1 13 ? 62.767 51.933 18.151 1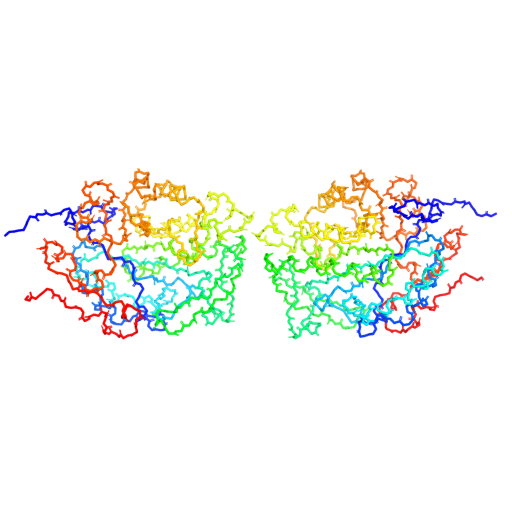.00 25.51 13 LYS B CA 1
ATOM 2840 C C . LYS B 1 13 ? 62.642 50.855 17.091 1.00 25.25 13 LYS B C 1
ATOM 2841 O O . LYS B 1 13 ? 63.446 50.796 16.156 1.00 23.08 13 LYS B O 1
ATOM 2847 N N . ILE B 1 14 ? 61.633 50.003 17.239 1.00 21.65 14 ILE B N 1
ATOM 2848 C CA . ILE B 1 14 ? 61.383 48.937 16.278 1.00 21.02 14 ILE B CA 1
ATOM 2849 C C . ILE B 1 14 ? 59.902 48.945 15.923 1.00 21.09 14 ILE B C 1
ATOM 2850 O O . ILE B 1 14 ? 59.075 49.404 16.711 1.00 21.49 14 ILE B O 1
ATOM 2855 N N . PRO B 1 15 ? 59.554 48.456 14.722 1.00 22.57 15 PRO B N 1
ATOM 2856 C CA . PRO B 1 15 ? 58.173 48.395 14.238 1.00 22.77 15 PRO B CA 1
ATOM 2857 C C . PRO B 1 15 ? 57.175 47.839 15.262 1.00 23.12 15 PRO B C 1
ATOM 2858 O O . PRO B 1 15 ? 56.076 48.387 15.424 1.00 22.07 15 PRO B O 1
ATOM 2862 N N . LEU B 1 16 ? 57.554 46.763 15.955 1.00 19.45 16 LEU B N 1
ATOM 2863 C CA . LEU B 1 16 ? 56.661 46.160 16.948 1.00 21.27 16 LEU B CA 1
ATOM 2864 C C . LEU B 1 16 ? 56.282 47.122 18.072 1.00 19.49 16 LEU B C 1
ATOM 2865 O O . LEU B 1 16 ? 55.249 46.949 18.721 1.00 20.84 16 LEU B O 1
ATOM 2870 N N . MET B 1 17 ? 57.113 48.131 18.312 1.00 20.47 17 MET B N 1
ATOM 2871 C CA . MET B 1 17 ? 56.819 49.106 19.364 1.00 21.49 17 MET B CA 1
ATOM 2872 C C . MET B 1 17 ? 56.092 50.358 18.860 1.00 21.59 17 MET B C 1
ATOM 2873 O O . MET B 1 17 ? 55.807 51.267 19.638 1.00 20.22 17 MET B O 1
ATOM 2878 N N . SER B 1 18 ? 55.792 50.404 17.565 1.00 20.87 18 SER B N 1
ATOM 2879 C CA . SER B 1 18 ? 55.121 51.563 16.977 1.00 22.23 18 SER B CA 1
ATOM 2880 C C . SER B 1 18 ? 53.678 51.757 17.449 1.00 22.85 18 SER B C 1
ATOM 2881 O O . SER B 1 18 ? 52.916 50.795 17.547 1.00 21.62 18 SER B O 1
ATOM 2884 N N . PRO B 1 19 ? 53.284 53.012 17.733 1.00 24.46 19 PRO B N 1
ATOM 2885 C CA . PRO B 1 19 ? 51.916 53.321 18.187 1.00 26.33 19 PRO B CA 1
ATOM 2886 C C . PRO B 1 19 ? 50.964 52.974 17.044 1.00 27.87 19 PRO B C 1
ATOM 2887 O O . PRO B 1 19 ? 51.350 53.030 15.870 1.00 26.49 19 PRO B O 1
ATOM 2891 N N . CYS B 1 20 ? 49.720 52.659 17.380 1.00 27.47 20 CYS B N 1
ATOM 2892 C CA . CYS B 1 20 ? 48.753 52.280 16.369 1.00 30.02 20 CYS B CA 1
ATOM 2893 C C . CYS B 1 20 ? 47.344 52.756 16.695 1.00 31.64 20 CYS B C 1
ATOM 2894 O O . CYS B 1 20 ? 46.889 52.666 17.833 1.00 30.39 20 CYS B O 1
ATOM 2897 N N . LYS B 1 21 ? 46.653 53.254 15.680 1.00 33.46 21 LYS B N 1
ATOM 2898 C CA . LYS B 1 21 ? 45.285 53.723 15.838 1.00 36.75 21 LYS B CA 1
ATOM 2899 C C . LYS B 1 21 ? 44.355 52.589 15.425 1.00 38.78 21 LYS B C 1
ATOM 2900 O O . LYS B 1 21 ? 44.301 52.222 14.251 1.00 40.90 21 LYS B O 1
ATOM 2906 N N . MET B 1 22 ? 43.635 52.018 16.383 1.00 35.99 22 MET B N 1
ATOM 2907 C CA . MET B 1 22 ? 42.728 50.932 16.057 1.00 37.36 22 MET B CA 1
ATOM 2908 C C . MET B 1 22 ? 41.298 51.313 16.401 1.00 39.20 22 MET B C 1
ATOM 2909 O O . MET B 1 22 ? 40.817 51.044 17.506 1.00 37.05 22 MET B O 1
ATOM 2914 N N . GLY B 1 23 ? 40.625 51.940 15.441 1.00 42.77 23 GLY B N 1
ATOM 2915 C CA . GLY B 1 23 ? 39.254 52.363 15.649 1.00 42.98 23 GLY B CA 1
ATOM 2916 C C . GLY B 1 23 ? 39.188 53.443 16.705 1.00 41.99 23 GLY B C 1
ATOM 2917 O O . GLY B 1 23 ? 39.832 54.483 16.577 1.00 45.18 23 GLY B O 1
ATOM 2918 N N . LYS B 1 24 ? 38.417 53.202 17.758 1.00 41.70 24 LYS B N 1
ATOM 2919 C CA . LYS B 1 24 ? 38.295 54.182 18.829 1.00 40.30 24 LYS B CA 1
ATOM 2920 C C . LYS B 1 24 ? 39.481 54.095 19.795 1.00 37.19 24 LYS B C 1
ATOM 2921 O O . LYS B 1 24 ? 39.657 54.961 20.646 1.00 36.18 24 LYS B O 1
ATOM 2927 N N . PHE B 1 25 ? 40.305 53.062 19.647 1.00 33.61 25 PHE B N 1
ATOM 2928 C CA . PHE B 1 25 ? 41.438 52.874 20.545 1.00 31.41 25 PHE B CA 1
ATOM 2929 C C . PHE B 1 25 ? 42.797 53.340 20.036 1.00 31.95 25 PHE B C 1
ATOM 2930 O O . PHE B 1 25 ? 43.127 53.176 18.865 1.00 32.72 25 PHE B O 1
ATOM 2938 N N . GLU B 1 26 ? 43.578 53.924 20.939 1.00 27.94 26 GLU B N 1
ATOM 2939 C CA . GLU B 1 26 ? 44.925 54.374 20.629 1.00 30.33 26 GLU B CA 1
ATOM 2940 C C . GLU B 1 26 ? 45.856 53.361 21.287 1.00 28.81 26 GLU B C 1
ATOM 2941 O O . GLU B 1 26 ? 45.924 53.293 22.509 1.00 32.04 26 GLU B O 1
ATOM 2947 N N . LEU B 1 27 ? 46.558 52.568 20.486 1.00 23.40 27 LEU B N 1
ATOM 2948 C CA . LEU B 1 27 ? 47.466 51.562 21.027 1.00 22.53 27 LEU B CA 1
ATOM 2949 C C . LEU B 1 27 ? 48.890 52.101 21.072 1.00 23.17 27 LEU B C 1
ATOM 2950 O O . LEU B 1 27 ? 49.284 52.881 20.203 1.00 20.58 27 LEU B O 1
ATOM 2955 N N . CYS B 1 28 ? 49.660 51.680 22.076 1.00 19.15 28 CYS B N 1
ATOM 2956 C CA . CYS B 1 28 ? 51.032 52.149 22.233 1.00 21.96 28 CYS B CA 1
ATOM 2957 C C . CYS B 1 28 ? 52.057 51.262 21.554 1.00 20.19 28 CYS B C 1
ATOM 2958 O O . CYS B 1 28 ? 53.210 51.655 21.400 1.00 22.05 28 CYS B O 1
ATOM 2961 N N . HIS B 1 29 ? 51.637 50.062 21.172 1.00 21.00 29 HIS B N 1
ATOM 2962 C CA . HIS B 1 29 ? 52.526 49.129 20.487 1.00 20.82 29 HIS B CA 1
ATOM 2963 C C . HIS B 1 29 ? 51.715 48.072 19.738 1.00 19.21 29 HIS B C 1
ATOM 2964 O O . HIS B 1 29 ? 50.496 47.993 19.885 1.00 19.78 29 HIS B O 1
ATOM 2971 N N . ARG B 1 30 ? 52.395 47.270 18.924 1.00 19.06 30 ARG B N 1
ATOM 2972 C CA . ARG B 1 30 ? 51.730 46.281 18.084 1.00 19.03 30 ARG B CA 1
ATOM 2973 C C . ARG B 1 30 ? 51.781 44.836 18.567 1.00 19.50 30 ARG B C 1
ATOM 2974 O O . ARG B 1 30 ? 51.345 43.942 17.851 1.00 20.12 30 ARG B O 1
ATOM 2982 N N . VAL B 1 31 ? 52.335 44.604 19.751 1.00 19.69 31 VAL B N 1
ATOM 2983 C CA . VAL B 1 31 ? 52.417 43.249 20.301 1.00 18.34 31 VAL B CA 1
ATOM 2984 C C . VAL B 1 31 ? 51.099 42.954 21.026 1.00 17.23 31 VAL B C 1
ATOM 2985 O O . VAL B 1 31 ? 50.787 43.581 22.036 1.00 18.08 31 VAL B O 1
ATOM 2989 N N . VAL B 1 32 ? 50.344 41.995 20.499 1.00 16.48 32 VAL B N 1
ATOM 2990 C CA . VAL B 1 32 ? 49.044 41.625 21.035 1.00 16.12 32 VAL B CA 1
ATOM 2991 C C . VAL B 1 32 ? 49.051 40.266 21.729 1.00 16.77 32 VAL B C 1
ATOM 2992 O O . VAL B 1 32 ? 49.734 39.335 21.287 1.00 13.69 32 VAL B O 1
ATOM 2996 N N . LEU B 1 33 ? 48.301 40.153 22.819 1.00 16.00 33 LEU B N 1
ATOM 2997 C CA . LEU B 1 33 ? 48.194 38.868 23.502 1.00 17.42 33 LEU B CA 1
ATOM 2998 C C . LEU B 1 33 ? 47.111 38.073 22.761 1.00 16.74 33 LEU B C 1
ATOM 2999 O O . LEU B 1 33 ? 45.935 38.465 22.758 1.00 16.66 33 LEU B O 1
ATOM 3004 N N . ALA B 1 34 ? 47.498 36.969 22.116 1.00 14.05 34 ALA B N 1
ATOM 3005 C CA . ALA B 1 34 ? 46.535 36.141 21.391 1.00 16.25 34 ALA B CA 1
ATOM 3006 C C . ALA B 1 34 ? 45.557 35.493 22.375 1.00 17.51 34 ALA B C 1
ATOM 3007 O O . ALA B 1 34 ? 45.851 35.379 23.567 1.00 18.63 34 ALA B O 1
ATOM 3009 N N . PRO B 1 35 ? 44.381 35.066 21.886 1.00 18.41 35 PRO B N 1
ATOM 3010 C CA . PRO B 1 35 ? 43.363 34.419 22.728 1.00 16.99 35 PRO B CA 1
ATOM 3011 C C . PRO B 1 35 ? 43.943 33.055 23.084 1.00 17.80 35 PRO B C 1
ATOM 3012 O O . PRO B 1 35 ? 44.315 32.299 22.191 1.00 17.14 35 PRO B O 1
ATOM 3016 N N . LEU B 1 36 ? 44.011 32.743 24.372 1.00 16.78 36 LEU B N 1
ATOM 3017 C CA . LEU B 1 36 ? 44.602 31.486 24.814 1.00 17.77 36 LEU B CA 1
ATOM 3018 C C . LEU B 1 36 ? 43.802 30.735 25.872 1.00 18.30 36 LEU B C 1
ATOM 3019 O O . LEU B 1 36 ? 43.744 31.164 27.024 1.00 19.19 36 LEU B O 1
ATOM 3024 N N . THR B 1 37 ? 43.212 29.612 25.477 1.00 16.47 37 THR B N 1
ATOM 3025 C CA . THR B 1 37 ? 42.451 28.765 26.396 1.00 17.14 37 THR B CA 1
ATOM 3026 C C . THR B 1 37 ? 43.456 28.093 27.338 1.00 17.10 37 THR B C 1
ATOM 3027 O O . THR B 1 37 ? 44.390 27.422 26.886 1.00 16.78 37 THR B O 1
ATOM 3031 N N . ARG B 1 38 ? 43.279 28.288 28.642 1.00 15.41 38 ARG B N 1
ATOM 3032 C CA . ARG B 1 38 ? 44.192 27.716 29.625 1.00 15.62 38 ARG B CA 1
ATOM 3033 C C . ARG B 1 38 ? 43.487 26.744 30.590 1.00 17.78 38 ARG B C 1
ATOM 3034 O O . ARG B 1 38 ? 44.110 26.202 31.497 1.00 16.90 38 ARG B O 1
ATOM 3042 N N . GLN B 1 39 ? 42.195 26.521 30.366 1.00 17.25 39 GLN B N 1
ATOM 3043 C CA . GLN B 1 39 ? 41.374 25.618 31.173 1.00 18.14 39 GLN B CA 1
ATOM 3044 C C . GLN B 1 39 ? 41.605 25.674 32.681 1.00 19.32 39 GLN B C 1
ATOM 3045 O O . GLN B 1 39 ? 41.815 24.640 33.325 1.00 16.64 39 GLN B O 1
ATOM 3051 N N . ARG B 1 40 ? 41.547 26.873 33.246 1.00 16.40 40 ARG B N 1
ATOM 3052 C CA . ARG B 1 40 ? 41.730 27.020 34.678 1.00 18.79 40 ARG B CA 1
ATOM 3053 C C . ARG B 1 40 ? 40.556 27.798 35.267 1.00 19.35 40 ARG B C 1
ATOM 3054 O O . ARG B 1 40 ? 40.648 28.347 36.360 1.00 21.44 40 ARG B O 1
ATOM 3062 N N . SER B 1 41 ? 39.442 27.826 34.534 1.00 19.24 41 SER B N 1
ATOM 3063 C CA . SER B 1 41 ? 38.239 28.533 34.980 1.00 17.55 41 SER B CA 1
ATOM 3064 C C . SER B 1 41 ? 37.251 27.490 35.490 1.00 19.09 41 SER B C 1
ATOM 3065 O O . SER B 1 41 ? 36.299 27.117 34.800 1.00 17.61 41 SER B O 1
ATOM 3068 N N . TYR B 1 42 ? 37.489 27.025 36.712 1.00 19.09 42 TYR B N 1
ATOM 3069 C CA . TYR B 1 42 ? 36.665 25.988 37.320 1.00 19.97 42 TYR B CA 1
ATOM 3070 C C . TYR B 1 42 ? 35.178 26.319 37.341 1.00 20.00 42 TYR B C 1
ATOM 3071 O O . TYR B 1 42 ? 34.780 27.452 37.624 1.00 19.54 42 TYR B O 1
ATOM 3080 N N . GLY B 1 43 ? 34.368 25.312 37.028 1.00 21.25 43 GLY B N 1
ATOM 3081 C CA . GLY B 1 43 ? 32.929 25.476 37.009 1.00 21.99 43 GLY B CA 1
ATOM 3082 C C . GLY B 1 43 ? 32.485 26.422 35.913 1.00 23.99 43 GLY B C 1
ATOM 3083 O O . GLY B 1 43 ? 31.342 26.899 35.938 1.00 20.63 43 GLY B O 1
ATOM 3084 N N . TYR B 1 44 ? 33.381 26.682 34.951 1.00 20.59 44 TYR B N 1
ATOM 3085 C CA . TYR B 1 44 ? 33.107 27.595 33.838 1.00 20.07 44 TYR B CA 1
ATOM 3086 C C . TYR B 1 44 ? 32.986 29.021 34.355 1.00 21.77 44 TYR B C 1
ATOM 3087 O O . TYR B 1 44 ? 32.361 29.877 33.732 1.00 21.07 44 TYR B O 1
ATOM 3096 N N . ILE B 1 45 ? 33.591 29.277 35.505 1.00 20.68 45 ILE B N 1
ATOM 3097 C CA . ILE B 1 45 ? 33.550 30.605 36.089 1.00 21.09 45 ILE B CA 1
ATOM 3098 C C . ILE B 1 45 ? 34.967 31.178 36.164 1.00 23.52 45 ILE B C 1
ATOM 3099 O O . ILE B 1 45 ? 35.896 30.492 36.611 1.00 22.36 45 ILE B O 1
ATOM 3104 N N . PRO B 1 46 ? 35.156 32.432 35.706 1.00 22.49 46 PRO B N 1
ATOM 3105 C CA . PRO B 1 46 ? 36.478 33.077 35.743 1.00 24.48 46 PRO B CA 1
ATOM 3106 C C . PRO B 1 46 ? 36.987 33.024 37.187 1.00 24.76 46 PRO B C 1
ATOM 3107 O O . PRO B 1 46 ? 36.208 33.223 38.124 1.00 21.05 46 PRO B O 1
ATOM 3111 N N . GLN B 1 47 ? 38.284 32.765 37.361 1.00 22.28 47 GLN B N 1
ATOM 3112 C CA . GLN B 1 47 ? 38.874 32.625 38.690 1.00 22.15 47 GLN B CA 1
ATOM 3113 C C . GLN B 1 47 ? 39.858 33.718 39.094 1.00 23.91 47 GLN B C 1
ATOM 3114 O O . GLN B 1 47 ? 40.365 34.459 38.247 1.00 24.64 47 GLN B O 1
ATOM 3120 N N . PRO B 1 48 ? 40.158 33.818 40.403 1.00 23.25 48 PRO B N 1
ATOM 3121 C CA . PRO B 1 48 ? 41.088 34.835 40.897 1.00 22.98 48 PRO B CA 1
ATOM 3122 C C . PRO B 1 48 ? 42.470 34.790 40.255 1.00 22.06 48 PRO B C 1
ATOM 3123 O O . PRO B 1 48 ? 43.072 35.835 40.024 1.00 20.18 48 PRO B O 1
ATOM 3127 N N . HIS B 1 49 ? 42.988 33.596 39.970 1.00 19.84 49 HIS B N 1
ATOM 3128 C CA . HIS B 1 49 ? 44.313 33.541 39.357 1.00 19.10 49 HIS B CA 1
ATOM 3129 C C . HIS B 1 49 ? 44.376 34.244 37.998 1.00 20.15 49 HIS B C 1
ATOM 3130 O O . HIS B 1 49 ? 45.441 34.691 37.590 1.00 18.77 49 HIS B O 1
ATOM 3137 N N . ALA B 1 50 ? 43.246 34.352 37.302 1.00 18.56 50 ALA B N 1
ATOM 3138 C CA . ALA B 1 50 ? 43.232 35.026 36.002 1.00 20.86 50 ALA B CA 1
ATOM 3139 C C . ALA B 1 50 ? 43.503 36.514 36.200 1.00 19.47 50 ALA B C 1
ATOM 3140 O O . ALA B 1 50 ? 44.018 37.194 35.306 1.00 20.27 50 ALA B O 1
ATOM 3142 N N . ILE B 1 51 ? 43.149 37.030 37.371 1.00 17.64 51 ILE B N 1
ATOM 3143 C CA . ILE B 1 51 ? 43.396 38.435 37.645 1.00 19.88 51 ILE B CA 1
ATOM 3144 C C . ILE B 1 51 ? 44.896 38.676 37.584 1.00 19.23 51 ILE B C 1
ATOM 3145 O O . ILE B 1 51 ? 45.355 39.634 36.961 1.00 19.18 51 ILE B O 1
ATOM 3150 N N . LEU B 1 52 ? 45.662 37.793 38.217 1.00 18.97 52 LEU B N 1
ATOM 3151 C CA . LEU B 1 52 ? 47.116 37.929 38.220 1.00 20.41 52 LEU B CA 1
ATOM 3152 C C . LEU B 1 52 ? 47.697 37.660 36.835 1.00 16.76 52 LEU B C 1
ATOM 3153 O O . LEU B 1 52 ? 48.577 38.381 36.375 1.00 19.46 52 LEU B O 1
ATOM 3158 N N . HIS B 1 53 ? 47.200 36.628 36.170 1.00 17.76 53 HIS B N 1
ATOM 3159 C CA . HIS B 1 53 ? 47.711 36.267 34.848 1.00 18.65 53 HIS B CA 1
ATOM 3160 C C . HIS B 1 53 ? 47.591 37.401 33.816 1.00 19.07 53 HIS B C 1
ATOM 3161 O O . HIS B 1 53 ? 48.570 37.769 33.166 1.00 16.47 53 HIS B O 1
ATOM 3168 N N . TYR B 1 54 ? 46.390 37.948 33.670 1.00 17.74 54 TYR B N 1
ATOM 3169 C CA . TYR B 1 54 ? 46.170 39.023 32.711 1.00 19.55 54 TYR B CA 1
ATOM 3170 C C . TYR B 1 54 ? 46.830 40.316 33.173 1.00 20.20 54 TYR B C 1
ATOM 3171 O O . TYR B 1 54 ? 47.315 41.099 32.354 1.00 20.66 54 TYR B O 1
ATOM 3180 N N . SER B 1 55 ? 46.866 40.539 34.481 1.00 18.84 55 SER B N 1
ATOM 3181 C CA . SER B 1 55 ? 47.505 41.738 35.015 1.00 19.78 55 SER B CA 1
ATOM 3182 C C . SER B 1 55 ? 48.990 41.713 34.668 1.00 20.30 55 SER B C 1
ATOM 3183 O O . SER B 1 55 ? 49.552 42.721 34.237 1.00 19.51 55 SER B O 1
ATOM 3186 N N . GLN B 1 56 ? 49.626 40.558 34.854 1.00 18.17 56 GLN B N 1
ATOM 3187 C CA . GLN B 1 56 ? 51.052 40.425 34.563 1.00 16.82 56 GLN B CA 1
ATOM 3188 C C . GLN B 1 56 ? 51.366 40.771 33.111 1.00 16.18 56 GLN B C 1
ATOM 3189 O O . GLN B 1 56 ? 52.452 41.265 32.804 1.00 18.98 56 GLN B O 1
ATOM 3195 N N . ARG B 1 57 ? 50.424 40.488 32.217 1.00 16.82 57 ARG B N 1
ATOM 3196 C CA . ARG B 1 57 ? 50.638 40.712 30.792 1.00 18.29 57 ARG B CA 1
ATOM 3197 C C . ARG B 1 57 ? 50.081 42.013 30.226 1.00 21.95 57 ARG B C 1
ATOM 3198 O O . ARG B 1 57 ? 50.142 42.244 29.011 1.00 20.82 57 ARG B O 1
ATOM 3206 N N . SER B 1 58 ? 49.560 42.868 31.104 1.00 19.49 58 SER B N 1
ATOM 3207 C CA . SER B 1 58 ? 48.993 44.145 30.679 1.00 20.20 58 SER B CA 1
ATOM 3208 C C . SER B 1 58 ? 50.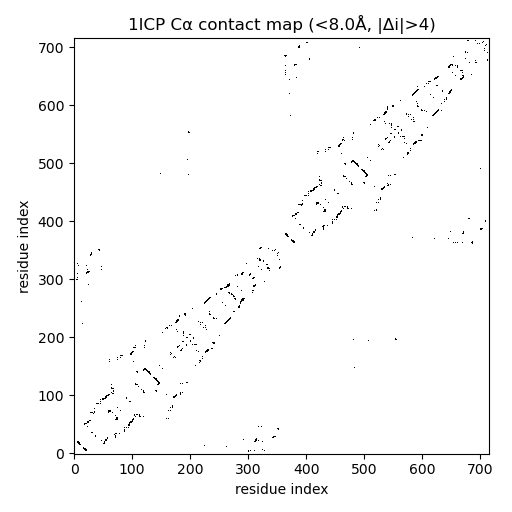044 45.249 30.556 1.00 19.13 58 SER B C 1
ATOM 3209 O O . SER B 1 58 ? 50.953 45.342 31.376 1.00 19.58 58 SER B O 1
ATOM 3212 N N . THR B 1 59 ? 49.900 46.090 29.534 1.00 19.74 59 THR B N 1
ATOM 3213 C CA . THR B 1 59 ? 50.791 47.222 29.317 1.00 19.53 59 THR B CA 1
ATOM 3214 C C . THR B 1 59 ? 49.915 48.394 28.920 1.00 20.76 59 THR B C 1
ATOM 3215 O O . THR B 1 59 ? 48.793 48.210 28.448 1.00 20.96 59 THR B O 1
ATOM 3219 N N . ASN B 1 60 ? 50.418 49.602 29.115 1.00 22.98 60 ASN B N 1
ATOM 3220 C CA . ASN B 1 60 ? 49.645 50.785 28.775 1.00 24.09 60 ASN B CA 1
ATOM 3221 C C . ASN B 1 60 ? 49.475 50.867 27.259 1.00 24.28 60 ASN B C 1
ATOM 3222 O O . ASN B 1 60 ? 50.455 50.914 26.507 1.00 24.16 60 ASN B O 1
ATOM 3227 N N . GLY B 1 61 ? 48.222 50.855 26.814 1.00 22.25 61 GLY B N 1
ATOM 3228 C CA . GLY B 1 61 ? 47.955 50.918 25.388 1.00 21.63 61 GLY B CA 1
ATOM 3229 C C . GLY B 1 61 ? 48.273 49.622 24.666 1.00 20.79 61 GLY B C 1
ATOM 3230 O O . GLY B 1 61 ? 48.491 49.619 23.461 1.00 21.82 61 GLY B O 1
ATOM 3231 N N . GLY B 1 62 ? 48.325 48.518 25.406 1.00 21.10 62 GLY B N 1
ATOM 3232 C CA . GLY B 1 62 ? 48.587 47.226 24.792 1.00 19.10 62 GLY B CA 1
ATOM 3233 C C . GLY B 1 62 ? 47.263 46.492 24.622 1.00 19.14 62 GLY B C 1
ATOM 3234 O O . GLY B 1 62 ? 46.395 46.566 25.497 1.00 18.62 62 GLY B O 1
ATOM 3235 N N . LEU B 1 63 ? 47.083 45.802 23.500 1.00 15.59 63 LEU B N 1
ATOM 3236 C CA . LEU B 1 63 ? 45.844 45.068 23.272 1.00 17.65 63 LEU B CA 1
ATOM 3237 C C . LEU B 1 63 ? 45.943 43.623 23.753 1.00 19.71 63 LEU B C 1
ATOM 3238 O O . LEU B 1 63 ? 46.880 42.892 23.399 1.00 18.37 63 LEU B O 1
ATOM 3243 N N . LEU B 1 64 ? 44.975 43.222 24.572 1.00 16.03 64 LEU B N 1
ATOM 3244 C CA . LEU B 1 64 ? 44.910 41.854 25.071 1.00 17.99 64 LEU B CA 1
ATOM 3245 C C . LEU B 1 64 ? 43.606 41.234 24.598 1.00 19.21 64 LEU B C 1
ATOM 3246 O O . LEU B 1 64 ? 42.544 41.874 24.661 1.00 20.15 64 LEU B O 1
ATOM 3251 N N . ILE B 1 65 ? 43.684 40.005 24.099 1.00 16.74 65 ILE B N 1
ATOM 3252 C CA . ILE B 1 65 ? 42.487 39.289 23.678 1.00 16.63 65 ILE B CA 1
ATOM 3253 C C . ILE B 1 65 ? 42.366 38.122 24.657 1.00 18.37 65 ILE B C 1
ATOM 3254 O O . ILE B 1 65 ? 43.264 37.281 24.747 1.00 18.30 65 ILE B O 1
ATOM 3259 N N . GLY B 1 66 ? 41.266 38.079 25.403 1.00 17.43 66 GLY B N 1
ATOM 3260 C CA . GLY B 1 66 ? 41.088 37.011 26.369 1.00 16.07 66 GLY B CA 1
ATOM 3261 C C . GLY B 1 66 ? 40.847 35.635 25.773 1.00 18.21 66 GLY B C 1
ATOM 3262 O O . GLY B 1 66 ? 40.497 35.492 24.597 1.00 17.08 66 GLY B O 1
ATOM 3263 N N . GLU B 1 67 ? 41.027 34.617 26.607 1.00 17.84 67 GLU B N 1
ATOM 3264 C CA . GLU B 1 67 ? 40.822 33.229 26.213 1.00 18.88 67 GLU B CA 1
ATOM 3265 C C . GLU B 1 67 ? 39.386 33.026 25.707 1.00 16.69 67 GLU B C 1
ATOM 3266 O O . GLU B 1 67 ? 38.477 33.771 26.086 1.00 17.43 67 GLU B O 1
ATOM 3272 N N . ALA B 1 68 ? 39.183 32.005 24.873 1.00 14.12 68 ALA B N 1
ATOM 3273 C CA . ALA B 1 68 ? 37.859 31.711 24.329 1.00 15.69 68 ALA B CA 1
ATOM 3274 C C . ALA B 1 68 ? 36.845 31.635 25.478 1.00 19.38 68 ALA B C 1
ATOM 3275 O O . ALA B 1 68 ? 37.034 30.892 26.445 1.00 15.70 68 ALA B O 1
ATOM 3277 N N . THR B 1 69 ? 35.779 32.422 25.374 1.00 19.52 69 THR B N 1
ATOM 3278 C CA . THR B 1 69 ? 34.758 32.482 26.421 1.00 19.30 69 THR B CA 1
ATOM 3279 C C . THR B 1 69 ? 33.406 32.034 25.865 1.00 17.78 69 THR B C 1
ATOM 3280 O O . THR B 1 69 ? 32.872 32.635 24.926 1.00 15.41 69 THR B O 1
ATOM 3284 N N . VAL B 1 70 ? 32.877 30.964 26.458 1.00 17.90 70 VAL B N 1
ATOM 3285 C CA . VAL B 1 70 ? 31.622 30.339 26.051 1.00 19.00 70 VAL B CA 1
ATOM 3286 C C . VAL B 1 70 ? 30.389 31.232 26.182 1.00 18.51 70 VAL B C 1
ATOM 3287 O O . VAL B 1 70 ? 30.121 31.791 27.236 1.00 18.89 70 VAL B O 1
ATOM 3291 N N . ILE B 1 71 ? 29.623 31.321 25.106 1.00 19.50 71 ILE B N 1
ATOM 3292 C CA . ILE B 1 71 ? 28.444 32.181 25.079 1.00 22.57 71 ILE B CA 1
ATOM 3293 C C . ILE B 1 71 ? 27.157 31.598 25.668 1.00 22.80 71 ILE B C 1
ATOM 3294 O O . ILE B 1 71 ? 26.226 32.344 25.965 1.00 25.16 71 ILE B O 1
ATOM 3299 N N . SER B 1 72 ? 27.094 30.281 25.832 1.00 20.33 72 SER B N 1
ATOM 3300 C CA . SER B 1 72 ? 25.886 29.658 26.368 1.00 20.16 72 SER B CA 1
ATOM 3301 C C . SER B 1 72 ? 26.144 28.221 26.789 1.00 23.65 72 SER B C 1
ATOM 3302 O O . SER B 1 72 ? 27.198 27.664 26.481 1.00 21.32 72 SER B O 1
ATOM 3305 N N . GLU B 1 73 ? 25.162 27.612 27.458 1.00 24.77 73 GLU B N 1
ATOM 3306 C CA . GLU B 1 73 ? 25.279 26.229 27.926 1.00 24.44 73 GLU B CA 1
ATOM 3307 C C . GLU B 1 73 ? 25.590 25.209 26.837 1.00 24.01 73 GLU B C 1
ATOM 3308 O O . GLU B 1 73 ? 26.257 24.209 27.096 1.00 27.17 73 GLU B O 1
ATOM 3314 N N . THR B 1 74 ? 25.117 25.439 25.618 1.00 20.49 74 THR B N 1
ATOM 3315 C CA . THR B 1 74 ? 25.388 24.471 24.560 1.00 19.82 74 THR B CA 1
ATOM 3316 C C . THR B 1 74 ? 26.747 24.671 23.896 1.00 20.09 74 THR B C 1
ATOM 3317 O O . THR B 1 74 ? 27.136 23.871 23.047 1.00 21.85 74 THR B O 1
ATOM 3321 N N . GLY B 1 75 ? 27.470 25.721 24.289 1.00 21.87 75 GLY B N 1
ATOM 3322 C CA . GLY B 1 75 ? 28.773 25.991 23.696 1.00 19.11 75 GLY B CA 1
ATOM 3323 C C . GLY B 1 75 ? 29.974 25.362 24.386 1.00 21.49 75 GLY B C 1
ATOM 3324 O O . GLY B 1 75 ? 31.120 25.634 24.009 1.00 19.37 75 GLY B O 1
ATOM 3325 N N . ILE B 1 76 ? 29.725 24.518 25.384 1.00 18.27 76 ILE B N 1
ATOM 3326 C CA . ILE B 1 76 ? 30.799 23.868 26.131 1.00 18.72 76 ILE B CA 1
ATOM 3327 C C . ILE B 1 76 ? 31.293 22.573 25.477 1.00 20.27 76 ILE B C 1
ATOM 3328 O O . ILE B 1 76 ? 30.509 21.683 25.136 1.00 22.30 76 ILE B O 1
ATOM 3333 N N . GLY B 1 77 ? 32.603 22.470 25.309 1.00 18.38 77 GLY B N 1
ATOM 3334 C CA . GLY B 1 77 ? 33.171 21.269 24.728 1.00 21.24 77 GLY B CA 1
ATOM 3335 C C . GLY B 1 77 ? 34.432 20.871 25.477 1.00 21.06 77 GLY B C 1
ATOM 3336 O O . GLY B 1 77 ? 35.107 19.917 25.112 1.00 23.27 77 GLY B O 1
ATOM 3337 N N . TYR B 1 78 ? 34.745 21.602 26.540 1.00 21.11 78 TYR B N 1
ATOM 3338 C CA . TYR B 1 78 ? 35.948 21.337 27.315 1.00 22.68 78 TYR B CA 1
ATOM 3339 C C . TYR B 1 78 ? 35.708 21.760 28.746 1.00 24.02 78 TYR B C 1
ATOM 3340 O O . TYR B 1 78 ? 34.928 22.678 29.011 1.00 21.42 78 TYR B O 1
ATOM 3349 N N . LYS B 1 79 ? 36.386 21.109 29.679 1.00 23.49 79 LYS B N 1
ATOM 3350 C CA . LYS B 1 79 ? 36.197 21.496 31.062 1.00 24.98 79 LYS B CA 1
ATOM 3351 C C . LYS B 1 79 ? 37.048 22.685 31.462 1.00 23.39 79 LYS B C 1
ATOM 3352 O O . LYS B 1 79 ? 38.097 22.959 30.876 1.00 22.53 79 LYS B O 1
ATOM 3358 N N . ASP B 1 80 ? 36.546 23.413 32.448 1.00 21.83 80 ASP B N 1
ATOM 3359 C CA . ASP B 1 80 ? 37.242 24.545 33.022 1.00 20.62 80 ASP B CA 1
ATOM 3360 C C . ASP B 1 80 ? 37.514 25.757 32.120 1.00 20.61 80 ASP B C 1
ATOM 3361 O O . ASP B 1 80 ? 38.467 26.497 32.352 1.00 19.25 80 ASP B O 1
ATOM 3366 N N . VAL B 1 81 ? 36.676 25.954 31.102 1.00 18.56 81 VAL B N 1
ATOM 3367 C CA . VAL B 1 81 ? 36.806 27.111 30.220 1.00 17.13 81 VAL B CA 1
ATOM 3368 C C . VAL B 1 81 ? 35.757 28.115 30.708 1.00 18.65 81 VAL B C 1
ATOM 3369 O O . VAL B 1 81 ? 34.653 27.738 31.101 1.00 19.17 81 VAL B O 1
ATOM 3373 N N . PRO B 1 82 ? 36.093 29.407 30.696 1.00 17.26 82 PRO B N 1
ATOM 3374 C CA . PRO B 1 82 ? 35.137 30.412 31.165 1.00 18.13 82 PRO B CA 1
ATOM 3375 C C . PRO B 1 82 ? 33.945 30.640 30.256 1.00 19.10 82 PRO B C 1
ATOM 3376 O O . PRO B 1 82 ? 34.033 30.458 29.045 1.00 16.20 82 PRO B O 1
ATOM 3380 N N . GLY B 1 83 ? 32.828 31.032 30.864 1.00 19.28 83 GLY B N 1
ATOM 3381 C CA . GLY B 1 83 ? 31.621 31.326 30.110 1.00 18.63 83 GLY B CA 1
ATOM 3382 C C . GLY B 1 83 ? 31.212 32.755 30.434 1.00 18.06 83 GLY B C 1
ATOM 3383 O O . GLY B 1 83 ? 31.795 33.389 31.308 1.00 18.72 83 GLY B O 1
ATOM 3384 N N . ILE B 1 84 ? 30.227 33.289 29.731 1.00 20.63 84 ILE B N 1
ATOM 3385 C CA . ILE B 1 84 ? 29.809 34.645 30.031 1.00 21.19 84 ILE B CA 1
ATOM 3386 C C . ILE B 1 84 ? 28.313 34.814 29.785 1.00 21.97 84 ILE B C 1
ATOM 3387 O O . ILE B 1 84 ? 27.861 35.872 29.357 1.00 22.07 84 ILE B O 1
ATOM 3392 N N . TRP B 1 85 ? 27.547 33.757 30.066 1.00 22.55 85 TRP B N 1
ATOM 3393 C CA . TRP B 1 85 ? 26.097 33.809 29.895 1.00 24.95 85 TRP B CA 1
ATOM 3394 C C . TRP B 1 85 ? 25.339 33.995 31.221 1.00 25.93 85 TRP B C 1
ATOM 3395 O O . TRP B 1 85 ? 24.149 34.296 31.213 1.00 25.41 85 TRP B O 1
ATOM 3406 N N . THR B 1 86 ? 26.018 33.828 32.354 1.00 25.70 86 THR B N 1
ATOM 3407 C CA . THR B 1 86 ? 25.346 34.002 33.646 1.00 27.57 86 THR B CA 1
ATOM 3408 C C . THR B 1 86 ? 25.830 35.230 34.404 1.00 28.60 86 THR B C 1
ATOM 3409 O O . THR B 1 86 ? 26.949 35.717 34.196 1.00 28.73 86 THR B O 1
ATOM 3413 N N . LYS B 1 87 ? 24.985 35.719 35.305 1.00 30.72 87 LYS B N 1
ATOM 3414 C CA . LYS B 1 87 ? 25.328 36.875 36.119 1.00 29.60 87 LYS B CA 1
ATOM 3415 C C . LYS B 1 87 ? 26.591 36.569 36.914 1.00 27.72 87 LYS B C 1
ATOM 3416 O O . LYS B 1 87 ? 27.458 37.432 37.096 1.00 28.54 87 LYS B O 1
ATOM 3422 N N . GLU B 1 88 ? 26.691 35.332 37.385 1.00 25.27 88 GLU B N 1
ATOM 3423 C CA . GLU B 1 88 ? 27.840 34.892 38.173 1.00 25.63 88 GLU B CA 1
ATOM 3424 C C . GLU B 1 88 ? 29.151 35.001 37.379 1.00 24.61 88 GLU B C 1
ATOM 3425 O O . GLU B 1 88 ? 30.170 35.470 37.906 1.00 23.95 88 GLU B O 1
ATOM 3431 N N . GLN B 1 89 ? 29.131 34.566 36.121 1.00 22.55 89 GLN B N 1
ATOM 3432 C CA . GLN B 1 89 ? 30.332 34.653 35.284 1.00 22.96 89 GLN B CA 1
ATOM 3433 C C . GLN B 1 89 ? 30.674 36.117 34.994 1.00 22.92 89 GLN B C 1
ATOM 3434 O O . GLN B 1 89 ? 31.841 36.499 35.023 1.00 22.92 89 GLN B O 1
ATOM 3440 N N . VAL B 1 90 ? 29.662 36.943 34.732 1.00 21.42 90 VAL B N 1
ATOM 3441 C CA . VAL B 1 90 ? 29.905 38.361 34.460 1.00 22.10 90 VAL B CA 1
ATOM 3442 C C . VAL B 1 90 ? 30.604 39.055 35.633 1.00 23.39 90 VAL B C 1
ATOM 3443 O O . VAL B 1 90 ? 31.574 39.794 35.447 1.00 22.74 90 VAL B O 1
ATOM 3447 N N . GLU B 1 91 ? 30.118 38.813 36.845 1.00 24.81 91 GLU B N 1
ATOM 3448 C CA . GLU B 1 91 ? 30.722 39.411 38.027 1.00 24.25 91 GLU B CA 1
ATOM 3449 C C . GLU B 1 91 ? 32.147 38.907 38.240 1.00 24.43 91 GLU B C 1
ATOM 3450 O O . GLU B 1 91 ? 33.006 39.653 38.713 1.00 23.50 91 GLU B O 1
ATOM 3456 N N . ALA B 1 92 ? 32.397 37.643 37.899 1.00 22.25 92 ALA B N 1
ATOM 3457 C CA . ALA B 1 92 ? 33.734 37.070 38.061 1.00 21.05 92 ALA B CA 1
ATOM 3458 C C . ALA B 1 92 ? 34.739 37.680 37.069 1.00 21.34 92 ALA B C 1
ATOM 3459 O O . ALA B 1 92 ? 35.935 37.756 37.357 1.00 22.16 92 ALA B O 1
ATOM 3461 N N . TRP B 1 93 ? 34.258 38.112 35.906 1.00 21.70 93 TRP B N 1
ATOM 3462 C CA . TRP B 1 93 ? 35.133 38.727 34.908 1.00 20.15 93 TRP B CA 1
ATOM 3463 C C . TRP B 1 93 ? 35.576 40.136 35.301 1.00 22.28 93 TRP B C 1
ATOM 3464 O O . TRP B 1 93 ? 36.668 40.569 34.946 1.00 23.16 93 TRP B O 1
ATOM 3475 N N . LYS B 1 94 ? 34.718 40.853 36.022 1.00 21.05 94 LYS B N 1
ATOM 3476 C CA . LYS B 1 94 ? 35.007 42.220 36.428 1.00 21.63 94 LYS B CA 1
ATOM 3477 C C . LYS B 1 94 ? 36.377 42.495 37.063 1.00 21.78 94 LYS B C 1
ATOM 3478 O O . LYS B 1 94 ? 37.108 43.373 36.601 1.00 23.37 94 LYS B O 1
ATOM 3484 N N . PRO B 1 95 ? 36.749 41.758 38.124 1.00 21.30 95 PRO B N 1
ATOM 3485 C CA . PRO B 1 95 ? 38.058 42.017 38.736 1.00 22.93 95 PRO B CA 1
ATOM 3486 C C . PRO B 1 95 ? 39.224 41.770 37.772 1.00 22.39 95 PRO B C 1
ATOM 3487 O O . PRO B 1 95 ? 40.282 42.396 37.884 1.00 21.33 95 PRO B O 1
ATOM 3491 N N . ILE B 1 96 ? 39.036 40.836 36.845 1.00 22.23 96 ILE B N 1
ATOM 3492 C CA . ILE B 1 96 ? 40.089 40.523 35.883 1.00 21.94 96 ILE B CA 1
ATOM 3493 C C . ILE B 1 96 ? 40.213 41.693 34.916 1.00 22.69 96 ILE B C 1
ATOM 3494 O O . ILE B 1 96 ? 41.313 42.194 34.663 1.00 22.63 96 ILE B O 1
ATOM 3499 N N . VAL B 1 97 ? 39.076 42.134 34.387 1.00 21.48 97 VAL B N 1
ATOM 3500 C CA . VAL B 1 97 ? 39.055 43.263 33.468 1.00 20.94 97 VAL B CA 1
ATOM 3501 C C . VAL B 1 97 ? 39.653 44.497 34.136 1.00 22.99 97 VAL B C 1
ATOM 3502 O O . VAL B 1 97 ? 40.507 45.171 33.555 1.00 20.43 97 VAL B O 1
ATOM 3506 N N . ASP B 1 98 ? 39.211 44.792 35.360 1.00 24.96 98 ASP B N 1
ATOM 3507 C CA . ASP B 1 98 ? 39.715 45.960 36.082 1.00 23.83 98 ASP B CA 1
ATOM 3508 C C . ASP B 1 98 ? 41.240 45.953 36.250 1.00 21.24 98 ASP B C 1
ATOM 3509 O O . ASP B 1 98 ? 41.884 46.997 36.170 1.00 22.62 98 ASP B O 1
ATOM 3514 N N . ALA B 1 99 ? 41.816 44.781 36.493 1.00 21.90 99 ALA B N 1
ATOM 3515 C CA . ALA B 1 99 ? 43.265 44.687 36.679 1.00 22.95 99 ALA B CA 1
ATOM 3516 C C . ALA B 1 99 ? 43.992 45.041 35.386 1.00 21.66 99 ALA B C 1
ATOM 3517 O O . ALA B 1 99 ? 45.049 45.674 35.413 1.00 22.08 99 ALA B O 1
ATOM 3519 N N . VAL B 1 100 ? 43.429 44.621 34.256 1.00 19.09 100 VAL B N 1
ATOM 3520 C CA . VAL B 1 100 ? 44.028 44.930 32.962 1.00 20.20 100 VAL B CA 1
ATOM 3521 C C . VAL B 1 100 ? 43.947 46.440 32.744 1.00 20.70 100 VAL B C 1
ATOM 3522 O O . VAL B 1 100 ? 44.918 47.076 32.317 1.00 21.39 100 VAL B O 1
ATOM 3526 N N . HIS B 1 101 ? 42.795 47.016 33.073 1.00 20.68 101 HIS B N 1
ATOM 3527 C CA . HIS B 1 101 ? 42.597 48.451 32.913 1.00 24.27 101 HIS B CA 1
ATOM 3528 C C . HIS B 1 101 ? 43.475 49.267 33.846 1.00 25.11 101 HIS B C 1
ATOM 3529 O O . HIS B 1 101 ? 43.881 50.379 33.501 1.00 23.49 101 HIS B O 1
ATOM 3536 N N . ALA B 1 102 ? 43.767 48.721 35.026 1.00 25.13 102 ALA B N 1
ATOM 3537 C CA . ALA B 1 102 ? 44.604 49.431 35.988 1.00 25.22 102 ALA B CA 1
ATOM 3538 C C . ALA B 1 102 ? 45.980 49.712 35.400 1.00 24.12 102 ALA B C 1
ATOM 3539 O O . ALA B 1 102 ? 46.656 50.644 35.818 1.00 23.50 102 ALA B O 1
ATOM 3541 N N . LYS B 1 103 ? 46.402 48.902 34.436 1.00 22.95 103 LYS B N 1
ATOM 3542 C CA . LYS B 1 103 ? 47.704 49.118 33.814 1.00 23.24 103 LYS B CA 1
ATOM 3543 C C . LYS B 1 103 ? 47.553 49.741 32.434 1.00 22.57 103 LYS B C 1
ATOM 3544 O O . LYS B 1 103 ? 48.517 49.814 31.676 1.00 23.64 103 LYS B O 1
ATOM 3550 N N . GLY B 1 104 ? 46.333 50.171 32.118 1.00 20.88 104 GLY B N 1
ATOM 3551 C CA . GLY B 1 104 ? 46.059 50.821 30.844 1.00 22.95 104 GLY B CA 1
ATOM 3552 C C . GLY B 1 104 ? 45.922 49.937 29.615 1.00 21.92 104 GLY B C 1
ATOM 3553 O O . GLY B 1 104 ? 46.083 50.404 28.489 1.00 23.37 104 GLY B O 1
ATOM 3554 N N . GLY B 1 105 ? 45.625 48.660 29.807 1.00 21.68 105 GLY B N 1
ATOM 3555 C CA . GLY B 1 105 ? 45.491 47.793 28.653 1.00 20.90 105 GLY B CA 1
ATOM 3556 C C . GLY B 1 105 ? 44.102 47.848 28.056 1.00 22.73 105 GLY B C 1
ATOM 3557 O O . GLY B 1 105 ? 43.151 48.248 28.730 1.00 22.77 105 GLY B O 1
ATOM 3558 N N . ILE B 1 106 ? 44.000 47.470 26.783 1.00 20.82 106 ILE B N 1
ATOM 3559 C CA . ILE B 1 106 ? 42.735 47.403 26.068 1.00 21.13 106 ILE B CA 1
ATOM 3560 C C . ILE B 1 106 ? 42.434 45.913 26.046 1.00 22.15 106 ILE B C 1
ATOM 3561 O O . ILE B 1 106 ? 43.258 45.113 25.589 1.00 21.03 106 ILE B O 1
ATOM 3566 N N . PHE B 1 107 ? 41.250 45.553 26.536 1.00 20.37 107 PHE B N 1
ATOM 3567 C CA . PHE B 1 107 ? 40.856 44.156 26.689 1.00 18.36 107 PHE B CA 1
ATOM 3568 C C . PHE B 1 107 ? 39.637 43.726 25.872 1.00 18.96 107 PHE B C 1
ATOM 3569 O O . PHE B 1 107 ? 38.536 44.256 26.048 1.00 18.73 107 PHE B O 1
ATOM 3577 N N . PHE B 1 108 ? 39.835 42.766 24.972 1.00 17.77 108 PHE B N 1
ATOM 3578 C CA . PHE B 1 108 ? 38.733 42.242 24.181 1.00 18.17 108 PHE B CA 1
ATOM 3579 C C . PHE B 1 108 ? 38.394 40.827 24.636 1.00 19.60 108 PHE B C 1
ATOM 3580 O O . PHE B 1 108 ? 39.288 39.996 24.838 1.00 18.24 108 PHE B O 1
ATOM 3588 N N . CYS B 1 109 ? 37.099 40.556 24.793 1.00 16.23 109 CYS B N 1
ATOM 3589 C CA . CYS B 1 109 ? 36.638 39.232 25.187 1.00 17.86 109 CYS B CA 1
ATOM 3590 C C . CYS B 1 109 ? 36.377 38.385 23.940 1.00 17.55 109 CYS B C 1
ATOM 3591 O O . CYS B 1 109 ? 35.619 38.796 23.058 1.00 19.50 109 CYS B O 1
ATOM 3594 N N . GLN B 1 110 ? 37.008 37.216 23.831 1.00 17.43 110 GLN B N 1
ATOM 3595 C CA . GLN B 1 110 ? 36.734 36.384 22.661 1.00 16.58 110 GLN B CA 1
ATOM 3596 C C . GLN B 1 110 ? 35.491 35.541 22.973 1.00 17.91 110 GLN B C 1
ATOM 3597 O O . GLN B 1 110 ? 35.487 34.769 23.936 1.00 18.25 110 GLN B O 1
ATOM 3603 N N . ILE B 1 111 ? 34.432 35.703 22.179 1.00 17.66 111 ILE B N 1
ATOM 3604 C CA . ILE B 1 111 ? 33.198 34.953 22.412 1.00 18.95 111 ILE B CA 1
ATOM 3605 C C . ILE B 1 111 ? 33.136 33.751 21.483 1.00 18.45 111 ILE B C 1
ATOM 3606 O O . ILE B 1 111 ? 33.317 33.864 20.261 1.00 16.03 111 ILE B O 1
ATOM 3611 N N . TRP B 1 112 ? 32.828 32.613 22.099 1.00 17.01 112 TRP B N 1
ATOM 3612 C CA . TRP B 1 112 ? 32.900 31.305 21.463 1.00 19.81 112 TRP B CA 1
ATOM 3613 C C . TRP B 1 112 ? 31.771 30.292 21.699 1.00 19.85 112 TRP B C 1
ATOM 3614 O O . TRP B 1 112 ? 31.108 30.297 22.742 1.00 18.50 112 TRP B O 1
ATOM 3625 N N . HIS B 1 113 ? 31.559 29.439 20.697 1.00 18.74 113 HIS B N 1
ATOM 3626 C CA . HIS B 1 113 ? 30.598 28.340 20.767 1.00 19.74 113 HIS B CA 1
ATOM 3627 C C . HIS B 1 113 ? 31.269 27.206 19.990 1.00 18.97 113 HIS B C 1
ATOM 3628 O O . HIS B 1 113 ? 31.617 27.379 18.828 1.00 20.12 113 HIS B O 1
ATOM 3635 N N . VAL B 1 114 ? 31.462 26.056 20.632 1.00 18.66 114 VAL B N 1
ATOM 3636 C CA . VAL B 1 114 ? 32.139 24.931 19.989 1.00 19.41 114 VAL B CA 1
ATOM 3637 C C . VAL B 1 114 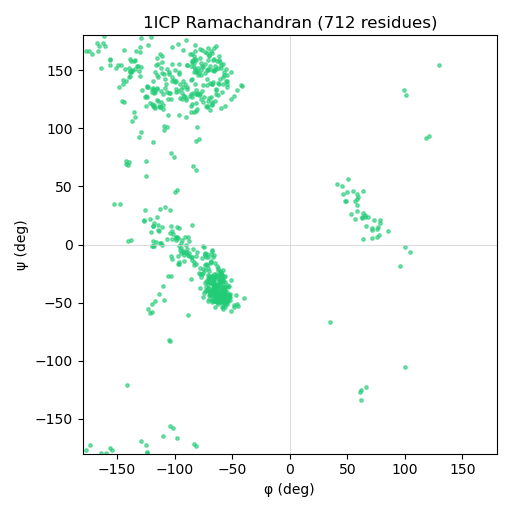? 31.345 24.211 18.913 1.00 19.28 114 VAL B C 1
ATOM 3638 O O . VAL B 1 114 ? 31.913 23.475 18.109 1.00 17.46 114 VAL B O 1
ATOM 3642 N N . GLY B 1 115 ? 30.032 24.403 18.893 1.00 17.48 115 GLY B N 1
ATOM 3643 C CA . GLY B 1 115 ? 29.241 23.699 17.908 1.00 16.55 115 GLY B CA 1
ATOM 3644 C C . GLY B 1 115 ? 29.381 22.197 18.100 1.00 19.64 115 GLY B C 1
ATOM 3645 O O . GLY B 1 115 ? 29.184 21.690 19.209 1.00 18.09 115 GLY B O 1
ATOM 3646 N N . ARG B 1 116 ? 29.738 21.482 17.035 1.00 17.58 116 ARG B N 1
ATOM 3647 C CA . ARG B 1 116 ? 29.874 20.031 17.112 1.00 21.07 116 ARG B CA 1
ATOM 3648 C C . ARG B 1 116 ? 31.083 19.499 17.884 1.00 22.30 116 ARG B C 1
ATOM 3649 O O . ARG B 1 116 ? 31.180 18.289 18.115 1.00 23.18 116 ARG B O 1
ATOM 3657 N N . VAL B 1 117 ? 32.002 20.370 18.281 1.00 19.73 117 VAL B N 1
ATOM 3658 C CA . VAL B 1 117 ? 33.178 19.905 19.013 1.00 18.65 117 VAL B CA 1
ATOM 3659 C C . VAL B 1 117 ? 32.828 19.785 20.494 1.00 18.62 117 VAL B C 1
ATOM 3660 O O . VAL B 1 117 ? 33.336 20.520 21.334 1.00 18.27 117 VAL B O 1
ATOM 3664 N N . SER B 1 118 ? 31.954 18.833 20.801 1.00 19.17 118 SER B N 1
ATOM 3665 C CA . SER B 1 118 ? 31.502 18.625 22.163 1.00 20.92 118 SER B CA 1
ATOM 3666 C C . SER B 1 118 ? 31.010 17.187 22.334 1.00 21.20 118 SER B C 1
ATOM 3667 O O . SER B 1 118 ? 31.114 16.363 21.420 1.00 20.92 118 SER B O 1
ATOM 3670 N N . ASN B 1 119 ? 30.468 16.907 23.513 1.00 22.75 119 ASN B N 1
ATOM 3671 C CA . ASN B 1 119 ? 29.930 15.599 23.859 1.00 21.89 119 ASN B CA 1
ATOM 3672 C C . ASN B 1 119 ? 28.637 15.867 24.635 1.00 23.43 119 ASN B C 1
ATOM 3673 O O . ASN B 1 119 ? 28.522 16.887 25.315 1.00 21.78 119 ASN B O 1
ATOM 3678 N N . LYS B 1 120 ? 27.667 14.966 24.532 1.00 22.95 120 LYS B N 1
ATOM 3679 C CA . LYS B 1 120 ? 26.406 15.136 25.246 1.00 24.25 120 LYS B CA 1
ATOM 3680 C C . LYS B 1 120 ? 26.611 15.305 26.763 1.00 24.48 120 LYS B C 1
ATOM 3681 O O . LYS B 1 120 ? 25.798 15.940 27.441 1.00 23.65 120 LYS B O 1
ATOM 3687 N N . ASP B 1 121 ? 27.700 14.760 27.300 1.00 23.79 121 ASP B N 1
ATOM 3688 C CA . ASP B 1 121 ? 27.962 14.910 28.730 1.00 26.44 121 ASP B CA 1
ATOM 3689 C C . ASP B 1 121 ? 28.301 16.350 29.104 1.00 25.41 121 ASP B C 1
ATOM 3690 O O . ASP B 1 121 ? 28.293 16.710 30.281 1.00 25.41 121 ASP B O 1
ATOM 3695 N N . PHE B 1 122 ? 28.611 17.175 28.108 1.00 23.69 122 PHE B N 1
ATOM 3696 C CA . PHE B 1 122 ? 28.919 18.582 28.369 1.00 24.64 122 PHE B CA 1
ATOM 3697 C C . PHE B 1 122 ? 27.647 19.396 28.146 1.00 24.41 122 PHE B C 1
ATOM 3698 O O . PHE B 1 122 ? 27.550 20.543 28.564 1.00 25.29 122 PHE B O 1
ATOM 3706 N N . GLN B 1 123 ? 26.670 18.784 27.488 1.00 25.15 123 GLN B N 1
ATOM 3707 C CA . GLN B 1 123 ? 25.425 19.467 27.146 1.00 26.68 123 GLN B CA 1
ATOM 3708 C C . GLN B 1 123 ? 24.322 19.392 28.192 1.00 30.14 123 GLN B C 1
ATOM 3709 O O . GLN B 1 123 ? 24.260 18.446 28.982 1.00 29.56 123 GLN B O 1
ATOM 3715 N N . PRO B 1 124 ? 23.417 20.388 28.190 1.00 31.02 124 PRO B N 1
ATOM 3716 C CA . PRO B 1 124 ? 22.300 20.437 29.135 1.00 32.01 124 PRO B CA 1
ATOM 3717 C C . PRO B 1 124 ? 21.395 19.238 28.874 1.00 32.84 124 PRO B C 1
ATOM 3718 O O . PRO B 1 124 ? 21.069 18.941 27.721 1.00 33.91 124 PRO B O 1
ATOM 3722 N N . ASN B 1 125 ? 21.007 18.540 29.935 1.00 32.58 125 ASN B N 1
ATOM 3723 C CA . ASN B 1 125 ? 20.121 17.388 29.810 1.00 32.00 125 ASN B CA 1
ATOM 3724 C C . ASN B 1 125 ? 20.658 16.308 28.876 1.00 31.91 125 ASN B C 1
ATOM 3725 O O . ASN B 1 125 ? 19.895 15.489 28.366 1.00 31.93 125 ASN B O 1
ATOM 3730 N N . GLY B 1 126 ? 21.970 16.303 28.658 1.00 30.70 126 GLY B N 1
ATOM 3731 C CA . GLY B 1 126 ? 22.566 15.312 27.780 1.00 28.09 126 GLY B CA 1
ATOM 3732 C C . GLY B 1 126 ? 22.137 15.438 26.327 1.00 28.72 126 GLY B C 1
ATOM 3733 O O . GLY B 1 126 ? 22.171 14.459 25.576 1.00 28.44 126 GLY B O 1
ATOM 3734 N N . GLU B 1 127 ? 21.736 16.639 25.919 1.00 26.68 127 GLU B N 1
ATOM 3735 C CA . GLU B 1 127 ? 21.310 16.865 24.537 1.00 29.42 127 GLU B CA 1
ATOM 3736 C C . GLU B 1 127 ? 22.481 16.746 23.567 1.00 27.82 127 GLU B C 1
ATOM 3737 O O . GLU B 1 127 ? 23.642 16.723 23.974 1.00 29.02 127 GLU B O 1
ATOM 3743 N N . ASP B 1 128 ? 22.182 16.651 22.281 1.00 27.31 128 ASP B N 1
ATOM 3744 C CA . ASP B 1 128 ? 23.249 16.557 21.298 1.00 25.74 128 ASP B CA 1
ATOM 3745 C C . ASP B 1 128 ? 23.807 17.942 20.998 1.00 25.84 128 ASP B C 1
ATOM 3746 O O . ASP B 1 128 ? 23.095 18.948 21.085 1.00 25.81 128 ASP B O 1
ATOM 3751 N N . PRO B 1 129 ? 25.102 18.010 20.660 1.00 22.73 129 PRO B N 1
ATOM 3752 C CA . PRO B 1 129 ? 25.752 19.276 20.330 1.00 21.48 129 PRO B CA 1
ATOM 3753 C C . PRO B 1 129 ? 25.055 19.795 19.073 1.00 19.88 129 PRO B C 1
ATOM 3754 O O . PRO B 1 129 ? 24.451 19.008 18.338 1.00 20.48 129 PRO B O 1
ATOM 3758 N N . ILE B 1 130 ? 25.128 21.097 18.816 1.00 19.30 130 ILE B N 1
ATOM 3759 C CA . ILE B 1 130 ? 24.499 21.652 17.615 1.00 21.23 130 ILE B CA 1
ATOM 3760 C C . ILE B 1 130 ? 25.546 22.036 16.570 1.00 22.54 130 ILE B C 1
ATOM 3761 O O . ILE B 1 130 ? 26.682 22.383 16.907 1.00 19.05 130 ILE B O 1
ATOM 3766 N N . SER B 1 131 ? 25.157 21.975 15.299 1.00 20.30 131 SER B N 1
ATOM 3767 C CA . SER B 1 131 ? 26.064 22.317 14.212 1.00 20.53 131 SER B CA 1
ATOM 3768 C C . SER B 1 131 ? 25.309 22.562 12.902 1.00 22.04 131 SER B C 1
ATOM 3769 O O . SER B 1 131 ? 24.079 22.456 12.834 1.00 23.83 131 SER B O 1
ATOM 3772 N N . CYS B 1 132 ? 26.060 22.873 11.853 1.00 20.70 132 CYS B N 1
ATOM 3773 C CA . CYS B 1 132 ? 25.468 23.112 10.548 1.00 22.72 132 CYS B CA 1
ATOM 3774 C C . CYS B 1 132 ? 25.198 21.763 9.877 1.00 22.81 132 CYS B C 1
ATOM 3775 O O . CYS B 1 132 ? 24.434 21.675 8.910 1.00 23.66 132 CYS B O 1
ATOM 3778 N N . THR B 1 133 ? 25.835 20.721 10.406 1.00 23.36 133 THR B N 1
ATOM 3779 C CA . THR B 1 133 ? 25.746 19.364 9.868 1.00 21.48 133 THR B CA 1
ATOM 3780 C C . THR B 1 133 ? 25.412 18.369 10.977 1.00 23.76 133 THR B C 1
ATOM 3781 O O . THR B 1 133 ? 25.417 18.728 12.161 1.00 24.04 133 THR B O 1
ATOM 3785 N N . ASP B 1 134 ? 25.100 17.127 10.603 1.00 22.88 134 ASP B N 1
ATOM 3786 C CA . ASP B 1 134 ? 24.823 16.104 11.609 1.00 21.90 134 ASP B CA 1
ATOM 3787 C C . ASP B 1 134 ? 25.991 15.138 11.692 1.00 22.69 134 ASP B C 1
ATOM 3788 O O . ASP B 1 134 ? 25.938 14.143 12.421 1.00 23.45 134 ASP B O 1
ATOM 3793 N N . ARG B 1 135 ? 27.053 15.436 10.945 1.00 22.61 135 ARG B N 1
ATOM 3794 C CA . ARG B 1 135 ? 28.250 14.605 10.963 1.00 24.77 135 ARG B CA 1
ATOM 3795 C C . ARG B 1 135 ? 29.121 14.949 12.168 1.00 23.75 135 ARG B C 1
ATOM 3796 O O . ARG B 1 135 ? 29.378 16.120 12.448 1.00 23.65 135 ARG B O 1
ATOM 3804 N N . GLY B 1 136 ? 29.570 13.917 12.879 1.00 23.23 136 GLY B N 1
ATOM 3805 C CA . GLY B 1 136 ? 30.397 14.128 14.056 1.00 24.18 136 GLY B CA 1
ATOM 3806 C C . GLY B 1 136 ? 31.887 13.999 13.804 1.00 24.72 136 GLY B C 1
ATOM 3807 O O . GLY B 1 136 ? 32.317 13.598 12.722 1.00 21.95 136 GLY B O 1
ATOM 3808 N N . LEU B 1 137 ? 32.677 14.342 14.815 1.00 23.75 137 LEU B N 1
ATOM 3809 C CA . LEU B 1 137 ? 34.133 14.257 14.725 1.00 23.05 137 LEU B CA 1
ATOM 3810 C C . LEU B 1 137 ? 34.631 12.882 15.155 1.00 23.27 137 LEU B C 1
ATOM 3811 O O . LEU B 1 137 ? 33.977 12.201 15.938 1.00 22.90 137 LEU B O 1
ATOM 3816 N N . THR B 1 138 ? 35.795 12.479 14.647 1.00 21.15 138 THR B N 1
ATOM 3817 C CA . THR B 1 138 ? 36.398 11.217 15.056 1.00 21.87 138 THR B CA 1
ATOM 3818 C C . THR B 1 138 ? 37.150 11.534 16.366 1.00 21.14 138 THR B C 1
ATOM 3819 O O . THR B 1 138 ? 37.416 12.697 16.674 1.00 19.92 138 THR B O 1
ATOM 3823 N N . PRO B 1 139 ? 37.500 10.508 17.156 1.00 21.28 139 PRO B N 1
ATOM 3824 C CA . PRO B 1 139 ? 38.209 10.738 18.420 1.00 21.99 139 PRO B CA 1
ATOM 3825 C C . PRO B 1 139 ? 39.511 11.530 18.307 1.00 23.53 139 PRO B C 1
ATOM 3826 O O . PRO B 1 139 ? 40.194 11.489 17.278 1.00 21.31 139 PRO B O 1
ATOM 3830 N N . GLN B 1 140 ? 39.834 12.251 19.378 1.00 22.43 140 GLN B N 1
ATOM 3831 C CA . GLN B 1 140 ? 41.042 13.067 19.458 1.00 23.69 140 GLN B CA 1
ATOM 3832 C C . GLN B 1 140 ? 41.689 12.812 20.817 1.00 25.54 140 GLN B C 1
ATOM 3833 O O . GLN B 1 140 ? 40.994 12.495 21.786 1.00 26.75 140 GLN B O 1
ATOM 3839 N N . ILE B 1 141 ? 43.009 12.953 20.891 1.00 25.01 141 ILE B N 1
ATOM 3840 C CA . ILE B 1 141 ? 43.725 12.776 22.152 1.00 26.15 141 ILE B CA 1
ATOM 3841 C C . ILE B 1 141 ? 43.559 14.075 22.931 1.00 27.22 141 ILE B C 1
ATOM 3842 O O . ILE B 1 141 ? 43.802 15.144 22.389 1.00 26.35 141 ILE B O 1
ATOM 3847 N N . MET B 1 142 ? 43.137 13.990 24.188 1.00 26.86 142 MET B N 1
ATOM 3848 C CA . MET B 1 142 ? 42.938 15.187 25.001 1.00 30.41 142 MET B CA 1
ATOM 3849 C C . MET B 1 142 ? 44.251 15.916 25.292 1.00 33.39 142 MET B C 1
ATOM 3850 O O . MET B 1 142 ? 45.334 15.386 25.028 1.00 34.38 142 MET B O 1
ATOM 3855 N N . SER B 1 143 ? 44.155 17.130 25.833 1.00 34.70 143 SER B N 1
ATOM 3856 C CA . SER B 1 143 ? 45.349 17.919 26.146 1.00 37.66 143 SER B CA 1
ATOM 3857 C C . SER B 1 143 ? 46.338 17.201 27.064 1.00 39.21 143 SER B C 1
ATOM 3858 O O . SER B 1 143 ? 47.552 17.326 26.891 1.00 39.44 143 SER B O 1
ATOM 3861 N N . ASN B 1 144 ? 45.826 16.433 28.022 1.00 40.05 144 ASN B N 1
ATOM 3862 C CA . ASN B 1 144 ? 46.696 15.712 28.947 1.00 42.56 144 ASN B CA 1
ATOM 3863 C C . ASN B 1 144 ? 47.496 14.603 28.267 1.00 44.27 144 ASN B C 1
ATOM 3864 O O . ASN B 1 144 ? 48.346 13.969 28.895 1.00 44.79 144 ASN B O 1
ATOM 3869 N N . GLY B 1 145 ? 47.225 14.375 26.982 1.00 43.30 145 GLY B N 1
ATOM 3870 C CA . GLY B 1 145 ? 47.938 13.352 26.230 1.00 42.47 145 GLY B CA 1
ATOM 3871 C C . GLY B 1 145 ? 47.752 11.920 26.701 1.00 42.70 145 GLY B C 1
ATOM 3872 O O . GLY B 1 145 ? 48.371 11.001 26.168 1.00 44.74 145 GLY B O 1
ATOM 3873 N N . ILE B 1 146 ? 46.890 11.720 27.692 1.00 43.04 146 ILE B N 1
ATOM 3874 C CA . ILE B 1 146 ? 46.648 10.387 28.231 1.00 41.44 146 ILE B CA 1
ATOM 3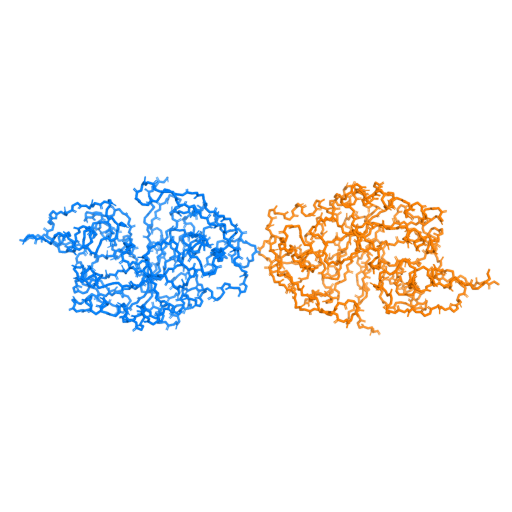875 C C . ILE B 1 146 ? 45.269 9.836 27.895 1.00 38.86 146 ILE B C 1
ATOM 3876 O O . ILE B 1 146 ? 45.116 8.637 27.674 1.00 39.52 146 ILE B O 1
ATOM 3881 N N . ASP B 1 147 ? 44.264 10.704 27.863 1.00 34.69 147 ASP B N 1
ATOM 3882 C CA . ASP B 1 147 ? 42.914 10.263 27.554 1.00 31.79 147 ASP B CA 1
ATOM 3883 C C . ASP B 1 147 ? 42.481 10.568 26.124 1.00 30.04 147 ASP B C 1
ATOM 3884 O O . ASP B 1 147 ? 42.992 11.483 25.477 1.00 28.89 147 ASP B O 1
ATOM 3889 N N . ILE B 1 148 ? 41.531 9.779 25.641 1.00 27.87 148 ILE B N 1
ATOM 3890 C CA . ILE B 1 148 ? 40.994 9.961 24.311 1.00 26.44 148 ILE B CA 1
ATOM 3891 C C . ILE B 1 148 ? 39.635 10.620 24.475 1.00 28.23 148 ILE B C 1
ATOM 3892 O O . ILE B 1 148 ? 38.818 10.181 25.284 1.00 27.65 148 ILE B O 1
ATOM 3897 N N . ALA B 1 149 ? 39.403 11.689 23.724 1.00 28.04 149 ALA B N 1
ATOM 3898 C CA . ALA B 1 149 ? 38.120 12.375 23.776 1.00 27.51 149 ALA B CA 1
ATOM 3899 C C . ALA B 1 149 ? 37.216 11.837 22.665 1.00 27.76 149 ALA B C 1
ATOM 3900 O O . ALA B 1 149 ? 37.645 11.678 21.518 1.00 24.93 149 ALA B O 1
ATOM 3902 N N . HIS B 1 150 ? 35.966 11.541 23.009 1.00 25.97 150 HIS B N 1
ATOM 3903 C CA . HIS B 1 150 ? 35.012 11.062 22.025 1.00 26.07 150 HIS B CA 1
ATOM 3904 C C . HIS B 1 150 ? 34.003 12.176 21.850 1.00 26.68 150 HIS B C 1
ATOM 3905 O O . HIS B 1 150 ? 33.734 12.917 22.795 1.00 24.99 150 HIS B O 1
ATOM 3912 N N . PHE B 1 151 ? 33.464 12.310 20.643 1.00 22.81 151 PHE B N 1
ATOM 3913 C CA . PHE B 1 151 ? 32.517 13.381 20.367 1.00 26.01 151 PHE B CA 1
ATOM 3914 C C . PHE B 1 151 ? 31.152 12.860 19.951 1.00 24.81 151 PHE B C 1
ATOM 3915 O O . PHE B 1 151 ? 31.039 11.882 19.216 1.00 29.17 151 PHE B O 1
ATOM 3923 N N . THR B 1 152 ? 30.108 13.514 20.434 1.00 23.41 152 THR B N 1
ATOM 3924 C CA . THR B 1 152 ? 28.755 13.108 20.095 1.00 20.18 152 THR B CA 1
ATOM 3925 C C . THR B 1 152 ? 28.445 13.715 18.734 1.00 21.85 152 THR B C 1
ATOM 3926 O O . THR B 1 152 ? 28.817 14.863 18.471 1.00 19.84 152 THR B O 1
ATOM 3930 N N . ARG B 1 153 ? 27.796 12.951 17.859 1.00 20.66 153 ARG B N 1
ATOM 3931 C CA . ARG B 1 153 ? 27.424 13.494 16.555 1.00 23.65 153 ARG B CA 1
ATOM 3932 C C . ARG B 1 153 ? 26.474 14.652 16.846 1.00 21.40 153 ARG B C 1
ATOM 3933 O O . ARG B 1 153 ? 25.608 14.557 17.725 1.00 24.02 153 ARG B O 1
ATOM 3941 N N . PRO B 1 154 ? 26.618 15.765 16.120 1.00 21.88 154 PRO B N 1
ATOM 3942 C CA . PRO B 1 154 ? 25.721 16.890 16.386 1.00 19.60 154 PRO B CA 1
ATOM 3943 C C . PRO B 1 154 ? 24.367 16.789 15.701 1.00 21.89 154 PRO B C 1
ATOM 3944 O O . PRO B 1 154 ? 24.129 15.922 14.861 1.00 21.45 154 PRO B O 1
ATOM 3948 N N . ARG B 1 155 ? 23.506 17.727 16.083 1.00 22.89 155 ARG B N 1
ATOM 3949 C CA . ARG B 1 155 ? 22.160 17.903 15.568 1.00 23.58 155 ARG B CA 1
ATOM 3950 C C . ARG B 1 155 ? 22.305 18.994 14.502 1.00 23.96 155 ARG B C 1
ATOM 3951 O O . ARG B 1 155 ? 22.960 20.012 14.742 1.00 23.98 155 ARG B O 1
ATOM 3959 N N . ARG B 1 156 ? 21.736 18.786 13.320 1.00 24.34 156 ARG B N 1
ATOM 3960 C CA . ARG B 1 156 ? 21.820 19.806 12.283 1.00 22.35 156 ARG B CA 1
ATOM 3961 C C . ARG B 1 156 ? 20.749 20.858 12.574 1.00 24.45 156 ARG B C 1
ATOM 3962 O O . ARG B 1 156 ? 19.554 20.558 12.555 1.00 23.29 156 ARG B O 1
ATOM 3970 N N . LEU B 1 157 ? 21.183 22.083 12.854 1.00 23.11 157 LEU B N 1
ATOM 3971 C CA . LEU B 1 157 ? 20.264 23.179 13.149 1.00 25.76 157 LEU B CA 1
ATOM 3972 C C . LEU B 1 157 ? 19.298 23.411 11.985 1.00 27.72 157 LEU B C 1
ATOM 3973 O O . LEU B 1 157 ? 19.665 23.249 10.816 1.00 26.15 157 LEU B O 1
ATOM 3978 N N . THR B 1 158 ? 18.057 23.768 12.311 1.00 27.48 158 THR B N 1
ATOM 3979 C CA . THR B 1 158 ? 17.065 24.040 11.281 1.00 26.00 158 THR B CA 1
ATOM 3980 C C . THR B 1 158 ? 17.265 25.491 10.875 1.00 25.63 158 THR B C 1
ATOM 3981 O O . THR B 1 158 ? 17.803 26.293 11.640 1.00 24.54 158 THR B O 1
ATOM 3985 N N . THR B 1 159 ? 16.827 25.828 9.671 1.00 25.44 159 THR B N 1
ATOM 3986 C CA . THR B 1 159 ? 16.955 27.190 9.167 1.00 28.25 159 THR B CA 1
ATOM 3987 C C . THR B 1 159 ? 16.341 28.161 10.170 1.00 27.30 159 THR B C 1
ATOM 3988 O O . THR B 1 159 ? 16.936 29.178 10.534 1.00 26.29 159 THR B O 1
ATOM 3992 N N . ASP B 1 160 ? 15.149 27.805 10.627 1.00 29.16 160 ASP B N 1
ATOM 3993 C CA . ASP B 1 160 ? 14.372 28.601 11.569 1.00 33.41 160 ASP B CA 1
ATOM 3994 C C . ASP B 1 160 ? 15.065 28.869 12.909 1.00 33.49 160 ASP B C 1
ATOM 3995 O O . ASP B 1 160 ? 14.855 29.918 13.521 1.00 34.41 160 ASP B O 1
ATOM 4000 N N . GLU B 1 161 ? 15.888 27.919 13.351 1.00 29.90 161 GLU B N 1
ATOM 4001 C CA . GLU B 1 161 ? 16.618 27.996 14.622 1.00 30.21 161 GLU B CA 1
ATOM 4002 C C . GLU B 1 161 ? 17.807 28.936 14.668 1.00 28.36 161 GLU B C 1
ATOM 4003 O O . GLU B 1 161 ? 18.043 29.615 15.665 1.00 30.59 161 GLU B O 1
ATOM 4009 N N . ILE B 1 162 ? 18.582 28.924 13.595 1.00 26.88 162 ILE B N 1
ATOM 4010 C CA . ILE B 1 162 ? 19.798 29.707 13.497 1.00 24.59 162 ILE B CA 1
ATOM 4011 C C . ILE B 1 162 ? 19.778 31.119 14.082 1.00 25.08 162 ILE B C 1
ATOM 4012 O O . ILE B 1 162 ? 20.699 31.495 14.801 1.00 22.58 162 ILE B O 1
ATOM 4017 N N . PRO B 1 163 ? 18.736 31.919 13.800 1.00 26.37 163 PRO B N 1
ATOM 4018 C CA . PRO B 1 163 ? 18.764 33.263 14.389 1.00 25.60 163 PRO B CA 1
ATOM 4019 C C . PRO B 1 163 ? 18.870 33.242 15.920 1.00 26.22 163 PRO B C 1
ATOM 4020 O O . PRO B 1 163 ? 19.405 34.172 16.525 1.00 25.41 163 PRO B O 1
ATOM 4024 N N . GLN B 1 164 ? 18.365 32.180 16.544 1.00 26.43 164 GLN B N 1
ATOM 4025 C CA . GLN B 1 164 ? 18.418 32.067 18.005 1.00 28.25 164 GLN B CA 1
ATOM 4026 C C . GLN B 1 164 ? 19.854 31.925 18.492 1.00 27.27 164 GLN B C 1
ATOM 4027 O O . GLN B 1 164 ? 20.209 32.413 19.569 1.00 23.47 164 GLN B O 1
ATOM 4033 N N . ILE B 1 165 ? 20.682 31.254 17.700 1.00 24.62 165 ILE B N 1
ATOM 4034 C CA . ILE B 1 165 ? 22.074 31.085 18.082 1.00 24.06 165 ILE B CA 1
ATOM 4035 C C . ILE B 1 165 ? 22.805 32.384 17.790 1.00 21.19 165 ILE B C 1
ATOM 4036 O O . ILE B 1 165 ? 23.674 32.792 18.551 1.00 22.43 165 ILE B O 1
ATOM 4041 N N . VAL B 1 166 ? 22.443 33.046 16.693 1.00 21.33 166 VAL B N 1
ATOM 4042 C CA . VAL B 1 166 ? 23.069 34.323 16.364 1.00 21.01 166 VAL B CA 1
ATOM 4043 C C . VAL B 1 166 ? 22.844 35.244 17.564 1.00 22.69 166 VAL B C 1
ATOM 4044 O O . VAL B 1 166 ? 23.745 35.979 17.970 1.00 23.00 166 VAL B O 1
ATOM 4048 N N . ASN B 1 167 ? 21.645 35.173 18.145 1.00 22.72 167 ASN B N 1
ATOM 4049 C CA . ASN B 1 167 ? 21.292 36.002 19.298 1.00 22.20 167 ASN B CA 1
ATOM 4050 C C . ASN B 1 167 ? 22.166 35.690 20.515 1.00 24.26 167 ASN B C 1
ATOM 4051 O O . ASN B 1 167 ? 22.474 36.584 21.306 1.00 25.44 167 ASN B O 1
ATOM 4056 N N . GLU B 1 168 ? 22.562 34.426 20.670 1.00 22.83 168 GLU B N 1
ATOM 4057 C CA . GLU B 1 168 ? 23.423 34.043 21.795 1.00 24.40 168 GLU B CA 1
ATOM 4058 C C . GLU B 1 168 ? 24.742 34.818 21.752 1.00 20.40 168 GLU B C 1
ATOM 4059 O O . GLU B 1 168 ? 25.277 35.210 22.788 1.00 20.78 168 GLU B O 1
ATOM 4065 N N . PHE B 1 169 ? 25.270 35.031 20.551 1.00 20.22 169 PHE B N 1
ATOM 4066 C CA . PHE B 1 169 ? 26.504 35.800 20.398 1.00 20.91 169 PHE B CA 1
ATOM 4067 C C . PHE B 1 169 ? 26.222 37.270 20.742 1.00 19.71 169 PHE B C 1
ATOM 4068 O O . PHE B 1 169 ? 27.030 37.945 21.379 1.00 19.08 169 PHE B O 1
ATOM 4076 N N . ARG B 1 170 ? 25.071 37.762 20.303 1.00 19.67 170 ARG B N 1
ATOM 4077 C CA . ARG B 1 170 ? 24.690 39.139 20.593 1.00 22.32 170 ARG B CA 1
ATOM 4078 C C . ARG B 1 170 ? 24.622 39.343 22.108 1.00 21.14 170 ARG B C 1
ATOM 4079 O O . ARG B 1 170 ? 25.200 40.290 22.649 1.00 23.20 170 ARG B O 1
ATOM 4087 N N . VAL B 1 171 ? 23.922 38.447 22.795 1.00 22.65 171 VAL B N 1
ATOM 4088 C CA . VAL B 1 171 ? 23.788 38.555 24.249 1.00 24.12 171 VAL B CA 1
ATOM 4089 C C . VAL B 1 171 ? 25.147 38.446 24.958 1.00 23.69 171 VAL B C 1
ATOM 4090 O O . VAL B 1 171 ? 25.421 39.177 25.907 1.00 21.23 171 VAL B O 1
ATOM 4094 N N . ALA B 1 172 ? 25.992 37.526 24.495 1.00 23.52 172 ALA B N 1
ATOM 4095 C CA . ALA B 1 172 ? 27.314 37.349 25.088 1.00 20.63 172 ALA B CA 1
ATOM 4096 C C . ALA B 1 172 ? 28.125 38.634 24.944 1.00 17.95 172 ALA B C 1
ATOM 4097 O O . ALA B 1 172 ? 28.816 39.044 25.872 1.00 18.12 172 ALA B O 1
ATOM 4099 N N . ALA B 1 173 ? 28.028 39.275 23.779 1.00 18.74 173 ALA B N 1
ATOM 4100 C CA . ALA B 1 173 ? 28.763 40.512 23.533 1.00 18.94 173 ALA B CA 1
ATOM 4101 C C . ALA B 1 173 ? 28.304 41.596 24.501 1.00 21.10 173 ALA B C 1
ATOM 4102 O O . ALA B 1 173 ? 29.119 42.334 25.038 1.00 23.07 173 ALA B O 1
ATOM 4104 N N . ARG B 1 174 ? 26.996 41.693 24.727 1.00 22.65 174 ARG B N 1
ATOM 4105 C CA . ARG B 1 174 ? 26.480 42.692 25.663 1.00 21.46 174 ARG B CA 1
ATOM 4106 C C . ARG B 1 174 ? 26.978 42.380 27.077 1.00 21.31 174 ARG B C 1
ATOM 4107 O O . ARG B 1 174 ? 27.329 43.282 27.839 1.00 21.25 174 ARG B O 1
ATOM 4115 N N . ASN B 1 175 ? 26.999 41.098 27.438 1.00 21.55 175 ASN B N 1
ATOM 4116 C CA . ASN B 1 175 ? 27.464 40.723 28.768 1.00 20.40 175 ASN B CA 1
ATOM 4117 C C . ASN B 1 175 ? 28.935 41.087 28.955 1.00 21.26 175 ASN B C 1
ATOM 4118 O O . ASN B 1 175 ? 29.341 41.489 30.045 1.00 21.41 175 ASN B O 1
ATOM 4123 N N . ALA B 1 176 ? 29.727 40.958 27.891 1.00 20.60 176 ALA B N 1
ATOM 4124 C CA . ALA B 1 176 ? 31.149 41.299 27.960 1.00 20.78 176 ALA B CA 1
ATOM 4125 C C . ALA B 1 176 ? 31.289 42.792 28.269 1.00 23.52 176 ALA B C 1
ATOM 4126 O O . ALA B 1 176 ? 32.138 43.193 29.066 1.00 23.35 176 ALA B O 1
ATOM 4128 N N . ILE B 1 177 ? 30.452 43.616 27.640 1.00 22.96 177 ILE B N 1
ATOM 4129 C CA . ILE B 1 177 ? 30.506 45.052 27.899 1.00 25.19 177 ILE B CA 1
ATOM 4130 C C . ILE B 1 177 ? 30.114 45.312 29.348 1.00 24.75 177 ILE B C 1
ATOM 4131 O O . ILE B 1 177 ? 30.700 46.163 30.008 1.00 25.34 177 ILE B O 1
ATOM 4136 N N . GLU B 1 178 ? 29.137 44.562 29.850 1.00 27.33 178 GLU B N 1
ATOM 4137 C CA . GLU B 1 178 ? 28.703 44.727 31.236 1.00 30.10 178 GLU B CA 1
ATOM 4138 C C . GLU B 1 178 ? 29.878 44.401 32.164 1.00 29.60 178 GLU B C 1
ATOM 4139 O O . GLU B 1 178 ? 30.068 45.046 33.200 1.00 28.44 178 GLU B O 1
ATOM 4145 N N . ALA B 1 179 ? 30.664 43.396 31.784 1.00 27.47 179 ALA B N 1
ATOM 4146 C CA . ALA B 1 179 ? 31.830 42.983 32.564 1.00 25.06 179 ALA B CA 1
ATOM 4147 C C . ALA B 1 179 ? 32.962 44.024 32.492 1.00 24.98 179 ALA B C 1
ATOM 4148 O O . ALA B 1 179 ? 33.945 43.942 33.226 1.00 25.84 179 ALA B O 1
ATOM 4150 N N . GLY B 1 180 ? 32.828 44.997 31.600 1.00 25.33 180 GLY B N 1
ATOM 4151 C CA . GLY B 1 180 ? 33.852 46.020 31.489 1.00 22.68 180 GLY B CA 1
ATOM 4152 C C . GLY B 1 180 ? 34.780 45.910 30.287 1.00 23.31 180 GLY B C 1
ATOM 4153 O O . GLY B 1 180 ? 35.592 46.802 30.076 1.00 22.84 180 GLY B O 1
ATOM 4154 N N . PHE B 1 181 ? 34.685 44.832 29.508 1.00 21.02 181 PHE B N 1
ATOM 4155 C CA . PHE B 1 181 ? 35.553 44.677 28.332 1.00 22.45 181 PHE B CA 1
ATOM 4156 C C . PHE B 1 181 ? 35.437 45.845 27.347 1.00 22.70 181 PHE B C 1
ATOM 4157 O O . PHE B 1 181 ? 34.365 46.412 27.159 1.00 22.74 181 PHE B O 1
ATOM 4165 N N . ASP B 1 182 ? 36.547 46.189 26.707 1.00 21.57 182 ASP B N 1
ATOM 4166 C CA . ASP B 1 182 ? 36.555 47.276 25.743 1.00 20.03 182 ASP B CA 1
ATOM 4167 C C . ASP B 1 182 ? 35.904 46.852 24.435 1.00 19.90 182 ASP B C 1
ATOM 4168 O O . ASP B 1 182 ? 35.467 47.693 23.651 1.00 18.93 182 ASP B O 1
ATOM 4173 N N . GLY B 1 183 ? 35.849 45.544 24.200 1.00 16.77 183 GLY B N 1
ATOM 4174 C CA . GLY B 1 183 ? 35.248 45.023 22.987 1.00 16.67 183 GLY B CA 1
ATOM 4175 C C . GLY B 1 183 ? 35.236 43.509 22.983 1.00 17.63 183 GLY B C 1
ATOM 4176 O O . GLY B 1 183 ? 35.629 42.876 23.958 1.00 19.85 183 GLY B O 1
ATOM 4177 N N . VAL B 1 184 ? 34.770 42.917 21.895 1.00 18.00 184 VAL B N 1
ATOM 4178 C CA . VAL B 1 184 ? 34.735 41.471 21.807 1.00 17.41 184 VAL B CA 1
ATOM 4179 C C . VAL B 1 184 ? 35.311 41.014 20.481 1.00 18.34 184 VAL B C 1
ATOM 4180 O O . VAL B 1 184 ? 35.291 41.750 19.491 1.00 17.91 184 VAL B O 1
ATOM 4184 N N . GLU B 1 185 ? 35.838 39.796 20.486 1.00 17.04 185 GLU B N 1
ATOM 4185 C CA . GLU B 1 185 ? 36.374 39.189 19.289 1.00 16.76 185 GLU B CA 1
ATOM 4186 C C . GLU B 1 185 ? 35.517 37.964 19.048 1.00 16.95 185 GLU B C 1
ATOM 4187 O O . GLU B 1 185 ? 35.431 37.080 19.902 1.00 15.61 185 GLU B O 1
ATOM 4193 N N . ILE B 1 186 ? 34.866 37.927 17.891 1.00 15.99 186 ILE B N 1
ATOM 4194 C CA . ILE B 1 186 ? 34.023 36.802 17.522 1.00 16.64 186 ILE B CA 1
ATOM 4195 C C . ILE B 1 186 ? 34.919 35.634 17.110 1.00 19.61 186 ILE B C 1
ATOM 4196 O O . ILE B 1 186 ? 35.752 35.779 16.209 1.00 20.30 186 ILE B O 1
ATOM 4201 N N . HIS B 1 187 ? 34.767 34.485 17.775 1.00 15.72 187 HIS B N 1
ATOM 4202 C CA . HIS B 1 187 ? 35.582 33.320 17.444 1.00 16.23 187 HIS B CA 1
ATOM 4203 C C . HIS B 1 187 ? 35.060 32.598 16.193 1.00 14.52 187 HIS B C 1
ATOM 4204 O O . HIS B 1 187 ? 34.224 31.698 16.282 1.00 15.46 187 HIS B O 1
ATOM 4211 N N . GLY B 1 188 ? 35.556 32.989 15.024 1.00 14.79 188 GLY B N 1
ATOM 4212 C CA . GLY B 1 188 ? 35.117 32.344 13.801 1.00 16.92 188 GLY B CA 1
ATOM 4213 C C . GLY B 1 188 ? 36.210 31.467 13.222 1.00 19.93 188 GLY B C 1
ATOM 4214 O O . GLY B 1 188 ? 36.298 31.294 12.004 1.00 19.15 188 GLY B O 1
ATOM 4215 N N . ALA B 1 189 ? 37.033 30.892 14.096 1.00 17.63 189 ALA B N 1
ATOM 4216 C CA . ALA B 1 189 ? 38.146 30.056 13.652 1.00 17.46 189 ALA B CA 1
ATOM 4217 C C . ALA B 1 189 ? 38.169 28.635 14.210 1.00 19.24 189 ALA B C 1
ATOM 4218 O O . ALA B 1 189 ? 37.281 28.220 14.953 1.00 19.65 189 ALA B O 1
ATOM 4220 N N . HIS B 1 190 ? 39.196 27.897 13.793 1.00 17.65 190 HIS B N 1
ATOM 4221 C CA . HIS B 1 190 ? 39.495 26.556 14.274 1.00 17.67 190 HIS B CA 1
ATOM 4222 C C . HIS B 1 190 ? 38.425 25.475 14.344 1.00 17.98 190 HIS B C 1
ATOM 4223 O O . HIS B 1 190 ? 38.411 24.660 15.275 1.00 18.18 190 HIS B O 1
ATOM 4230 N N . GLY B 1 191 ? 37.536 25.451 13.358 1.00 16.96 191 GLY B N 1
ATOM 4231 C CA . GLY B 1 191 ? 36.531 24.418 13.337 1.00 19.26 191 GLY B CA 1
ATOM 4232 C C . GLY B 1 191 ? 35.434 24.507 14.374 1.00 17.76 191 GLY B C 1
ATOM 4233 O O . GLY B 1 191 ? 34.711 23.537 14.572 1.00 15.99 191 GLY B O 1
ATOM 4234 N N . TYR B 1 192 ? 35.295 25.645 15.040 1.00 16.37 192 TYR B N 1
ATOM 4235 C CA . TYR B 1 192 ? 34.221 25.755 16.012 1.00 18.31 192 TYR B CA 1
ATOM 4236 C C . TYR B 1 192 ? 32.920 26.128 15.296 1.00 18.84 192 TYR B C 1
ATOM 4237 O O . TYR B 1 192 ? 32.884 26.115 14.069 1.00 16.95 192 TYR B O 1
ATOM 4246 N N . LEU B 1 193 ? 31.853 26.439 16.027 1.00 19.72 193 LEU B N 1
ATOM 4247 C CA . LEU B 1 193 ? 30.561 26.670 15.369 1.00 18.92 193 LEU B CA 1
ATOM 4248 C C . LEU B 1 193 ? 30.525 27.548 14.121 1.00 18.04 193 LEU B C 1
ATOM 4249 O O . LEU B 1 193 ? 29.962 27.151 13.100 1.00 17.69 193 LEU B O 1
ATOM 4254 N N . ILE B 1 194 ? 31.108 28.736 14.194 1.00 19.72 194 ILE B N 1
ATOM 4255 C CA . ILE B 1 194 ? 31.072 29.636 13.051 1.00 19.55 194 ILE B CA 1
ATOM 4256 C C . ILE B 1 194 ? 31.855 29.097 11.854 1.00 21.38 194 ILE B C 1
ATOM 4257 O O . ILE B 1 194 ? 31.389 29.169 10.702 1.00 18.94 194 ILE B O 1
ATOM 4262 N N . ASP B 1 195 ? 33.039 28.558 12.134 1.00 19.92 195 ASP B N 1
ATOM 4263 C CA . ASP B 1 195 ? 33.903 27.993 11.107 1.00 19.20 195 ASP B CA 1
ATOM 4264 C C . ASP B 1 195 ? 33.241 26.755 10.483 1.00 19.27 195 ASP B C 1
ATOM 4265 O O . ASP B 1 195 ? 33.416 26.480 9.299 1.00 20.13 195 ASP B O 1
ATOM 4270 N N . GLN B 1 196 ? 32.461 26.024 11.279 1.00 19.67 196 GLN B N 1
ATOM 4271 C CA . GLN B 1 196 ? 31.743 24.850 10.794 1.00 18.66 196 GLN B CA 1
ATOM 4272 C C . GLN B 1 196 ? 30.823 25.248 9.643 1.00 19.40 196 GLN B C 1
ATOM 4273 O O . GLN B 1 196 ? 30.728 24.538 8.645 1.00 19.84 196 GLN B O 1
ATOM 4279 N N . PHE B 1 197 ? 30.148 26.386 9.775 1.00 19.61 197 PHE B N 1
ATOM 4280 C CA . PHE B 1 197 ? 29.261 26.860 8.712 1.00 20.97 197 PHE B CA 1
ATOM 4281 C C . PHE B 1 197 ? 30.063 27.367 7.500 1.00 22.10 197 PHE B C 1
ATOM 4282 O O . PHE B 1 197 ? 29.680 27.138 6.358 1.00 21.50 197 PHE B O 1
ATOM 4290 N N . MET B 1 198 ? 31.167 28.068 7.745 1.00 21.34 198 MET B N 1
ATOM 4291 C CA . MET B 1 198 ? 31.977 28.586 6.640 1.00 21.24 198 MET B CA 1
ATOM 4292 C C . MET B 1 198 ? 32.681 27.535 5.782 1.00 22.81 198 MET B C 1
ATOM 4293 O O . MET B 1 198 ? 32.721 27.653 4.564 1.00 24.02 198 MET B O 1
ATOM 4298 N N . LYS B 1 199 ? 33.242 26.519 6.424 1.00 21.77 199 LYS B N 1
ATOM 4299 C CA . LYS B 1 199 ? 34.017 25.485 5.740 1.00 23.45 199 LYS B CA 1
ATOM 4300 C C . LYS B 1 199 ? 33.209 24.511 4.879 1.00 24.46 199 LYS B C 1
ATOM 4301 O O . LYS B 1 199 ? 32.359 23.780 5.392 1.00 25.38 199 LYS B O 1
ATOM 4307 N N . ASP B 1 200 ? 33.494 24.475 3.574 1.00 23.68 200 ASP B N 1
ATOM 4308 C CA . ASP B 1 200 ? 32.724 23.607 2.688 1.00 25.33 200 ASP B CA 1
ATOM 4309 C C . ASP B 1 200 ? 32.887 22.106 2.889 1.00 27.29 200 ASP B C 1
ATOM 4310 O O . ASP B 1 200 ? 32.116 21.326 2.339 1.00 28.82 200 ASP B O 1
ATOM 4315 N N . GLN B 1 201 ? 33.863 21.679 3.681 1.00 27.97 201 GLN B N 1
ATOM 4316 C CA . GLN B 1 201 ? 33.991 20.244 3.920 1.00 29.50 201 GLN B CA 1
ATOM 4317 C C . GLN B 1 201 ? 33.181 19.822 5.144 1.00 28.45 201 GLN B C 1
ATOM 4318 O O . GLN B 1 201 ? 33.130 18.642 5.499 1.00 27.23 201 GLN B O 1
ATOM 4324 N N . VAL B 1 202 ? 32.529 20.794 5.775 1.00 24.65 202 VAL B N 1
ATOM 4325 C CA . VAL B 1 202 ? 31.697 20.528 6.951 1.00 23.01 202 VAL B CA 1
ATOM 4326 C C . VAL B 1 202 ? 30.251 20.895 6.613 1.00 23.86 202 VAL B C 1
ATOM 4327 O O . VAL B 1 202 ? 29.331 20.122 6.855 1.00 25.19 202 VAL B O 1
ATOM 4331 N N . ASN B 1 203 ? 30.065 22.083 6.042 1.00 23.72 203 ASN B N 1
ATOM 4332 C CA . ASN B 1 203 ? 28.733 22.562 5.688 1.00 23.60 203 ASN B CA 1
ATOM 4333 C C . ASN B 1 203 ? 28.111 21.787 4.535 1.00 26.13 203 ASN B C 1
ATOM 4334 O O . ASN B 1 203 ? 28.605 21.826 3.410 1.00 28.85 203 ASN B O 1
ATOM 4339 N N . ASP B 1 204 ? 27.012 21.099 4.814 1.00 25.85 204 ASP B N 1
ATOM 4340 C CA . ASP B 1 204 ? 26.329 20.302 3.801 1.00 27.31 204 ASP B CA 1
ATOM 4341 C C . ASP B 1 204 ? 24.864 20.703 3.718 1.00 26.03 204 ASP B C 1
ATOM 4342 O O . ASP B 1 204 ? 24.007 19.891 3.373 1.00 28.76 204 ASP B O 1
ATOM 4347 N N . ARG B 1 205 ? 24.586 21.962 4.029 1.00 25.74 205 ARG B N 1
ATOM 4348 C CA . ARG B 1 205 ? 23.218 22.454 4.027 1.00 25.55 205 ARG B CA 1
ATOM 4349 C C . ARG B 1 205 ? 22.631 22.725 2.649 1.00 28.03 205 ARG B C 1
ATOM 4350 O O . ARG B 1 205 ? 23.346 23.017 1.687 1.00 27.61 205 ARG B O 1
ATOM 4358 N N . SER B 1 206 ? 21.308 22.634 2.582 1.00 28.32 206 SER B N 1
ATOM 4359 C CA . SER B 1 206 ? 20.565 22.844 1.349 1.00 27.12 206 SER B CA 1
ATOM 4360 C C . SER B 1 206 ? 19.763 24.135 1.447 1.00 28.09 206 SER B C 1
ATOM 4361 O O . SER B 1 206 ? 19.059 24.495 0.509 1.00 26.62 206 SER B O 1
ATOM 4364 N N . ASP B 1 207 ? 19.854 24.818 2.587 1.00 27.36 207 ASP B N 1
ATOM 4365 C CA . ASP B 1 207 ? 19.126 26.066 2.773 1.00 26.34 207 ASP B CA 1
ATOM 4366 C C . ASP B 1 207 ? 20.027 27.277 2.505 1.00 27.07 207 ASP B C 1
ATOM 4367 O O . ASP B 1 207 ? 21.112 27.129 1.938 1.00 23.93 207 ASP B O 1
ATOM 4372 N N . LYS B 1 208 ? 19.583 28.468 2.901 1.00 24.95 208 LYS B N 1
ATOM 4373 C CA . LYS B 1 208 ? 20.365 29.678 2.653 1.00 27.48 208 LYS B CA 1
ATOM 4374 C C . LYS B 1 208 ? 21.683 29.788 3.419 1.00 25.94 208 LYS B C 1
ATOM 4375 O O . LYS B 1 208 ? 22.456 30.721 3.191 1.00 25.34 208 LYS B O 1
ATOM 4381 N N . TYR B 1 209 ? 21.943 28.849 4.323 1.00 25.21 209 TYR B N 1
ATOM 4382 C CA . TYR B 1 209 ? 23.188 28.874 5.100 1.00 24.47 209 TYR B CA 1
ATOM 4383 C C . TYR B 1 209 ? 24.176 27.860 4.540 1.00 24.17 209 TYR B C 1
ATOM 4384 O O . TYR B 1 209 ? 25.201 27.564 5.155 1.00 24.61 209 TYR B O 1
ATOM 4393 N N . GLY B 1 210 ? 23.863 27.340 3.360 1.00 22.87 210 GLY B N 1
ATOM 4394 C CA . GLY B 1 210 ? 24.734 26.360 2.741 1.00 26.90 210 GLY B CA 1
ATOM 4395 C C . GLY B 1 210 ? 24.812 26.484 1.234 1.00 28.14 210 GLY B C 1
ATOM 4396 O O . GLY B 1 210 ? 24.012 27.182 0.611 1.00 29.70 210 GLY B O 1
ATOM 4397 N N . GLY B 1 211 ? 25.782 25.792 0.648 1.00 29.94 211 GLY B N 1
ATOM 4398 C CA . GLY B 1 211 ? 25.969 25.836 -0.784 1.00 34.39 211 GLY B CA 1
ATOM 4399 C C . GLY B 1 211 ? 27.094 26.781 -1.161 1.00 37.55 211 GLY B C 1
ATOM 4400 O O . GLY B 1 211 ? 28.279 26.481 -0.972 1.00 40.51 211 GLY B O 1
ATOM 4401 N N . SER B 1 212 ? 26.716 27.942 -1.679 1.00 35.99 212 SER B N 1
ATOM 4402 C CA . SER B 1 212 ? 27.670 28.952 -2.113 1.00 33.99 212 SER B CA 1
ATOM 4403 C C . SER B 1 212 ? 28.514 29.517 -0.976 1.00 34.13 212 SER B C 1
ATOM 4404 O O . SER B 1 212 ? 28.250 29.264 0.202 1.00 32.06 212 SER B O 1
ATOM 4407 N N . LEU B 1 213 ? 29.526 30.293 -1.354 1.00 33.32 213 LEU B N 1
ATOM 4408 C CA . LEU B 1 213 ? 30.406 30.946 -0.402 1.00 31.10 213 LEU B CA 1
ATOM 4409 C C . LEU B 1 213 ? 29.565 31.964 0.353 1.00 30.72 213 LEU B C 1
ATOM 4410 O O . LEU B 1 213 ? 29.701 32.121 1.565 1.00 30.65 213 LEU B O 1
ATOM 4415 N N . GLU B 1 214 ? 28.695 32.659 -0.372 1.00 28.96 214 GLU B N 1
ATOM 4416 C CA . GLU B 1 214 ? 27.829 33.657 0.243 1.00 29.63 214 GLU B CA 1
ATOM 4417 C C . GLU B 1 214 ? 26.975 33.018 1.335 1.00 28.12 214 GLU B C 1
ATOM 4418 O O . GLU B 1 214 ? 26.841 33.558 2.429 1.00 30.05 214 GLU B O 1
ATOM 4424 N N . ASN B 1 215 ? 26.391 31.866 1.031 1.00 27.58 215 ASN B N 1
ATOM 4425 C CA . ASN B 1 215 ? 25.538 31.181 1.994 1.00 26.60 215 ASN B CA 1
ATOM 4426 C C . ASN B 1 215 ? 26.300 30.659 3.211 1.00 25.16 215 ASN B C 1
ATOM 4427 O O . ASN B 1 215 ? 25.821 30.782 4.340 1.00 23.26 215 ASN B O 1
ATOM 4432 N N . ARG B 1 216 ? 27.479 30.083 2.974 1.00 24.02 216 ARG B N 1
ATOM 4433 C CA . ARG B 1 216 ? 28.309 29.533 4.045 1.00 24.89 216 ARG B CA 1
ATOM 4434 C C . ARG B 1 216 ? 28.837 30.583 5.011 1.00 24.38 216 ARG B C 1
ATOM 4435 O O . ARG B 1 216 ? 29.092 30.279 6.180 1.00 25.68 216 ARG B O 1
ATOM 4443 N N . CYS B 1 217 ? 29.007 31.812 4.533 1.00 22.92 217 CYS B N 1
ATOM 4444 C CA . CYS B 1 217 ? 29.488 32.896 5.390 1.00 22.26 217 CYS B CA 1
ATOM 4445 C C . CYS B 1 217 ? 28.338 33.680 6.013 1.00 21.21 217 CYS B C 1
ATOM 4446 O O . CYS B 1 217 ? 28.557 34.554 6.860 1.00 19.53 217 CYS B O 1
ATOM 4449 N N . ARG B 1 218 ? 27.114 33.360 5.603 1.00 21.02 218 ARG B N 1
ATOM 4450 C CA . ARG B 1 218 ? 25.943 34.068 6.108 1.00 22.83 218 ARG B CA 1
ATOM 4451 C C . ARG B 1 218 ? 25.846 34.069 7.633 1.00 23.56 218 ARG B C 1
ATOM 4452 O O . ARG B 1 218 ? 25.624 35.116 8.244 1.00 25.61 218 ARG B O 1
ATOM 4460 N N . PHE B 1 219 ? 25.992 32.895 8.241 1.00 22.83 219 PHE B N 1
ATOM 4461 C CA . PHE B 1 219 ? 25.919 32.765 9.696 1.00 22.16 219 PHE B CA 1
ATOM 4462 C C . PHE B 1 219 ? 26.945 33.690 10.350 1.00 23.31 219 PHE B C 1
ATOM 4463 O O . PHE B 1 219 ? 26.607 34.489 11.232 1.00 22.34 219 PHE B O 1
ATOM 4471 N N . ALA B 1 220 ? 28.193 33.604 9.897 1.00 20.23 220 ALA B N 1
ATOM 4472 C CA . ALA B 1 220 ? 29.253 34.441 10.438 1.00 19.77 220 ALA B CA 1
ATOM 4473 C C . ALA B 1 220 ? 28.924 35.920 10.308 1.00 20.04 220 ALA B C 1
ATOM 4474 O O . ALA B 1 220 ? 29.094 36.694 11.254 1.00 19.13 220 ALA B O 1
ATOM 4476 N N . LEU B 1 221 ? 28.453 36.315 9.131 1.00 20.90 221 LEU B N 1
ATOM 4477 C CA . LEU B 1 221 ? 28.141 37.716 8.896 1.00 22.23 221 LEU B CA 1
ATOM 4478 C C . LEU B 1 221 ? 26.907 38.178 9.664 1.00 22.80 221 LEU B C 1
ATOM 4479 O O . LEU B 1 221 ? 26.827 39.340 10.073 1.00 22.37 221 LEU B O 1
ATOM 4484 N N . GLU B 1 222 ? 25.945 37.285 9.877 1.00 22.83 222 GLU B N 1
ATOM 4485 C CA . GLU B 1 222 ? 24.769 37.681 10.649 1.00 24.08 222 GLU B CA 1
ATOM 4486 C C . GLU B 1 222 ? 25.210 37.906 12.088 1.00 24.41 222 GLU B C 1
ATOM 4487 O O . GLU B 1 222 ? 24.690 38.782 12.786 1.00 23.48 222 GLU B O 1
ATOM 4493 N N . ILE B 1 223 ? 26.194 37.132 12.531 1.00 22.46 223 ILE B N 1
ATOM 4494 C CA . ILE B 1 223 ? 26.697 37.297 13.890 1.00 22.34 223 ILE B CA 1
ATOM 4495 C C . ILE B 1 223 ? 27.389 38.653 14.020 1.00 21.46 223 ILE B C 1
ATOM 4496 O O . ILE B 1 223 ? 27.129 39.404 14.963 1.00 21.68 223 ILE B O 1
ATOM 4501 N N . VAL B 1 224 ? 28.254 38.976 13.065 1.00 20.55 224 VAL B N 1
ATOM 4502 C CA . VAL B 1 224 ? 28.960 40.253 13.084 1.00 22.94 224 VAL B CA 1
ATOM 4503 C C . VAL B 1 224 ? 27.982 41.434 13.153 1.00 23.46 224 VAL B C 1
ATOM 4504 O O . VAL B 1 224 ? 28.173 42.361 13.942 1.00 25.07 224 VAL B O 1
ATOM 4508 N N . GLU B 1 225 ? 26.929 41.389 12.338 1.00 25.73 225 GLU B N 1
ATOM 4509 C CA . GLU B 1 225 ? 25.934 42.464 12.320 1.00 28.50 225 GLU B CA 1
ATOM 4510 C C . GLU B 1 225 ? 25.188 42.587 13.641 1.00 26.84 225 GLU B C 1
ATOM 4511 O O . GLU B 1 225 ? 24.993 43.689 14.161 1.00 25.92 225 GLU B O 1
ATOM 4517 N N . ALA B 1 226 ? 24.749 41.450 14.166 1.00 24.78 226 ALA B N 1
ATOM 4518 C CA . ALA B 1 226 ? 24.034 41.439 15.426 1.00 24.43 226 ALA B CA 1
ATOM 4519 C C . ALA B 1 226 ? 24.934 41.988 16.539 1.00 24.87 226 ALA B C 1
ATOM 4520 O O . ALA B 1 226 ? 24.513 42.837 17.330 1.00 23.95 226 ALA B O 1
ATOM 4522 N N . VAL B 1 227 ? 26.177 41.516 16.601 1.00 23.56 227 VAL B N 1
ATOM 4523 C CA . VAL B 1 227 ? 27.106 41.977 17.634 1.00 22.87 227 VAL B CA 1
ATOM 4524 C C . VAL B 1 227 ? 27.462 43.455 17.468 1.00 23.97 227 VAL B C 1
ATOM 4525 O O . VAL B 1 227 ? 27.420 44.219 18.433 1.00 23.44 227 VAL B O 1
ATOM 4529 N N . ALA B 1 228 ? 27.818 43.851 16.247 1.00 24.11 228 ALA B N 1
ATOM 4530 C CA . ALA B 1 228 ? 28.167 45.243 15.965 1.00 26.28 228 ALA B CA 1
ATOM 4531 C C . ALA B 1 228 ? 26.983 46.148 16.304 1.00 27.33 228 ALA B C 1
ATOM 4532 O O . ALA B 1 228 ? 27.143 47.224 16.884 1.00 30.15 228 ALA B O 1
ATOM 4534 N N . ASN B 1 229 ? 25.790 45.704 15.929 1.00 29.76 229 ASN B N 1
ATOM 4535 C CA . ASN B 1 229 ? 24.577 46.462 16.196 1.00 32.22 229 ASN B CA 1
ATOM 4536 C C . ASN B 1 229 ? 24.356 46.597 17.698 1.00 31.70 229 ASN B C 1
ATOM 4537 O O . ASN B 1 229 ? 23.957 47.652 18.183 1.00 30.05 229 ASN B O 1
ATOM 4542 N N . GLU B 1 230 ? 24.638 45.530 18.438 1.00 31.51 230 GLU B N 1
ATOM 4543 C CA . GLU B 1 230 ? 24.446 45.547 19.884 1.00 30.24 230 GLU B CA 1
ATOM 4544 C C . GLU B 1 230 ? 25.412 46.428 20.675 1.00 29.56 230 GLU B C 1
ATOM 4545 O O . GLU B 1 230 ? 24.989 47.153 21.581 1.00 27.26 230 GLU B O 1
ATOM 4551 N 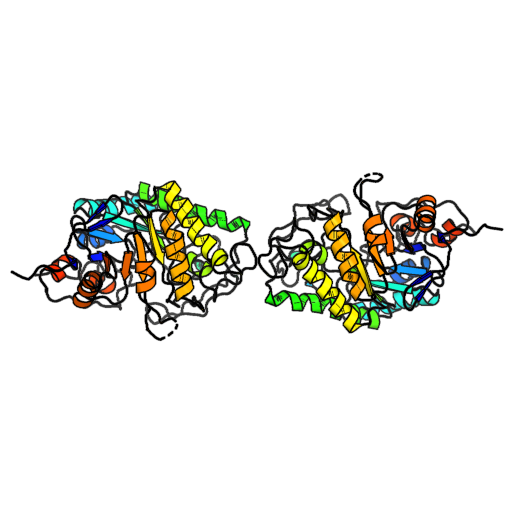N . ILE B 1 231 ? 26.701 46.381 20.339 1.00 27.84 231 ILE B N 1
ATOM 4552 C CA . ILE B 1 231 ? 27.693 47.150 21.095 1.00 26.05 231 ILE B CA 1
ATOM 4553 C C . ILE B 1 231 ? 28.503 48.196 20.327 1.00 26.65 231 ILE B C 1
ATOM 4554 O O . ILE B 1 231 ? 29.343 48.885 20.916 1.00 26.31 231 ILE B O 1
ATOM 4559 N N . GLY B 1 232 ? 28.261 48.314 19.027 1.00 27.18 232 GLY B N 1
ATOM 4560 C CA . GLY B 1 232 ? 29.002 49.279 18.232 1.00 29.69 232 GLY B CA 1
ATOM 4561 C C . GLY B 1 232 ? 30.099 48.553 17.479 1.00 30.68 232 GLY B C 1
ATOM 4562 O O . GLY B 1 232 ? 30.873 47.812 18.083 1.00 31.09 232 GLY B O 1
ATOM 4563 N N . SER B 1 233 ? 30.172 48.766 16.169 1.00 27.44 233 SER B N 1
ATOM 4564 C CA . SER B 1 233 ? 31.166 48.096 15.340 1.00 27.26 233 SER B CA 1
ATOM 4565 C C . SER B 1 233 ? 32.610 48.399 15.718 1.00 26.26 233 SER B C 1
ATOM 4566 O O . SER B 1 233 ? 33.494 47.572 15.500 1.00 26.48 233 SER B O 1
ATOM 4569 N N . ASP B 1 234 ? 32.864 49.574 16.278 1.00 25.45 234 ASP B N 1
ATOM 4570 C CA . ASP B 1 234 ? 34.233 49.923 16.652 1.00 26.50 234 ASP B CA 1
ATOM 4571 C C . ASP B 1 234 ? 34.728 49.186 17.909 1.00 24.95 234 ASP B C 1
ATOM 4572 O O . ASP B 1 234 ? 35.873 49.355 18.317 1.00 24.33 234 ASP B O 1
ATOM 4577 N N . ARG B 1 235 ? 33.863 48.379 18.516 1.00 21.01 235 ARG B N 1
ATOM 4578 C CA . ARG B 1 235 ? 34.236 47.601 19.699 1.00 23.39 235 ARG B CA 1
ATOM 4579 C C . ARG B 1 235 ? 34.185 46.107 19.330 1.00 22.21 235 ARG B C 1
ATOM 4580 O O . ARG B 1 235 ? 34.170 45.229 20.201 1.00 22.62 235 ARG B O 1
ATOM 4588 N N . VAL B 1 236 ? 34.170 45.832 18.030 1.00 24.08 236 VAL B N 1
ATOM 4589 C CA . VAL B 1 236 ? 34.057 44.465 17.537 1.00 22.80 236 VAL B CA 1
ATOM 4590 C C . VAL B 1 236 ? 35.167 44.021 16.595 1.00 23.10 236 VAL B C 1
ATOM 4591 O O . VAL B 1 236 ? 35.556 44.742 15.676 1.00 22.97 236 VAL B O 1
ATOM 4595 N N . GLY B 1 237 ? 35.659 42.810 16.830 1.00 22.54 237 GLY B N 1
ATOM 4596 C CA . GLY B 1 237 ? 36.689 42.244 15.984 1.00 20.48 237 GLY B CA 1
ATOM 4597 C C . GLY B 1 237 ? 36.234 40.832 15.681 1.00 22.02 237 GLY B C 1
ATOM 4598 O O . GLY B 1 237 ? 35.302 40.336 16.316 1.00 19.58 237 GLY B O 1
ATOM 4599 N N . ILE B 1 238 ? 36.861 40.185 14.706 1.00 19.04 238 ILE B N 1
ATOM 4600 C CA . ILE B 1 238 ? 36.500 38.820 14.372 1.00 18.09 238 ILE B CA 1
ATOM 4601 C C . ILE B 1 238 ? 37.754 38.054 13.951 1.00 20.92 238 ILE B C 1
ATOM 4602 O O . ILE B 1 238 ? 38.643 38.599 13.286 1.00 19.92 238 ILE B O 1
ATOM 4607 N N . ARG B 1 239 ? 37.829 36.793 14.361 1.00 18.51 239 ARG B N 1
ATOM 4608 C CA . ARG B 1 239 ? 38.983 35.975 14.027 1.00 18.32 239 ARG B CA 1
ATOM 4609 C C . ARG B 1 239 ? 38.577 34.826 13.138 1.00 18.24 239 ARG B C 1
ATOM 4610 O O . ARG B 1 239 ? 37.584 34.158 13.403 1.00 17.10 239 ARG B O 1
ATOM 4618 N N . ILE B 1 240 ? 39.360 34.600 12.087 1.00 16.00 240 ILE B N 1
ATOM 4619 C CA . ILE B 1 240 ? 39.101 33.518 11.156 1.00 17.19 240 ILE B CA 1
ATOM 4620 C C . ILE B 1 240 ? 40.402 32.783 10.840 1.00 16.77 240 ILE B C 1
ATOM 4621 O O . ILE B 1 240 ? 41.493 33.315 11.042 1.00 17.60 240 ILE B O 1
ATOM 4626 N N . SER B 1 241 ? 40.273 31.545 10.386 1.00 16.00 241 SER B N 1
ATOM 4627 C CA . SER B 1 241 ? 41.423 30.724 10.050 1.00 18.38 241 SER B CA 1
ATOM 4628 C C . SER B 1 241 ? 41.030 29.937 8.815 1.00 18.09 241 SER B C 1
ATOM 4629 O O . SER B 1 241 ? 40.817 28.726 8.881 1.00 19.53 241 SER B O 1
ATOM 4632 N N . PRO B 1 242 ? 40.938 30.622 7.661 1.00 19.90 242 PRO B N 1
ATOM 4633 C CA . PRO B 1 242 ? 40.554 29.997 6.390 1.00 20.42 242 PRO B CA 1
ATOM 4634 C C . PRO B 1 242 ? 41.391 28.782 6.006 1.00 20.44 242 PRO B C 1
ATOM 4635 O O . PRO B 1 242 ? 40.870 27.824 5.439 1.00 20.07 242 PRO B O 1
ATOM 4639 N N . PHE B 1 243 ? 42.686 28.831 6.310 1.00 18.43 243 PHE B N 1
ATOM 4640 C CA . PHE B 1 243 ? 43.589 27.735 5.955 1.00 23.54 243 PHE B CA 1
ATOM 4641 C C . PHE B 1 243 ? 43.733 26.631 6.986 1.00 22.30 243 PHE B C 1
ATOM 4642 O O . PHE B 1 243 ? 44.415 25.645 6.731 1.00 25.84 243 PHE B O 1
ATOM 4650 N N . ALA B 1 244 ? 43.100 26.772 8.147 1.00 23.34 244 ALA B N 1
ATOM 4651 C CA . ALA B 1 244 ? 43.224 25.733 9.171 1.00 22.71 244 ALA B CA 1
ATOM 4652 C C . ALA B 1 244 ? 42.280 24.564 8.922 1.00 25.25 244 ALA B C 1
ATOM 4653 O O . ALA B 1 244 ? 41.192 24.735 8.372 1.00 25.35 244 ALA B O 1
ATOM 4655 N N . HIS B 1 245 ? 42.710 23.370 9.314 1.00 23.14 245 HIS B N 1
ATOM 4656 C CA . HIS B 1 245 ? 41.880 22.182 9.167 1.00 27.72 245 HIS B CA 1
ATOM 4657 C C . HIS B 1 245 ? 41.494 21.685 10.557 1.00 24.57 245 HIS B C 1
ATOM 4658 O O . HIS B 1 245 ? 40.807 20.680 10.698 1.00 22.49 245 HIS B O 1
ATOM 4665 N N . TYR B 1 246 ? 41.942 22.412 11.576 1.00 23.87 246 TYR B N 1
ATOM 4666 C CA . TYR B 1 246 ? 41.673 22.065 12.971 1.00 22.68 246 TYR B CA 1
ATOM 4667 C C . TYR B 1 246 ? 40.223 21.595 13.146 1.00 22.44 246 TYR B C 1
ATOM 4668 O O . TYR B 1 246 ? 39.295 22.198 12.604 1.00 19.38 246 TYR B O 1
ATOM 4677 N N . ASN B 1 247 ? 40.040 20.517 13.905 1.00 22.56 247 ASN B N 1
ATOM 4678 C CA . ASN B 1 247 ? 38.721 19.938 14.142 1.00 22.75 247 ASN B CA 1
ATOM 4679 C C . ASN B 1 247 ? 37.998 19.514 12.863 1.00 23.34 247 ASN B C 1
ATOM 4680 O O . ASN B 1 247 ? 36.799 19.760 12.699 1.00 22.83 247 ASN B O 1
ATOM 4685 N N . GLU B 1 248 ? 38.742 18.870 11.966 1.00 21.46 248 GLU B N 1
ATOM 4686 C CA . GLU B 1 248 ? 38.218 18.369 10.701 1.00 21.34 248 GLU B CA 1
ATOM 4687 C C . GLU B 1 248 ? 37.359 19.390 9.964 1.00 22.39 248 GLU B C 1
ATOM 4688 O O . GLU B 1 248 ? 36.306 19.046 9.431 1.00 22.74 248 GLU B O 1
ATOM 4694 N N . ALA B 1 249 ? 37.815 20.639 9.924 1.00 21.67 249 ALA B N 1
ATOM 4695 C CA . ALA B 1 249 ? 37.072 21.702 9.264 1.00 23.64 249 ALA B CA 1
ATOM 4696 C C . ALA B 1 249 ? 37.898 22.436 8.204 1.00 24.32 249 ALA B C 1
ATOM 4697 O O . ALA B 1 249 ? 38.294 23.588 8.391 1.00 24.96 249 ALA B O 1
ATOM 4699 N N . GLY B 1 250 ? 38.157 21.767 7.088 1.00 25.57 250 GLY B N 1
ATOM 4700 C CA . GLY B 1 250 ? 38.923 22.395 6.024 1.00 24.96 250 GLY B CA 1
ATOM 4701 C C . GLY B 1 250 ? 38.019 22.853 4.897 1.00 23.04 250 GLY B C 1
ATOM 4702 O O . GLY B 1 250 ? 36.837 22.516 4.870 1.00 23.87 250 GLY B O 1
ATOM 4703 N N . ASP B 1 251 ? 38.575 23.620 3.965 1.00 24.46 251 ASP B N 1
ATOM 4704 C CA . ASP B 1 251 ? 37.816 24.128 2.829 1.00 26.06 251 ASP B CA 1
ATOM 4705 C C . ASP B 1 251 ? 38.584 23.831 1.540 1.00 26.97 251 ASP B C 1
ATOM 4706 O O . ASP B 1 251 ? 39.814 23.860 1.530 1.00 26.26 251 ASP B O 1
ATOM 4711 N N . THR B 1 252 ? 37.868 23.538 0.460 1.00 27.10 252 THR B N 1
ATOM 4712 C CA . THR B 1 252 ? 38.527 23.240 -0.806 1.00 28.47 252 THR B CA 1
ATOM 4713 C C . THR B 1 252 ? 39.124 24.483 -1.448 1.00 28.93 252 THR B C 1
ATOM 4714 O O . THR B 1 252 ? 39.969 24.369 -2.330 1.00 31.46 252 THR B O 1
ATOM 4718 N N . ASN B 1 253 ? 38.699 25.666 -1.009 1.00 28.05 253 ASN B N 1
ATOM 4719 C CA . ASN B 1 253 ? 39.224 26.913 -1.572 1.00 27.75 253 ASN B CA 1
ATOM 4720 C C . ASN B 1 253 ? 39.429 27.975 -0.483 1.00 26.67 253 ASN B C 1
ATOM 4721 O O . ASN B 1 253 ? 38.738 28.995 -0.459 1.00 25.85 253 ASN B O 1
ATOM 4726 N N . PRO B 1 254 ? 40.400 27.752 0.422 1.00 27.46 254 PRO B N 1
ATOM 4727 C CA . PRO B 1 254 ? 40.729 28.654 1.534 1.00 27.19 254 PRO B CA 1
ATOM 4728 C C . PRO B 1 254 ? 40.963 30.107 1.134 1.00 27.09 254 PRO B C 1
ATOM 4729 O O . PRO B 1 254 ? 40.511 31.033 1.813 1.00 24.51 254 PRO B O 1
ATOM 4733 N N . THR B 1 255 ? 41.682 30.304 0.033 1.00 27.90 255 THR B N 1
ATOM 4734 C CA . THR B 1 255 ? 41.984 31.648 -0.445 1.00 27.22 255 THR B CA 1
ATOM 4735 C C . THR B 1 255 ? 40.717 32.411 -0.812 1.00 26.43 255 THR B C 1
ATOM 4736 O O . THR B 1 255 ? 40.556 33.580 -0.443 1.00 28.78 255 THR B O 1
ATOM 4740 N N . ALA B 1 256 ? 39.817 31.753 -1.534 1.00 24.42 256 ALA B N 1
ATOM 4741 C CA . ALA B 1 256 ? 38.563 32.384 -1.931 1.00 25.28 256 ALA B CA 1
ATOM 4742 C C . ALA B 1 256 ? 37.701 32.634 -0.686 1.00 24.90 256 ALA B C 1
ATOM 4743 O O . ALA B 1 256 ? 37.043 33.675 -0.565 1.00 22.92 256 ALA B O 1
ATOM 4745 N N . LEU B 1 257 ? 37.707 31.676 0.240 1.00 24.29 257 LEU B N 1
ATOM 4746 C CA . LEU B 1 257 ? 36.922 31.821 1.468 1.00 23.21 257 LEU B CA 1
ATOM 4747 C C . LEU B 1 257 ? 37.420 33.026 2.262 1.00 23.96 257 LEU B C 1
ATOM 4748 O O . LEU B 1 257 ? 36.635 33.870 2.683 1.00 24.03 257 LEU B O 1
ATOM 4753 N N . GLY B 1 258 ? 38.732 33.111 2.455 1.00 23.48 258 GLY B N 1
ATOM 4754 C CA . GLY B 1 258 ? 39.289 34.226 3.202 1.00 23.46 258 GLY B CA 1
ATOM 4755 C C . GLY B 1 258 ? 39.025 35.556 2.530 1.00 24.95 258 GLY B C 1
ATOM 4756 O O . GLY B 1 258 ? 38.675 36.543 3.189 1.00 24.24 258 GLY B O 1
ATOM 4757 N N . LEU B 1 259 ? 39.189 35.590 1.210 1.00 24.46 259 LEU B N 1
ATOM 4758 C CA . LEU B 1 259 ? 38.968 36.819 0.464 1.00 24.28 259 LEU B CA 1
ATOM 4759 C C . LEU B 1 259 ? 37.519 37.263 0.576 1.00 23.54 259 LEU B C 1
ATOM 4760 O O . LEU B 1 259 ? 37.240 38.431 0.840 1.00 24.91 259 LEU B O 1
ATOM 4765 N N . TYR B 1 260 ? 36.593 36.329 0.388 1.00 22.76 260 TYR B N 1
ATOM 4766 C CA . TYR B 1 260 ? 35.181 36.673 0.463 1.00 23.69 260 TYR B CA 1
ATOM 4767 C C . TYR B 1 260 ? 34.851 37.253 1.827 1.00 22.21 260 TYR B C 1
ATOM 4768 O O . TYR B 1 260 ? 34.092 38.231 1.941 1.00 20.45 260 TYR B O 1
ATOM 4777 N N . MET B 1 261 ? 35.410 36.650 2.872 1.00 20.66 261 MET B N 1
ATOM 4778 C CA . MET B 1 261 ? 35.150 37.143 4.212 1.00 20.23 261 MET B CA 1
ATOM 4779 C C . MET B 1 261 ? 35.656 38.556 4.451 1.00 20.87 261 MET B C 1
ATOM 4780 O O . MET B 1 261 ? 34.901 39.397 4.937 1.00 18.93 261 MET B O 1
ATOM 4785 N N . VAL B 1 262 ? 36.915 38.846 4.113 1.00 19.42 262 VAL B N 1
ATOM 4786 C CA . VAL B 1 262 ? 37.418 40.197 4.364 1.00 23.40 262 VAL B CA 1
ATOM 4787 C C . VAL B 1 262 ? 36.704 41.244 3.530 1.00 23.95 262 VAL B C 1
ATOM 4788 O O . VAL B 1 262 ? 36.448 42.358 4.009 1.00 24.08 262 VAL B O 1
ATOM 4792 N N . GLU B 1 263 ? 36.371 40.901 2.291 1.00 23.19 263 GLU B N 1
ATOM 4793 C CA . GLU B 1 263 ? 35.661 41.858 1.449 1.00 26.33 263 GLU B CA 1
ATOM 4794 C C . GLU B 1 263 ? 34.294 42.139 2.068 1.00 25.76 263 GLU B C 1
ATOM 4795 O O . GLU B 1 263 ? 33.856 43.289 2.126 1.00 25.49 263 GLU B O 1
ATOM 4801 N N . SER B 1 264 ? 33.631 41.085 2.544 1.00 24.65 264 SER B N 1
ATOM 4802 C CA . SER B 1 264 ? 32.319 41.229 3.171 1.00 26.67 264 SER B CA 1
ATOM 4803 C C . SER B 1 264 ? 32.405 42.016 4.474 1.00 27.20 264 SER B C 1
ATOM 4804 O O . SER B 1 264 ? 31.487 42.768 4.815 1.00 28.91 264 SER B O 1
ATOM 4807 N N . LEU B 1 265 ? 33.508 41.858 5.202 1.00 26.96 265 LEU B N 1
ATOM 4808 C CA . LEU B 1 265 ? 33.679 42.570 6.465 1.00 24.62 265 LEU B CA 1
ATOM 4809 C C . LEU B 1 265 ? 33.892 44.074 6.314 1.00 26.24 265 LEU B C 1
ATOM 4810 O O . LEU B 1 265 ? 33.638 44.834 7.254 1.00 24.00 265 LEU B O 1
ATOM 4815 N N . ASN B 1 266 ? 34.365 44.509 5.146 1.00 24.95 266 ASN B N 1
ATOM 4816 C CA . ASN B 1 266 ? 34.601 45.937 4.923 1.00 26.24 266 ASN B CA 1
ATOM 4817 C C . ASN B 1 266 ? 33.362 46.805 5.089 1.00 27.65 266 ASN B C 1
ATOM 4818 O O . ASN B 1 266 ? 33.470 47.990 5.395 1.00 30.24 266 ASN B O 1
ATOM 4823 N N . LYS B 1 267 ? 32.184 46.235 4.880 1.00 26.44 267 LYS B N 1
ATOM 4824 C CA . LYS B 1 267 ? 30.978 47.035 5.006 1.00 30.02 267 LYS B CA 1
ATOM 4825 C C . LYS B 1 267 ? 30.619 47.378 6.446 1.00 29.93 267 LYS B C 1
ATOM 4826 O O . LYS B 1 267 ? 29.781 48.244 6.681 1.00 24.17 267 LYS B O 1
ATOM 4832 N N . TYR B 1 268 ? 31.285 46.739 7.406 1.00 32.16 268 TYR B N 1
ATOM 4833 C CA . TYR B 1 268 ? 30.962 46.968 8.812 1.00 34.91 268 TYR B CA 1
ATOM 4834 C C . TYR B 1 268 ? 31.776 47.944 9.641 1.00 36.41 268 TYR B C 1
ATOM 4835 O O . TYR B 1 268 ? 31.324 48.340 10.708 1.00 41.72 268 TYR B O 1
ATOM 4844 N N . ASP B 1 269 ? 32.966 48.327 9.200 1.00 33.37 269 ASP B N 1
ATOM 4845 C CA . ASP B 1 269 ? 33.735 49.283 9.989 1.00 35.50 269 ASP B CA 1
ATOM 4846 C C . ASP B 1 269 ? 34.111 48.699 11.357 1.00 31.45 269 ASP B C 1
ATOM 4847 O O . ASP B 1 269 ? 33.976 49.355 12.393 1.00 32.47 269 ASP B O 1
ATOM 4852 N N . LEU B 1 270 ? 34.588 47.465 11.357 1.00 29.13 270 LEU B N 1
ATOM 4853 C CA . LEU B 1 270 ? 34.977 46.802 12.595 1.00 23.38 270 LEU B CA 1
ATOM 4854 C C . LEU B 1 270 ? 36.247 47.375 13.209 1.00 22.84 270 LEU B C 1
ATOM 4855 O O . LEU B 1 270 ? 36.956 48.170 12.591 1.00 20.65 270 LEU B O 1
ATOM 4860 N N . ALA B 1 271 ? 36.524 46.971 14.444 1.00 21.82 271 ALA B N 1
ATOM 4861 C CA . ALA B 1 271 ? 37.729 47.404 15.122 1.00 20.16 271 ALA B CA 1
ATOM 4862 C C . ALA B 1 271 ? 38.895 46.709 14.413 1.00 20.86 271 ALA B C 1
ATOM 4863 O O . ALA B 1 271 ? 39.959 47.302 14.224 1.00 21.09 271 ALA B O 1
ATOM 4865 N N . TYR B 1 272 ? 38.680 45.456 14.008 1.00 20.63 272 TYR B N 1
ATOM 4866 C CA . TYR B 1 272 ? 39.723 44.690 13.326 1.00 20.99 272 TYR B CA 1
ATOM 4867 C C . TYR B 1 272 ? 39.278 43.335 12.818 1.00 20.74 272 TYR B C 1
ATOM 4868 O O . TYR B 1 272 ? 38.211 42.836 13.182 1.00 21.33 272 TYR B O 1
ATOM 4877 N N . CYS B 1 273 ? 40.119 42.752 11.964 1.00 20.40 273 CYS B N 1
ATOM 4878 C CA . CYS B 1 273 ? 39.924 41.407 11.449 1.00 20.76 273 CYS B CA 1
ATOM 4879 C C . CYS B 1 273 ? 41.231 40.702 11.829 1.00 22.25 273 CYS B C 1
ATOM 4880 O O . CYS B 1 273 ? 42.319 41.191 11.523 1.00 22.00 273 CYS B O 1
ATOM 4883 N N . HIS B 1 274 ? 41.100 39.565 12.511 1.00 23.05 274 HIS B N 1
ATOM 4884 C CA . HIS B 1 274 ? 42.222 38.765 13.032 1.00 22.14 274 HIS B CA 1
ATOM 4885 C C . HIS B 1 274 ? 42.286 37.466 12.217 1.00 19.76 274 HIS B C 1
ATOM 4886 O O . HIS B 1 274 ? 41.330 36.690 12.201 1.00 19.83 274 HIS B O 1
ATOM 4893 N N . VAL B 1 275 ? 43.409 37.228 11.549 1.00 20.07 275 VAL B N 1
ATOM 4894 C CA . VAL B 1 275 ? 43.555 36.044 10.717 1.00 17.55 275 VAL B CA 1
ATOM 4895 C C . VAL B 1 275 ? 44.754 35.204 11.121 1.00 18.72 275 VAL B C 1
ATOM 4896 O O . VAL B 1 275 ? 45.835 35.732 11.354 1.00 17.72 275 VAL B O 1
ATOM 4900 N N . VAL B 1 276 ? 44.554 33.893 11.192 1.00 19.98 276 VAL B N 1
ATOM 4901 C CA . VAL B 1 276 ? 45.628 32.974 11.553 1.00 21.93 276 VAL B CA 1
ATOM 4902 C C . VAL B 1 276 ? 46.401 32.525 10.309 1.00 20.50 276 VAL B C 1
ATOM 4903 O O . VAL B 1 276 ? 45.810 32.190 9.281 1.00 20.90 276 VAL B O 1
ATOM 4907 N N . GLU B 1 277 ? 47.724 32.517 10.421 1.00 21.23 277 GLU B N 1
ATOM 4908 C CA . GLU B 1 277 ? 48.607 32.115 9.332 1.00 22.29 277 GLU B CA 1
ATOM 4909 C C . GLU B 1 277 ? 48.476 30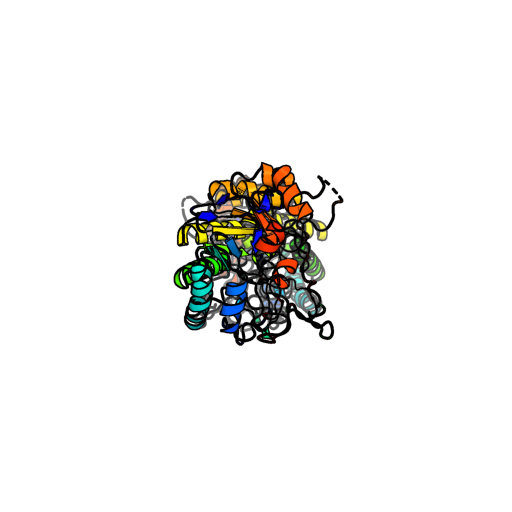.632 9.012 1.00 22.66 277 GLU B C 1
ATOM 4910 O O . GLU B 1 277 ? 48.168 29.826 9.888 1.00 20.47 277 GLU B O 1
ATOM 4916 N N . PRO B 1 278 ? 48.705 30.250 7.745 1.00 23.96 278 PRO B N 1
ATOM 4917 C CA . PRO B 1 278 ? 48.605 28.823 7.424 1.00 25.24 278 PRO B CA 1
ATOM 4918 C C . PRO B 1 278 ? 49.630 28.117 8.311 1.00 27.85 278 PRO B C 1
ATOM 4919 O O . PRO B 1 278 ? 50.621 28.730 8.716 1.00 28.31 278 PRO B O 1
ATOM 4923 N N . ARG B 1 279 ? 49.403 26.840 8.604 1.00 32.66 279 ARG B N 1
ATOM 4924 C CA . ARG B 1 279 ? 50.317 26.080 9.453 1.00 35.53 279 ARG B CA 1
ATOM 4925 C C . ARG B 1 279 ? 51.688 25.900 8.805 1.00 36.45 279 ARG B C 1
ATOM 4926 O O . ARG B 1 279 ? 52.707 26.230 9.408 1.00 35.11 279 ARG B O 1
ATOM 4934 N N . MET B 1 280 ? 51.720 25.370 7.586 1.00 38.73 280 MET B N 1
ATOM 4935 C CA . MET B 1 280 ? 52.992 25.163 6.894 1.00 42.86 280 MET B CA 1
ATOM 4936 C C . MET B 1 280 ? 53.584 26.502 6.456 1.00 45.61 280 MET B C 1
ATOM 4937 O O . MET B 1 280 ? 52.984 27.232 5.658 1.00 44.37 280 MET B O 1
ATOM 4942 N N . LYS B 1 281 ? 54.763 26.824 6.978 1.00 48.26 281 LYS B N 1
ATOM 4943 C CA . LYS B 1 281 ? 55.416 28.080 6.637 1.00 52.21 281 LYS B CA 1
ATOM 4944 C C . LYS B 1 281 ? 56.145 28.029 5.299 1.00 54.16 281 LYS B C 1
ATOM 4945 O O . LYS B 1 281 ? 56.633 26.980 4.876 1.00 54.48 281 LYS B O 1
ATOM 4951 N N . THR B 1 282 ? 56.208 29.182 4.640 1.00 56.48 282 THR B N 1
ATOM 4952 C CA . THR B 1 282 ? 56.854 29.307 3.341 1.00 57.29 282 THR B CA 1
ATOM 4953 C C . THR B 1 282 ? 57.624 30.623 3.233 1.00 57.38 282 THR B C 1
ATOM 4954 O O . THR B 1 282 ? 58.676 30.690 2.591 1.00 57.48 282 THR B O 1
ATOM 4958 N N . THR B 1 290 ? 50.748 29.394 -3.313 1.00 45.76 290 THR B N 1
ATOM 4959 C CA . THR B 1 290 ? 50.998 29.206 -1.888 1.00 45.17 290 THR B CA 1
ATOM 4960 C C . THR B 1 290 ? 49.871 29.817 -1.071 1.00 43.40 290 THR B C 1
ATOM 4961 O O . THR B 1 290 ? 49.184 30.729 -1.529 1.00 44.99 290 THR B O 1
ATOM 4963 N N . GLU B 1 291 ? 49.671 29.302 0.136 1.00 41.01 291 GLU B N 1
ATOM 4964 C CA . GLU B 1 291 ? 48.632 29.833 1.008 1.00 37.88 291 GLU B CA 1
ATOM 4965 C C . GLU B 1 291 ? 49.235 31.075 1.664 1.00 35.04 291 GLU B C 1
ATOM 4966 O O . GLU B 1 291 ? 50.287 31.002 2.303 1.00 34.53 291 GLU B O 1
ATOM 4972 N N . SER B 1 292 ? 48.585 32.220 1.475 1.00 31.68 292 SER B N 1
ATOM 4973 C CA . SER B 1 292 ? 49.081 33.479 2.016 1.00 28.75 292 SER B CA 1
ATOM 4974 C C . SER B 1 292 ? 47.957 34.379 2.502 1.00 27.70 292 SER B C 1
ATOM 4975 O O . SER B 1 292 ? 46.845 34.332 1.987 1.00 29.31 292 SER B O 1
ATOM 4978 N N . LEU B 1 293 ? 48.262 35.209 3.488 1.00 25.70 293 LEU B N 1
ATOM 4979 C CA . LEU B 1 293 ? 47.274 36.133 4.021 1.00 28.50 293 LEU B CA 1
ATOM 4980 C C . LEU B 1 293 ? 47.433 37.504 3.368 1.00 27.53 293 LEU B C 1
ATOM 4981 O O . LEU B 1 293 ? 46.677 38.430 3.666 1.00 29.10 293 LEU B O 1
ATOM 4986 N N . VAL B 1 294 ? 48.411 37.638 2.476 1.00 28.00 294 VAL B N 1
ATOM 4987 C CA . VAL B 1 294 ? 48.648 38.923 1.826 1.00 25.89 294 VAL B CA 1
ATOM 4988 C C . VAL B 1 294 ? 47.459 39.428 1.019 1.00 24.40 294 VAL B C 1
ATOM 4989 O O . VAL B 1 294 ? 47.083 40.590 1.138 1.00 25.96 294 VAL B O 1
ATOM 4993 N N . PRO B 1 295 ? 46.853 38.570 0.185 1.00 25.27 295 PRO B N 1
ATOM 4994 C CA . PRO B 1 295 ? 45.700 39.024 -0.600 1.00 26.89 295 PRO B CA 1
ATOM 4995 C C . PRO B 1 295 ? 44.574 39.498 0.320 1.00 28.26 295 PRO B C 1
ATOM 4996 O O . PRO B 1 295 ? 43.854 40.443 0.006 1.00 26.36 295 PRO B O 1
ATOM 5000 N N . MET B 1 296 ? 44.427 38.832 1.461 1.00 28.02 296 MET B N 1
ATOM 5001 C CA . MET B 1 296 ? 43.383 39.195 2.412 1.00 28.12 296 MET B CA 1
ATOM 5002 C C . MET B 1 296 ? 43.674 40.550 3.061 1.00 26.45 296 MET B C 1
ATOM 5003 O O . MET B 1 296 ? 42.771 41.377 3.242 1.00 24.56 296 MET B O 1
ATOM 5008 N N . ARG B 1 297 ? 44.940 40.778 3.401 1.00 25.24 297 ARG B N 1
ATOM 5009 C CA . ARG B 1 297 ? 45.337 42.035 4.015 1.00 24.11 297 ARG B CA 1
ATOM 5010 C C . ARG B 1 297 ? 45.069 43.144 3.001 1.00 24.17 297 ARG B C 1
ATOM 5011 O O . ARG B 1 297 ? 44.510 44.199 3.331 1.00 22.90 297 ARG B O 1
ATOM 5019 N N . LYS B 1 298 ? 45.466 42.902 1.757 1.00 25.16 298 LYS B N 1
ATOM 5020 C CA . LYS B 1 298 ? 45.266 43.894 0.706 1.00 25.72 298 LYS B CA 1
ATOM 5021 C C . LYS B 1 298 ? 43.796 44.194 0.466 1.00 25.42 298 LYS B C 1
ATOM 5022 O O . LYS B 1 298 ? 43.422 45.351 0.252 1.00 25.06 298 LYS B O 1
ATOM 5028 N N . ALA B 1 299 ? 42.958 43.163 0.518 1.00 22.82 299 ALA B N 1
ATOM 5029 C CA . ALA B 1 299 ? 41.529 43.360 0.293 1.00 24.86 299 ALA B CA 1
ATOM 5030 C C . ALA B 1 299 ? 40.807 43.966 1.503 1.00 24.31 299 ALA B C 1
ATOM 5031 O O . ALA B 1 299 ? 39.801 44.659 1.346 1.00 23.94 299 ALA B O 1
ATOM 5033 N N . TYR B 1 300 ? 41.315 43.717 2.708 1.00 22.35 300 TYR B N 1
ATOM 5034 C CA . TYR B 1 300 ? 40.675 44.255 3.905 1.00 23.06 300 TYR B CA 1
ATOM 5035 C C . TYR B 1 300 ? 41.057 45.718 4.113 1.00 23.66 300 TYR B C 1
ATOM 5036 O O . TYR B 1 300 ? 42.232 46.071 4.097 1.00 25.22 300 TYR B O 1
ATOM 5045 N N . LYS B 1 301 ? 40.059 46.565 4.332 1.00 25.77 301 LYS B N 1
ATOM 5046 C CA . LYS B 1 301 ? 40.304 47.990 4.510 1.00 28.46 301 LYS B CA 1
ATOM 5047 C C . LYS B 1 301 ? 40.542 48.439 5.946 1.00 28.81 301 LYS B C 1
ATOM 5048 O O . LYS B 1 301 ? 40.877 49.598 6.183 1.00 32.87 301 LYS B O 1
ATOM 5054 N N . GLY B 1 302 ? 40.386 47.538 6.908 1.00 28.39 302 GLY B N 1
ATOM 5055 C CA . GLY B 1 302 ? 40.579 47.938 8.291 1.00 22.97 302 GLY B CA 1
ATOM 5056 C C . GLY B 1 302 ? 41.883 47.480 8.913 1.00 25.26 302 GLY B C 1
ATOM 5057 O O . GLY B 1 302 ? 42.872 47.224 8.214 1.00 22.25 302 GLY B O 1
ATOM 5058 N N . THR B 1 303 ? 41.884 47.382 10.240 1.00 22.73 303 THR B N 1
ATOM 5059 C CA . THR B 1 303 ? 43.069 46.954 10.980 1.00 22.41 303 THR B CA 1
ATOM 5060 C C . THR B 1 303 ? 43.180 45.442 10.861 1.00 21.90 303 THR B C 1
ATOM 5061 O O . THR B 1 303 ? 42.210 44.720 11.101 1.00 19.94 303 THR B O 1
ATOM 5065 N N . PHE B 1 304 ? 44.368 44.979 10.484 1.00 19.52 304 PHE B N 1
ATOM 5066 C CA . PHE B 1 304 ? 44.631 43.560 10.252 1.00 20.01 304 PHE B CA 1
ATOM 5067 C C . PHE B 1 304 ? 45.597 42.965 11.275 1.00 19.85 304 PHE B C 1
ATOM 5068 O O . PHE B 1 304 ? 46.748 43.383 11.360 1.00 21.27 304 PHE B O 1
ATOM 5076 N N . ILE B 1 305 ? 45.129 41.988 12.042 1.00 19.56 305 ILE B N 1
ATOM 5077 C CA . ILE B 1 305 ? 45.962 41.331 13.052 1.00 17.17 305 ILE B CA 1
ATOM 5078 C C . ILE B 1 305 ? 46.354 39.950 12.529 1.00 14.99 305 ILE B C 1
ATOM 5079 O O . ILE B 1 305 ? 45.497 39.207 12.056 1.00 17.31 305 ILE B O 1
ATOM 5084 N N . VAL B 1 306 ? 47.642 39.607 12.577 1.00 16.93 306 VAL B N 1
ATOM 5085 C CA . VAL B 1 306 ? 48.059 38.279 12.139 1.00 15.28 306 VAL B CA 1
ATOM 5086 C C . VAL B 1 306 ? 48.611 37.509 13.334 1.00 16.85 306 VAL B C 1
ATOM 5087 O O . VAL B 1 306 ? 49.070 38.111 14.306 1.00 14.56 306 VAL B O 1
ATOM 5091 N N . ALA B 1 307 ? 48.559 36.180 13.259 1.00 16.47 307 ALA B N 1
ATOM 5092 C CA . ALA B 1 307 ? 49.056 35.333 14.338 1.00 18.54 307 ALA B CA 1
ATOM 5093 C C . ALA B 1 307 ? 49.433 33.964 13.807 1.00 18.91 307 ALA B C 1
ATOM 5094 O O . ALA B 1 307 ? 48.901 33.513 12.790 1.00 19.07 307 ALA B O 1
ATOM 5096 N N . GLY B 1 308 ? 50.352 33.307 14.505 1.00 17.81 308 GLY B N 1
ATOM 5097 C CA . GLY B 1 308 ? 50.749 31.972 14.099 1.00 20.56 308 GLY B CA 1
ATOM 5098 C C . GLY B 1 308 ? 52.218 31.800 13.787 1.00 21.76 308 GLY B C 1
ATOM 5099 O O . GLY B 1 308 ? 52.636 32.052 12.665 1.00 21.73 308 GLY B O 1
ATOM 5100 N N . GLY B 1 309 ? 52.993 31.385 14.788 1.00 21.15 309 GLY B N 1
ATOM 5101 C CA . GLY B 1 309 ? 54.414 31.141 14.595 1.00 21.61 309 GLY B CA 1
ATOM 5102 C C . GLY B 1 309 ? 55.355 32.331 14.559 1.00 22.37 309 GLY B C 1
ATOM 5103 O O . GLY B 1 309 ? 56.476 32.202 14.078 1.00 24.11 309 GLY B O 1
ATOM 5104 N N . TYR B 1 310 ? 54.933 33.483 15.069 1.00 22.75 310 TYR B N 1
ATOM 5105 C CA . TYR B 1 310 ? 55.798 34.656 15.051 1.00 21.73 310 TYR B CA 1
ATOM 5106 C C . TYR B 1 310 ? 56.817 34.753 16.179 1.00 22.46 310 TYR B C 1
ATOM 5107 O O . TYR B 1 310 ? 56.592 34.278 17.293 1.00 24.40 310 TYR B O 1
ATOM 5116 N N . ASP B 1 311 ? 57.954 35.362 15.864 1.00 22.25 311 ASP B N 1
ATOM 5117 C CA . ASP B 1 311 ? 58.986 35.618 16.852 1.00 23.84 311 ASP B CA 1
ATOM 5118 C C . ASP B 1 311 ? 59.194 37.125 16.721 1.00 23.59 311 ASP B C 1
ATOM 5119 O O . ASP B 1 311 ? 58.425 37.780 16.020 1.00 22.57 311 ASP B O 1
ATOM 5124 N N . ARG B 1 312 ? 60.195 37.682 17.389 1.00 22.56 312 ARG B N 1
ATOM 5125 C CA . ARG B 1 312 ? 60.435 39.120 17.316 1.00 24.33 312 ARG B CA 1
ATOM 5126 C C . ARG B 1 312 ? 60.751 39.578 15.892 1.00 26.20 312 ARG B C 1
ATOM 5127 O O . ARG B 1 312 ? 60.174 40.548 15.386 1.00 24.26 312 ARG B O 1
ATOM 5135 N N . GLU B 1 313 ? 61.669 38.865 15.251 1.00 23.17 313 GLU B N 1
ATOM 5136 C CA . GLU B 1 313 ? 62.096 39.190 13.896 1.00 25.94 313 GLU B CA 1
ATOM 5137 C C . GLU B 1 313 ? 60.953 39.205 12.885 1.00 23.18 313 GLU B C 1
ATOM 5138 O O . GLU B 1 313 ? 60.738 40.212 12.201 1.00 24.18 313 GLU B O 1
ATOM 5144 N N . ASP B 1 314 ? 60.222 38.097 12.790 1.00 20.26 314 ASP B N 1
ATOM 5145 C CA . ASP B 1 314 ? 59.110 37.996 11.846 1.00 21.87 314 ASP B CA 1
ATOM 5146 C C . ASP B 1 314 ? 58.018 39.022 12.141 1.00 21.45 314 ASP B C 1
ATOM 5147 O O . ASP B 1 314 ? 57.316 39.471 11.234 1.00 20.22 314 ASP B O 1
ATOM 5152 N N . GLY B 1 315 ? 57.876 39.391 13.410 1.00 19.35 315 GLY B N 1
ATOM 5153 C CA . GLY B 1 315 ? 56.867 40.373 13.764 1.00 21.12 315 GLY B CA 1
ATOM 5154 C C . GLY B 1 315 ? 57.238 41.724 13.181 1.00 21.58 315 GLY B C 1
ATOM 5155 O O . GLY B 1 315 ? 56.413 42.381 12.542 1.00 21.27 315 GLY B O 1
ATOM 5156 N N . ASN B 1 316 ? 58.482 42.147 13.402 1.00 19.38 316 ASN B N 1
ATOM 5157 C CA . ASN B 1 316 ? 58.942 43.424 12.866 1.00 21.85 316 ASN B CA 1
ATOM 5158 C C . ASN B 1 316 ? 58.839 43.423 11.346 1.00 22.07 316 ASN B C 1
ATOM 5159 O O . ASN B 1 316 ? 58.406 44.400 10.741 1.00 23.86 316 ASN B O 1
ATOM 5164 N N . ARG B 1 317 ? 59.227 42.314 10.736 1.00 21.64 317 ARG B N 1
ATOM 5165 C CA . ARG B 1 317 ? 59.188 42.181 9.287 1.00 24.89 317 ARG B CA 1
ATOM 5166 C C . ARG B 1 317 ? 57.760 42.303 8.739 1.00 23.93 317 ARG B C 1
ATOM 5167 O O . ARG B 1 317 ? 57.514 43.022 7.771 1.00 22.61 317 ARG B O 1
ATOM 5175 N N . ALA B 1 318 ? 56.825 41.587 9.352 1.00 21.87 318 ALA B N 1
ATOM 5176 C CA . ALA B 1 318 ? 55.433 41.631 8.919 1.00 21.66 318 ALA B CA 1
ATOM 5177 C C . ALA B 1 318 ? 54.912 43.070 8.940 1.00 20.38 318 ALA B C 1
ATOM 5178 O O . ALA B 1 318 ? 54.268 43.522 7.996 1.00 22.02 318 ALA B O 1
ATOM 5180 N N . LEU B 1 319 ? 55.199 43.795 10.011 1.00 21.48 319 LEU B N 1
ATOM 5181 C CA . LEU B 1 319 ? 54.734 45.169 10.122 1.00 24.49 319 LEU B CA 1
ATOM 5182 C C . LEU B 1 319 ? 55.396 46.044 9.063 1.00 27.76 319 LEU B C 1
ATOM 5183 O O . LEU B 1 319 ? 54.724 46.786 8.351 1.00 27.22 319 LEU B O 1
ATOM 5188 N N . ILE B 1 320 ? 56.718 45.931 8.958 1.00 29.41 320 ILE B N 1
ATOM 5189 C CA . ILE B 1 320 ? 57.511 46.690 7.996 1.00 32.33 320 ILE B CA 1
ATOM 5190 C C . ILE B 1 320 ? 57.070 46.473 6.552 1.00 30.36 320 ILE B C 1
ATOM 5191 O O . ILE B 1 320 ? 56.965 47.427 5.784 1.00 33.53 320 ILE B O 1
ATOM 5196 N N . GLU B 1 321 ? 56.813 45.219 6.192 1.00 29.57 321 GLU B N 1
ATOM 5197 C CA . GLU B 1 321 ? 56.385 44.875 4.843 1.00 28.82 321 GLU B CA 1
ATOM 5198 C C . GLU B 1 321 ? 54.879 45.025 4.626 1.00 27.60 321 GLU B C 1
ATOM 5199 O O . GLU B 1 321 ? 54.333 44.487 3.671 1.00 26.72 321 GLU B O 1
ATOM 5205 N N . ASP B 1 322 ? 54.215 45.748 5.525 1.00 27.36 322 ASP B N 1
ATOM 5206 C CA . ASP B 1 322 ? 52.784 46.010 5.403 1.00 28.88 322 ASP B CA 1
ATOM 5207 C C . ASP B 1 322 ? 51.885 44.771 5.338 1.00 28.38 322 ASP B C 1
ATOM 5208 O O . ASP B 1 322 ? 50.806 44.811 4.733 1.00 28.91 322 ASP B O 1
ATOM 5213 N N . ARG B 1 323 ? 52.311 43.677 5.963 1.00 27.05 323 ARG B N 1
ATOM 5214 C CA . ARG B 1 323 ? 51.514 42.449 5.960 1.00 29.26 323 ARG B CA 1
ATOM 5215 C C . ARG B 1 323 ? 50.476 42.428 7.077 1.00 24.12 323 ARG B C 1
ATOM 5216 O O . ARG B 1 323 ? 49.583 41.579 7.089 1.00 25.81 323 ARG B O 1
ATOM 5224 N N . ALA B 1 324 ? 50.587 43.376 7.999 1.00 23.38 324 ALA B N 1
ATOM 5225 C CA . ALA B 1 324 ? 49.663 43.471 9.131 1.00 23.63 324 ALA B CA 1
ATOM 5226 C C . ALA B 1 324 ? 49.888 44.756 9.918 1.00 21.07 324 ALA B C 1
ATOM 5227 O O . ALA B 1 324 ? 50.926 45.399 9.790 1.00 20.85 324 ALA B O 1
ATOM 5229 N N . ASP B 1 325 ? 48.912 45.114 10.744 1.00 21.05 325 ASP B N 1
ATOM 5230 C CA . ASP B 1 325 ? 49.008 46.310 11.572 1.00 18.31 325 ASP B CA 1
ATOM 5231 C C . ASP B 1 325 ? 49.338 45.885 12.993 1.00 18.48 325 ASP B C 1
ATOM 5232 O O . ASP B 1 325 ? 49.955 46.635 13.752 1.00 18.56 325 ASP B O 1
ATOM 5237 N N . LEU B 1 326 ? 48.937 44.667 13.337 1.00 16.17 326 LEU B N 1
ATOM 5238 C CA . LEU B 1 326 ? 49.186 44.132 14.669 1.00 19.04 326 LEU B CA 1
ATOM 5239 C C . LEU B 1 326 ? 49.597 42.665 14.580 1.00 16.95 326 LEU B C 1
ATOM 5240 O O . LEU B 1 326 ? 49.121 41.934 13.717 1.00 19.44 326 LEU B O 1
ATOM 5245 N N . VAL B 1 327 ? 50.487 42.246 15.472 1.00 16.27 327 VAL B N 1
ATOM 5246 C CA . VAL B 1 327 ? 50.935 40.857 15.493 1.00 17.80 327 VAL B CA 1
ATOM 5247 C C . VAL B 1 327 ? 50.611 40.262 16.863 1.00 14.69 327 VAL B C 1
ATOM 5248 O O . VAL B 1 327 ? 51.054 40.777 17.892 1.00 14.98 327 VAL B O 1
ATOM 5252 N N . ALA B 1 328 ? 49.821 39.191 16.862 1.00 15.68 328 ALA B N 1
ATOM 5253 C CA . ALA B 1 328 ? 49.420 38.527 18.091 1.00 16.02 328 ALA B CA 1
ATOM 5254 C C . ALA B 1 328 ? 50.338 37.358 18.386 1.00 17.20 328 ALA B C 1
ATOM 5255 O O . ALA B 1 328 ? 50.704 36.596 17.486 1.00 18.23 328 ALA B O 1
ATOM 5257 N N . TYR B 1 329 ? 50.700 37.227 19.660 1.00 16.09 329 TYR B N 1
ATOM 5258 C CA . TYR B 1 329 ? 51.594 36.176 20.128 1.00 17.54 329 TYR B CA 1
ATOM 5259 C C . TYR B 1 329 ? 50.885 35.305 21.153 1.00 19.82 329 TYR B C 1
ATOM 5260 O O . TYR B 1 329 ? 50.232 35.811 22.060 1.00 17.69 329 TYR B O 1
ATOM 5269 N N . GLY B 1 330 ? 51.020 33.995 20.995 1.00 18.59 330 GLY B N 1
ATOM 5270 C CA . GLY B 1 330 ? 50.409 33.071 21.918 1.00 18.77 330 GLY B CA 1
ATOM 5271 C C . GLY B 1 330 ? 51.432 32.454 22.848 1.00 18.87 330 GLY B C 1
ATOM 5272 O O . GLY B 1 330 ? 51.625 32.921 23.968 1.00 18.58 330 GLY B O 1
ATOM 5273 N N . ARG B 1 331 ? 52.120 31.420 22.371 1.00 19.38 331 ARG B N 1
ATOM 5274 C CA . ARG B 1 331 ? 53.090 30.708 23.200 1.00 20.80 331 ARG B CA 1
ATOM 5275 C C . ARG B 1 331 ? 54.163 31.538 23.893 1.00 20.75 331 ARG B C 1
ATOM 5276 O O . ARG B 1 331 ? 54.438 31.313 25.074 1.00 19.21 331 ARG B O 1
ATOM 5284 N N . LEU B 1 332 ? 54.760 32.504 23.198 1.00 15.65 332 LEU B N 1
ATOM 5285 C CA . LEU B 1 332 ? 55.780 33.324 23.839 1.00 17.11 332 LEU B CA 1
ATOM 5286 C C . LEU B 1 332 ? 55.185 34.216 24.925 1.00 16.59 332 LEU B C 1
ATOM 5287 O O . LEU B 1 332 ? 55.872 34.565 25.879 1.00 17.72 332 LEU B O 1
ATOM 5292 N N . PHE B 1 333 ? 53.909 34.574 24.794 1.00 16.43 333 PHE B N 1
ATOM 5293 C CA . PHE B 1 333 ? 53.273 35.442 25.797 1.00 16.16 333 PHE B CA 1
ATOM 5294 C C . PHE B 1 333 ? 52.915 34.596 27.028 1.00 16.07 333 PHE B C 1
ATOM 5295 O O . PHE B 1 333 ? 52.808 35.103 28.149 1.00 16.89 333 PHE B O 1
ATOM 5303 N N . ILE B 1 334 ? 52.732 33.299 26.811 1.00 17.81 334 ILE B N 1
ATOM 5304 C CA . ILE B 1 334 ? 52.444 32.389 27.912 1.00 18.38 334 ILE B CA 1
ATOM 5305 C C . ILE B 1 334 ? 53.661 32.364 28.835 1.00 18.77 334 ILE B C 1
ATOM 5306 O O . ILE B 1 334 ? 53.523 32.470 30.053 1.00 16.68 334 ILE B O 1
ATOM 5311 N N . SER B 1 335 ? 54.859 32.266 28.256 1.00 17.05 335 SER B N 1
ATOM 5312 C CA . SER B 1 335 ? 56.078 32.201 29.072 1.00 19.49 335 SER B CA 1
ATOM 5313 C C . SER B 1 335 ? 56.787 33.514 29.396 1.00 18.85 335 SER B C 1
ATOM 5314 O O . SER B 1 335 ? 57.702 33.534 30.209 1.00 18.60 335 SER B O 1
ATOM 5317 N N . ASN B 1 336 ? 56.376 34.608 28.770 1.00 17.71 336 ASN B N 1
ATOM 5318 C CA . ASN B 1 336 ? 56.997 35.897 29.031 1.00 16.79 336 ASN B CA 1
ATOM 5319 C C . ASN B 1 336 ? 55.890 36.893 29.324 1.00 18.19 336 ASN B C 1
ATOM 5320 O O . ASN B 1 336 ? 55.300 37.444 28.401 1.00 18.59 336 ASN B O 1
ATOM 5325 N N . PRO B 1 337 ? 55.597 37.136 30.611 1.00 20.09 337 PRO B N 1
ATOM 5326 C CA . PRO B 1 337 ? 54.540 38.081 30.998 1.00 18.32 337 PRO B CA 1
ATOM 5327 C C . PRO B 1 337 ? 54.825 39.455 30.404 1.00 19.99 337 PRO B C 1
ATOM 5328 O O . PRO B 1 337 ? 53.916 40.180 30.006 1.00 22.57 337 PRO B O 1
ATOM 5332 N N . ASP B 1 338 ? 56.104 39.815 30.385 1.00 20.40 338 ASP B N 1
ATOM 5333 C CA . ASP B 1 338 ? 56.531 41.094 29.840 1.00 18.63 338 ASP B CA 1
ATOM 5334 C C . ASP B 1 338 ? 57.077 40.960 28.409 1.00 20.33 338 ASP B C 1
ATOM 5335 O O . ASP B 1 338 ? 58.107 41.548 28.067 1.00 19.91 338 ASP B O 1
ATOM 5340 N N . LEU B 1 339 ? 56.370 40.203 27.572 1.00 19.25 339 LEU B N 1
ATOM 5341 C CA . LEU B 1 339 ? 56.784 39.992 26.180 1.00 21.04 339 LEU B CA 1
ATOM 5342 C C . LEU B 1 339 ? 57.063 41.306 25.434 1.00 20.06 339 LEU B C 1
ATOM 5343 O O . LEU B 1 339 ? 58.083 41.433 24.766 1.00 19.03 339 LEU B O 1
ATOM 5348 N N . PRO B 1 340 ? 56.152 42.294 25.523 1.00 20.35 340 PRO B N 1
ATOM 5349 C CA . PRO B 1 340 ? 56.391 43.566 24.825 1.00 20.03 340 PRO B CA 1
ATOM 5350 C C . PRO B 1 340 ? 57.718 44.212 25.230 1.00 20.12 340 PRO B C 1
ATOM 5351 O O . PRO B 1 340 ? 58.494 44.650 24.379 1.00 20.65 340 PRO B O 1
ATOM 5355 N N . LYS B 1 341 ? 57.952 44.300 26.536 1.00 20.92 341 LYS B N 1
ATOM 5356 C CA . LYS B 1 341 ? 59.176 44.891 27.057 1.00 20.68 341 LYS B CA 1
ATOM 5357 C C . LYS B 1 341 ? 60.393 44.126 26.540 1.00 21.26 341 LYS B C 1
ATOM 5358 O O . LYS B 1 341 ? 61.381 44.726 26.118 1.00 21.56 341 LYS B O 1
ATOM 5364 N N . ARG B 1 342 ? 60.326 42.802 26.572 1.00 18.88 342 ARG B N 1
ATOM 5365 C CA . ARG B 1 342 ? 61.446 42.003 26.097 1.00 22.38 342 ARG B CA 1
ATOM 5366 C C . ARG B 1 342 ? 61.741 42.271 24.616 1.00 23.92 342 ARG B C 1
ATOM 5367 O O . ARG B 1 342 ? 62.900 42.427 24.232 1.00 24.51 342 ARG B O 1
ATOM 5375 N N . PHE B 1 343 ? 60.705 42.329 23.786 1.00 23.08 343 PHE B N 1
ATOM 5376 C CA . PHE B 1 343 ? 60.916 42.611 22.367 1.00 23.73 343 PHE B CA 1
ATOM 5377 C C . PHE B 1 343 ? 61.529 44.004 22.232 1.00 23.79 343 PHE B C 1
ATOM 5378 O O . PHE B 1 343 ? 62.470 44.216 21.463 1.00 25.31 343 PHE B O 1
ATOM 5386 N N . GLU B 1 344 ? 60.996 44.948 23.000 1.00 24.63 344 GLU B N 1
ATOM 5387 C CA . GLU B 1 344 ? 61.475 46.325 22.978 1.00 23.81 344 GLU B CA 1
ATOM 5388 C C . GLU B 1 344 ? 62.980 46.433 23.243 1.00 24.39 344 GLU B C 1
ATOM 5389 O O . GLU B 1 344 ? 63.686 47.183 22.567 1.00 21.77 344 GLU B O 1
ATOM 5395 N N . LEU B 1 345 ? 63.461 45.679 24.227 1.00 22.15 345 LEU B N 1
ATOM 5396 C CA . LEU B 1 345 ? 64.869 45.703 24.606 1.00 24.81 345 LEU B CA 1
ATOM 5397 C C . LEU B 1 345 ? 65.677 44.617 23.912 1.00 26.29 345 LEU B C 1
ATOM 5398 O O . LEU B 1 345 ? 66.899 44.549 24.062 1.00 27.91 345 LEU B O 1
ATOM 5403 N N . ASN B 1 346 ? 64.990 43.787 23.141 1.00 25.41 346 ASN B N 1
ATOM 5404 C CA . ASN B 1 346 ? 65.603 42.651 22.466 1.00 27.73 346 ASN B CA 1
ATOM 5405 C C . ASN B 1 346 ? 66.308 41.795 23.515 1.00 26.01 346 ASN B C 1
ATOM 5406 O O . ASN B 1 346 ? 67.456 41.377 23.343 1.00 25.06 346 ASN B O 1
ATOM 5411 N N . ALA B 1 347 ? 65.598 41.547 24.610 1.00 25.76 347 ALA B N 1
ATOM 5412 C CA . ALA B 1 347 ? 66.110 40.741 25.709 1.00 24.07 347 ALA B CA 1
ATOM 5413 C C . ALA B 1 347 ? 65.823 39.272 25.443 1.00 24.46 347 ALA B C 1
ATOM 5414 O O . ALA B 1 347 ? 65.010 38.935 24.586 1.00 24.95 347 ALA B O 1
ATOM 5416 N N . PRO B 1 348 ? 66.498 38.369 26.168 1.00 24.91 348 PRO B N 1
ATOM 5417 C CA . PRO B 1 348 ? 66.251 36.939 25.950 1.00 24.93 348 PRO B CA 1
ATOM 5418 C C . PRO B 1 348 ? 64.814 36.616 26.374 1.00 23.47 348 PRO B C 1
ATOM 5419 O O . PRO B 1 348 ? 64.213 37.356 27.152 1.00 23.07 348 PRO B O 1
ATOM 5423 N N . LEU B 1 349 ? 64.289 35.502 25.877 1.00 23.50 349 LEU B N 1
ATOM 5424 C CA . LEU B 1 349 ? 62.922 35.074 26.176 1.00 24.11 349 LEU B CA 1
ATOM 5425 C C . LEU B 1 349 ? 62.864 33.778 26.979 1.00 26.18 349 LEU B C 1
ATOM 5426 O O . LEU B 1 349 ? 63.692 32.878 26.778 1.00 25.56 349 LEU B O 1
ATOM 5431 N N . ASN B 1 350 ? 61.891 33.683 27.887 1.00 23.70 350 ASN B N 1
ATOM 5432 C CA . ASN B 1 350 ? 61.708 32.464 28.677 1.00 24.07 350 ASN B CA 1
ATOM 5433 C C . ASN B 1 350 ? 61.144 31.421 27.726 1.00 25.69 350 ASN B C 1
ATOM 5434 O O . ASN B 1 350 ? 60.267 31.728 26.918 1.00 25.09 350 ASN B O 1
ATOM 5439 N N . LYS B 1 351 ? 61.637 30.191 27.806 1.00 26.05 351 LYS B N 1
ATOM 5440 C CA . LYS B 1 351 ? 61.102 29.137 26.951 1.00 26.65 351 LYS B CA 1
ATOM 5441 C C . LYS B 1 351 ? 59.725 28.800 27.534 1.00 22.46 351 LYS B C 1
ATOM 5442 O O . LYS B 1 351 ? 59.480 29.036 28.720 1.00 20.74 351 LYS B O 1
ATOM 5448 N N . TYR B 1 352 ? 58.827 28.268 26.711 1.00 20.99 352 TYR B N 1
ATOM 5449 C CA . TYR B 1 352 ? 57.506 27.904 27.206 1.00 22.32 352 TYR B CA 1
ATOM 5450 C C . TYR B 1 352 ? 57.373 26.393 27.375 1.00 23.09 352 TYR B C 1
ATOM 5451 O O . TYR B 1 352 ? 57.985 25.622 26.636 1.00 24.03 352 TYR B O 1
ATOM 5460 N N . ASN B 1 353 ? 56.579 25.980 28.359 1.00 22.79 353 ASN B N 1
ATOM 5461 C CA . ASN B 1 353 ? 56.376 24.562 28.643 1.00 22.75 353 ASN B CA 1
ATOM 5462 C C . ASN B 1 353 ? 54.985 24.118 28.190 1.00 23.57 353 ASN B C 1
ATOM 5463 O O . ASN B 1 353 ? 53.985 24.359 28.873 1.00 20.99 353 ASN B O 1
ATOM 5468 N N . ARG B 1 354 ? 54.925 23.465 27.033 1.00 21.90 354 ARG B N 1
ATOM 5469 C CA . ARG B 1 354 ? 53.655 23.016 26.485 1.00 26.06 354 ARG B CA 1
ATOM 5470 C C . ARG B 1 354 ? 52.911 22.066 27.419 1.00 25.96 354 ARG B C 1
ATOM 5471 O O . ARG B 1 354 ? 51.689 21.991 27.378 1.00 23.83 354 ARG B O 1
ATOM 5479 N N . ASP B 1 355 ? 53.642 21.358 28.274 1.00 25.37 355 ASP B N 1
ATOM 5480 C CA . ASP B 1 355 ? 53.009 20.415 29.186 1.00 26.51 355 ASP B CA 1
ATOM 5481 C C . ASP B 1 355 ? 52.089 21.044 30.224 1.00 25.18 355 ASP B C 1
ATOM 5482 O O . ASP B 1 355 ? 51.292 20.341 30.844 1.00 25.31 355 ASP B O 1
ATOM 5487 N N . THR B 1 356 ? 52.189 22.356 30.419 1.00 23.69 356 THR B N 1
ATOM 5488 C CA . THR B 1 356 ? 51.325 23.027 31.381 1.00 20.30 356 THR B CA 1
ATOM 5489 C C . THR B 1 356 ? 50.436 24.087 30.738 1.00 22.58 356 THR B C 1
ATOM 5490 O O . THR B 1 356 ? 49.871 24.941 31.428 1.00 20.72 356 THR B O 1
ATOM 5494 N N . PHE B 1 357 ? 50.310 24.036 29.415 1.00 20.65 357 PHE B N 1
ATOM 5495 C CA . PHE B 1 357 ? 49.454 24.986 28.710 1.00 19.28 357 PHE B CA 1
ATOM 5496 C C . PHE B 1 357 ? 48.003 24.793 29.151 1.00 18.89 357 PHE B C 1
ATOM 5497 O O . PHE B 1 357 ? 47.285 25.754 29.415 1.00 18.33 357 PHE B O 1
ATOM 5505 N N . TYR B 1 358 ? 47.584 23.535 29.241 1.00 17.05 358 TYR B N 1
ATOM 5506 C CA . TYR B 1 358 ? 46.200 23.215 29.562 1.00 18.87 358 TYR B CA 1
ATOM 5507 C C . TYR B 1 358 ? 45.963 22.529 30.893 1.00 19.31 358 TYR B C 1
ATOM 5508 O O . TYR B 1 358 ? 44.867 22.028 31.132 1.00 19.43 358 TYR B O 1
ATOM 5517 N N . THR B 1 359 ? 46.980 22.484 31.747 1.00 19.26 359 THR B N 1
ATOM 5518 C CA . THR B 1 359 ? 46.829 21.858 33.052 1.00 22.34 359 THR B CA 1
ATOM 5519 C C . THR B 1 359 ? 45.989 22.772 33.954 1.00 21.11 359 THR B C 1
ATOM 5520 O O . THR B 1 359 ? 45.791 23.940 33.643 1.00 19.04 359 THR B O 1
ATOM 5524 N N . SER B 1 360 ? 45.497 22.254 35.072 1.00 21.28 360 SER B N 1
ATOM 5525 C CA . SER B 1 360 ? 44.594 23.054 35.896 1.00 23.18 360 SER B CA 1
ATOM 5526 C C . SER B 1 360 ? 45.115 23.778 37.121 1.00 23.21 360 SER B C 1
ATOM 5527 O O . SER B 1 360 ? 44.316 24.348 37.870 1.00 21.21 360 SER B O 1
ATOM 5530 N N . ASP B 1 361 ? 46.422 23.782 37.352 1.00 19.56 361 ASP B N 1
ATOM 5531 C CA . ASP B 1 361 ? 46.899 24.475 38.542 1.00 21.96 361 ASP B CA 1
ATOM 5532 C C . ASP B 1 361 ? 46.753 25.996 38.454 1.00 22.87 361 ASP B C 1
ATOM 5533 O O . ASP B 1 361 ? 47.007 26.595 37.412 1.00 20.21 361 ASP B O 1
ATOM 5538 N N . PRO B 1 362 ? 46.338 26.639 39.559 1.00 23.46 362 PRO B N 1
ATOM 5539 C CA . PRO B 1 362 ? 46.152 28.094 39.622 1.00 24.06 362 PRO B CA 1
ATOM 5540 C C . PRO B 1 362 ? 47.441 28.879 39.383 1.00 22.17 362 PRO B C 1
ATOM 5541 O O . PRO B 1 362 ? 47.398 30.058 39.027 1.00 21.16 362 PRO B O 1
ATOM 5545 N N . ILE B 1 363 ? 48.584 28.232 39.594 1.00 19.09 363 ILE B N 1
ATOM 5546 C CA . ILE B 1 363 ? 49.865 28.915 39.435 1.00 19.92 363 ILE B CA 1
ATOM 5547 C C . ILE B 1 363 ? 50.835 28.290 38.451 1.00 21.15 363 ILE B C 1
ATOM 5548 O O . ILE B 1 363 ? 51.319 28.947 37.523 1.00 20.69 363 ILE B O 1
ATOM 5553 N N . VAL B 1 364 ? 51.134 27.019 38.666 1.00 19.45 364 VAL B N 1
ATOM 5554 C CA . VAL B 1 364 ? 52.126 26.352 37.845 1.00 19.48 364 VAL B CA 1
ATOM 5555 C C . VAL B 1 364 ? 51.870 26.385 36.354 1.00 19.15 364 VAL B C 1
ATOM 5556 O O . VAL B 1 364 ? 50.856 25.873 35.871 1.00 19.47 364 VAL B O 1
ATOM 5560 N N . GLY B 1 365 ? 52.816 26.992 35.638 1.00 20.57 365 GLY B N 1
ATOM 5561 C CA . GLY B 1 365 ? 52.731 27.103 34.189 1.00 18.24 365 GLY B CA 1
ATOM 5562 C C . GLY B 1 365 ? 51.759 28.184 33.767 1.00 20.30 365 GLY B C 1
ATOM 5563 O O . GLY B 1 365 ? 51.469 28.333 32.579 1.00 22.35 365 GLY B O 1
ATOM 5564 N N . TYR B 1 366 ? 51.279 28.964 34.736 1.00 19.60 366 TYR B N 1
ATOM 5565 C CA . TYR B 1 366 ? 50.301 30.012 34.457 1.00 19.69 366 TYR B CA 1
ATOM 5566 C C . TYR B 1 366 ? 50.764 31.407 34.857 1.00 20.74 366 TYR B C 1
ATOM 5567 O O . TYR B 1 366 ? 50.822 32.311 34.019 1.00 20.43 366 TYR B O 1
ATOM 5576 N N . THR B 1 367 ? 51.081 31.595 36.136 1.00 18.34 367 THR B N 1
ATOM 5577 C CA . THR B 1 367 ? 51.533 32.899 36.599 1.00 17.77 367 THR B CA 1
ATOM 5578 C C . THR B 1 367 ? 52.926 32.831 37.198 1.00 19.22 367 THR B C 1
ATOM 5579 O O . THR B 1 367 ? 53.370 33.792 37.812 1.00 21.39 367 THR B O 1
ATOM 5583 N N . ASP B 1 368 ? 53.618 31.708 37.025 1.00 18.49 368 ASP B N 1
ATOM 5584 C CA . ASP B 1 368 ? 54.948 31.594 37.604 1.00 21.17 368 ASP B CA 1
ATOM 5585 C C . ASP B 1 368 ? 56.108 31.744 36.635 1.00 22.92 368 ASP B C 1
ATOM 5586 O O . ASP B 1 368 ? 57.234 31.370 36.955 1.00 22.80 368 ASP B O 1
ATOM 5591 N N . TYR B 1 369 ? 55.837 32.286 35.449 1.00 21.46 369 TYR B N 1
ATOM 5592 C CA . TYR B 1 369 ? 56.900 32.556 34.480 1.00 19.80 369 TYR B CA 1
ATOM 5593 C C . TYR B 1 369 ? 57.414 33.931 34.926 1.00 20.40 369 TYR B C 1
ATOM 5594 O O . TYR B 1 369 ? 56.641 34.878 35.064 1.00 21.00 369 TYR B O 1
ATOM 5603 N N . PRO B 1 370 ? 58.727 34.059 35.153 1.00 21.72 370 PRO B N 1
ATOM 5604 C CA . PRO B 1 370 ? 59.357 35.300 35.606 1.00 21.26 370 PRO B CA 1
ATOM 5605 C C . PRO B 1 370 ? 59.499 36.480 34.657 1.00 22.51 370 PRO B C 1
ATOM 5606 O O . PRO B 1 370 ? 59.621 36.315 33.444 1.00 23.00 370 PRO B O 1
ATOM 5610 N N . PHE B 1 371 ? 59.489 37.673 35.245 1.00 24.13 371 PHE B N 1
ATOM 5611 C CA . PHE B 1 371 ? 59.671 38.917 34.510 1.00 26.95 371 PHE B CA 1
ATOM 5612 C C . PHE B 1 371 ? 61.174 39.083 34.339 1.00 27.45 371 PHE B C 1
ATOM 5613 O O . PHE B 1 371 ? 61.949 38.375 34.981 1.00 26.83 371 PHE B O 1
ATOM 5621 N N . LEU B 1 372 ? 61.586 40.001 33.472 1.00 28.00 372 LEU B N 1
ATOM 5622 C CA . LEU B 1 372 ? 63.010 40.252 33.268 1.00 31.76 372 LEU B CA 1
ATOM 5623 C C . LEU B 1 372 ? 63.647 40.560 34.619 1.00 34.67 372 LEU B C 1
ATOM 5624 O O . LEU B 1 372 ? 63.093 41.319 35.410 1.00 33.98 372 LEU B O 1
ATOM 5629 N N . GLU B 1 373 ? 64.808 39.969 34.875 1.00 41.27 373 GLU B N 1
ATOM 5630 C CA . GLU B 1 373 ? 65.510 40.171 36.141 1.00 48.47 373 GLU B CA 1
ATOM 5631 C C . GLU B 1 373 ? 65.755 41.648 36.452 1.00 52.89 373 GLU B C 1
ATOM 5632 O O . GLU B 1 373 ? 65.985 42.456 35.547 1.00 54.07 373 GLU B O 1
ATOM 5634 N N . THR B 1 374 ? 65.699 41.982 37.742 1.00 57.03 374 THR B N 1
ATOM 5635 C CA . THR B 1 374 ? 65.911 43.347 38.229 1.00 59.76 374 THR B CA 1
ATOM 5636 C C . THR B 1 374 ? 64.728 44.257 37.910 1.00 61.68 374 THR B C 1
ATOM 5637 O O . THR B 1 374 ? 64.207 44.897 38.849 1.00 62.35 374 THR B O 1
#

Foldseek 3Di:
DDDFFQQQPWDDFQPAIARGFAEADAAFQLQQAPQAQDPLLLLLLLLQAAARYEYEYHEEELDQLQDADHRGHHQPDPRRLQRLQSSLVSNVVRRYAYAYEYTGQAQNHALVSHDVSDAREACDQAHFQWDQDLLNPDIDGTGGHDRQDPVCLVVVLVSLQVSQVSCVVSPHQAYEYECEQNGHNLLLQFPQRRPDDPQCDDDNVNSNVSVVSSLVSNCVRPNQSRYEYEYELQDCHRNRHHPCSVVSLQVVQLSCQVSSHSEYEYEAHPDWPVTGDCQSNLVNHPRFYEYEYPDDLVVQSVCVVVPVGSHYHYYQQCLQESPRVVCSRVVHDGGHADSSSSHDHDSPVSRNPRDYDD/DFDFFQQQPWDDQQPATARGFEEADAAWQLQQAPLAADPLLLLQLLLQAAARYEYEYHEEELDQLQDADHRHHHQPDPRRLQRLQSSLVSNVVRHYAYAYEYGGQAQNHFLVSHDVSAFRHACDQAHFQWDQDLLNPDIDGTGRHDRDDPVCLVVVLVSLQSSQVSCVVSPHLAYEYECEQNGRNLLLQALVRRPDPDQSDDDNNNSNVSVVSSLCSNCVNPNQLRYEYEYELQDCHRNRHHPCSPVSLQVVQLSCQVRSHSEYEYEDHQDPDVDACQSNLVNHPRFYEYEDPDDLVVQSVCSVVSVGSHYYYYQQCLQESHRVVCSSRVHDGGHADSSSSHDHDSPVSRNPRDYPDD

Radius of gyration: 33.96 Å; Cα contacts (8 Å, |Δi|>4): 1698; chains: 2; bounding box: 96×76×62 Å

Solvent-accessible surface area: 28878 Å² total; per-residue (Å²): 164,60,120,205,20,36,0,33,42,79,7,128,0,52,118,16,114,3,54,14,46,2,1,4,6,16,37,35,6,30,4,6,76,53,56,42,7,36,92,28,6,58,90,6,7,18,21,2,9,41,104,6,1,2,3,1,0,6,5,0,1,5,12,93,28,0,10,7,58,139,36,0,1,0,0,71,49,176,108,5,5,96,25,2,69,58,2,0,86,18,0,68,90,95,27,2,27,0,0,0,3,0,5,2,0,0,11,0,2,30,98,130,55,12,27,142,41,84,66,0,10,0,0,0,49,101,28,11,87,77,64,130,86,80,78,55,144,70,100,24,110,34,23,157,5,103,40,3,15,23,76,37,0,68,114,13,14,64,47,1,86,62,0,0,96,20,0,23,103,3,34,5,28,0,0,0,0,11,0,0,41,0,20,0,1,1,0,0,3,1,36,104,0,8,48,9,6,0,101,2,0,55,46,46,103,18,32,0,70,0,0,22,51,0,0,84,21,0,10,117,39,10,28,27,54,53,0,0,0,18,2,1,4,13,19,115,126,11,82,0,6,10,110,77,20,42,31,2,0,65,61,1,0,92,11,0,46,149,43,109,12,2,0,0,0,0,16,36,22,212,134,75,115,136,70,34,37,8,52,73,4,30,143,18,10,160,32,19,0,0,1,4,40,57,21,56,50,130,54,0,19,140,0,24,128,82,95,60,2,30,0,0,2,5,20,116,27,4,4,0,0,1,19,0,4,109,10,1,65,91,88,18,111,42,32,169,82,69,174,99,23,22,96,62,60,58,53,100,77,7,4,13,75,24,79,96,61,152,166,62,132,199,23,37,0,37,38,102,13,122,0,36,109,15,113,4,61,13,44,2,1,3,6,16,35,35,5,19,4,7,71,54,55,45,7,38,94,24,5,56,92,5,6,20,24,2,9,40,105,6,1,2,3,1,1,6,5,0,0,5,13,94,30,0,10,6,57,114,26,0,1,0,0,65,47,132,109,5,4,75,26,2,66,60,1,0,84,17,0,67,88,95,28,2,27,0,0,0,3,0,6,2,0,0,11,0,1,29,98,122,59,11,33,142,39,86,69,0,7,0,0,0,7,91,25,12,86,75,60,128,73,67,78,51,150,71,107,23,116,32,24,85,6,83,10,0,28,50,124,38,0,72,114,15,13,72,45,0,62,74,0,0,91,21,0,28,81,2,33,5,27,0,0,0,0,10,0,0,42,0,18,0,1,1,0,0,3,0,42,102,0,12,44,12,44,24,107,2,4,55,61,47,96,32,19,0,62,0,0,23,53,0,0,88,17,0,13,112,45,7,28,30,54,54,0,0,0,17,2,1,4,14,24,115,130,10,85,0,3,8,103,80,21,61,32,2,0,60,61,0,0,91,10,0,52,148,33,114,13,2,0,0,0,0,23,42,9,221,160,130,149,127,70,39,9,39,56,1,28,147,24,9,152,30,18,0,0,1,4,30,48,33,61,57,126,58,0,19,148,4,20,123,66,96,102,3,31,0,0,2,5,20,120,25,3,4,0,0,1,18,0,5,104,11,1,57,88,98,20,112,44,31,160,81,69,176,102,21,22,103,58,62,61,54,98,80,6,4,12,76,24,80,92,53,99,154

B-factor: mean 25.94, std 8.44, range [12.84, 70.6]

Sequence (716 aa):
QVDKIPLMSPCKMGKFELCHRVVLAPLTRQRSYGYIPQPHAILHYSQRSTNGGLLIGEATVISETGIGYKDVPGIWTKEQVEAWKPIVDAVHAKGGIFFCQIWHVGRVSNKDFQPNGEDPISCTDRGLTPQIMSNGIDIAHFTRPRRLTTDEIPQIVNEFRVAARNAIEAGFDGVEIHGAHGYLIDQFMKDQVNDRSDKYGGSLENRCRFALEIVEAVANEIGSDRVGIRISPFAHYNEAGDTNPTALGLYMVESLNKYDLAYCHVVEPRMKTCTESLVPMRKAYKGTFIVAGGYDREDGNRALIEDRADLVAYGRLFISNPDLPKRFELNAPLNKYNRDTFYTSDPIVGYTDYPFLEQVDKIPLMSPCKMGKFELCHRVVLAPLTRQRSYGYIPQPHAILHYSQRSTNGGLLIGEATVISETGIGYKDVPGIWTKEQVEAWKPIVDAVHAKGGIFFCQIWHVGRVSNKDFQPNGEDPISCTDRGLTPQIMSNGIDIAHFTRPRRLTTDEIPQIVNEFRVAARNAIEAGFDGVEIHGAHGYLIDQFMKDQVNDRSDKYGGSLENRCRFALEIVEAVANEIGSDRVGIRISPFAHYNEAGDTNPTALGLYMVESLNKYDLAYCHVVEPRMKTTESLVPMRKAYKGTFIVAGGYDREDGNRALIEDRADLVAYGRLFISNPDLPKRFELNAPLNKYNRDTFYTSDPIVGYTDYPFLET